Protein AF-0000000084497159 (afdb_homodimer)

Solvent-accessible surface area (backbone atoms only — not comparable to full-atom values): 20565 Å² total; per-residue (Å²): 79,82,41,52,52,90,76,47,57,34,70,50,33,36,38,44,47,39,41,60,57,28,35,18,14,48,38,31,35,21,20,32,42,97,86,66,48,44,39,39,38,65,37,52,28,23,35,52,36,28,28,33,66,39,30,35,35,37,24,60,45,24,33,73,88,78,13,46,76,43,67,58,59,54,16,30,73,70,64,36,31,34,20,37,29,36,55,25,66,91,51,44,68,40,50,45,53,21,62,36,90,65,59,83,88,49,41,31,40,70,75,41,69,51,48,78,33,84,44,91,89,45,81,27,44,39,52,60,88,35,55,36,35,38,33,24,39,59,70,49,76,48,76,56,58,76,39,52,25,5,16,26,41,41,32,29,35,44,61,34,36,41,36,41,61,91,30,59,55,96,69,31,52,37,55,84,74,53,35,43,35,19,41,42,46,88,54,33,32,18,39,38,82,60,29,62,50,77,58,83,72,66,76,74,84,121,78,84,41,53,52,90,78,46,57,34,71,51,33,37,38,45,49,40,40,59,58,29,33,18,15,49,38,31,34,22,20,32,41,97,86,65,47,41,39,40,39,65,37,52,26,24,35,53,35,28,28,33,66,40,30,34,37,38,24,60,44,23,32,72,89,78,13,46,76,43,67,60,58,52,18,30,74,70,64,36,30,34,21,36,30,37,55,26,66,91,51,45,67,42,49,46,54,21,60,38,90,66,60,85,87,50,40,32,41,69,75,40,70,52,48,78,32,84,45,90,88,45,80,26,44,39,51,59,88,36,54,35,37,40,34,24,38,60,71,47,76,48,78,58,57,75,38,53,24,5,16,29,43,41,30,29,35,44,60,34,36,40,37,40,61,92,28,59,52,97,68,31,51,38,56,83,75,53,35,42,34,19,40,41,44,86,52,33,31,19,38,38,80,59,29,61,50,76,59,83,72,66,76,73,84,122

Secondary structure (DSSP, 8-state):
-EE-GGGS-HHHHHHHHHHHS-SB--EEEEEE-TT--EEEEEESSEEEEETTTTEEEE-PBPPTTT-PPPHHHHHHHHH-EEEEEE-BGGGHHHHHHTTS---TTS-HHHHHTPPEE--SSSSSPEETT-SEEEEEEEEEEEE--SSTT-BEEEEEEEEEEEE-GGGEETTEE-HHHH-B-EE-STTEEE-GGGSEEE--------/-EE-GGGS-HHHHHHHHHHHS-SB--EEEEEE-TT--EEEEEESSEEEEETTTTEEEE-PBPPTTT-PPPHHHHHHHHH-EEEEEE-BGGGHHHHHHTTS---TTS-HHHHHTPPEE--SSSSSPEETT-SEEEEEEEEEEEE--SSTT-BEEEEEEEEEEEE-GGGEETTEE-HHHH-B-EE-STTEEE-GGGSEEE--------

Radius of gyration: 19.95 Å; Cα contacts (8 Å, |Δi|>4): 1154; chains: 2; bounding box: 48×60×44 Å

InterPro domains:
  IPR002563 Flavin reductase like domain [PF01613] (22-169)
  IPR002563 Flavin reductase like domain [SM00903] (19-175)
  IPR012349 FMN-binding split barrel [G3DSA:2.30.110.10] (1-205)

pLDDT: mean 96.73, std 7.23, range [37.09, 99.0]

Foldseek 3Di:
DDDDLVPDDLVVSVLVVQQVDDFFFKFFKWFAAPVRAIATAIFRQWDWDDVVQGKIKTKFFADQPWLHGALRVVRCVHFQKMKTFFDADVQVVLNVQSNDRDPSNDHSCVVSVWDWDADDPGGTTYTPVGQKMFIWGWPDKAWDDRHRSTIMMTMTGGPDMGGHPVQDDPNHGNCVVNQGKTDHRDPDIDRVVVDDDDDDDDPDPD/DDDDLVPDDLVVSVLVVQQVDDFFFKFFKWFAAPVRAIATAIFRQWDWDDVVQGKIKTKFFADQPWLHGALRVVRCVHFQKMKTFFDADVQVVLNVQSNDRDPNNDHSCVVSVWDWDADDPGGTTYTPVGQKMFIWGWPDKAWDDRHRSTIMMTMTGGPDMGGHPVQDDPNHGNCVVNQGKTDHRDPDIDRVVPDDDDDDDDPDPD

Sequence (412 aa):
MEITPGNLEWKDAYKLLVGSILPRPIAFVTTINEMGIVNAAPFSFFTAICADPMLICFSPMRRGTDGKKKDTLANIEETREFVINIVSEDWTEKMNICATEFPAEMDELDISGLWKESSQMVKPPRVKESKIHLECSLYQVLHFGEHPGAGSLVIGKVEHVHVAEELYEKGRINTDKLKPVGRMAGQMYTKPLGDVFELVRKTNLRMEITPGNLEWKDAYKLLVGSILPRPIAFVTTINEMGIVNAAPFSFFTAICADPMLICFSPMRRGTDGKKKDTLANIEETREFVINIVSEDWTEKMNICATEFPAEMDELDISGLWKESSQMVKPPRVKESKIHLECSLYQVLHFGEHPGAGSLVIGKVEHVHVAEELYEKGRINTDKLKPVGRMAGQMYTKPLGDVFELVRKTNLR

Nearest PDB structures (foldseek):
  3bpk-assembly1_B  TM=9.448E-01  e=5.771E-24  Bacillus cereus ATCC 14579
  3bpk-assembly1_A  TM=9.395E-01  e=1.396E-22  Bacillus cereus ATCC 14579
  4z85-assembly1_A-2  TM=9.290E-01  e=5.806E-20  Pseudomonas fluorescens
  1eje-assembly1_A-2  TM=8.948E-01  e=3.387E-19  Methanothermobacter thermautotrophicus
  3fge-assembly1_A-2  TM=8.625E-01  e=4.530E-15  Shewanella frigidimarina NCIMB 400

Organism: NCBI:txid1637975

Structure (mmCIF, N/CA/C/O backbone):
data_AF-0000000084497159-model_v1
#
loop_
_entity.id
_entity.type
_entity.pdbx_description
1 polymer 'Flavin reductase like domain-containing protein'
#
loop_
_atom_site.group_PDB
_atom_site.id
_atom_site.type_symbol
_atom_site.label_atom_id
_atom_site.label_alt_id
_atom_site.label_comp_id
_atom_site.label_asym_id
_atom_site.label_entity_id
_atom_site.label_seq_id
_atom_site.pdbx_PDB_ins_code
_atom_site.Cartn_x
_atom_site.Cartn_y
_atom_site.Cartn_z
_atom_site.occupancy
_atom_site.B_iso_or_equiv
_atom_site.auth_seq_id
_atom_site.auth_comp_id
_atom_site.auth_asym_id
_atom_site.auth_atom_id
_atom_site.pdbx_PDB_model_num
ATOM 1 N N . MET A 1 1 ? -20.875 13.977 1.342 1 94 1 MET A N 1
ATOM 2 C CA . MET A 1 1 ? -21.5 12.758 1.854 1 94 1 MET A CA 1
ATOM 3 C C . MET A 1 1 ? -20.766 12.258 3.098 1 94 1 MET A C 1
ATOM 5 O O . MET A 1 1 ? -19.531 12.234 3.137 1 94 1 MET A O 1
ATOM 9 N N . GLU A 1 2 ? -21.469 12.047 4.117 1 96.5 2 GLU A N 1
ATOM 10 C CA . GLU A 1 2 ? -20.969 11.484 5.367 1 96.5 2 GLU A CA 1
ATOM 11 C C . GLU A 1 2 ? -21.312 10 5.477 1 96.5 2 GLU A C 1
ATOM 13 O O . GLU A 1 2 ? -22.5 9.625 5.473 1 96.5 2 GLU A O 1
ATOM 18 N N . ILE A 1 3 ? -20.312 9.172 5.617 1 97 3 ILE A N 1
ATOM 19 C CA . ILE A 1 3 ? -20.531 7.73 5.578 1 97 3 ILE A CA 1
ATOM 20 C C . ILE A 1 3 ? -19.953 7.086 6.836 1 97 3 ILE A C 1
ATOM 22 O O . ILE A 1 3 ? -18.828 7.371 7.23 1 97 3 ILE A O 1
ATOM 26 N N . THR A 1 4 ? -20.734 6.293 7.469 1 97.25 4 THR A N 1
ATOM 27 C CA . THR A 1 4 ? -20.281 5.43 8.555 1 97.25 4 THR A CA 1
ATOM 28 C C . THR A 1 4 ? -19.984 4.023 8.039 1 97.25 4 THR A C 1
ATOM 30 O O . THR A 1 4 ? -20.906 3.248 7.777 1 97.25 4 THR A O 1
ATOM 33 N N . PRO A 1 5 ? -18.719 3.654 7.953 1 96.94 5 PRO A N 1
ATOM 34 C CA . PRO A 1 5 ? -18.375 2.381 7.316 1 96.94 5 PRO A CA 1
ATOM 35 C C . PRO A 1 5 ? -19.078 1.188 7.961 1 96.94 5 PRO A C 1
ATOM 37 O O . PRO A 1 5 ? -19.469 0.245 7.266 1 96.94 5 PRO A O 1
ATOM 40 N N . GLY A 1 6 ? -19.281 1.227 9.266 1 95.25 6 GLY A N 1
ATOM 41 C CA . GLY A 1 6 ? -19.922 0.133 9.977 1 95.25 6 GLY A CA 1
ATOM 42 C C . GLY A 1 6 ? -21.344 -0.13 9.508 1 95.25 6 GLY A C 1
ATOM 43 O O . GLY A 1 6 ? -21.906 -1.196 9.773 1 95.25 6 GLY A O 1
ATOM 44 N N . ASN A 1 7 ? -21.938 0.778 8.781 1 95.81 7 ASN A N 1
ATOM 45 C CA . ASN A 1 7 ? -23.297 0.655 8.297 1 95.81 7 ASN A CA 1
ATOM 46 C C . ASN A 1 7 ? -23.344 0.132 6.863 1 95.81 7 ASN A C 1
ATOM 48 O O . ASN A 1 7 ? -24.422 -0.09 6.312 1 95.81 7 ASN A O 1
ATOM 52 N N . LEU A 1 8 ? -22.281 -0.107 6.262 1 96.25 8 LEU A N 1
ATOM 53 C CA . LEU A 1 8 ? -22.219 -0.54 4.871 1 96.25 8 LEU A CA 1
ATOM 54 C C . LEU A 1 8 ? -22.109 -2.059 4.777 1 96.25 8 LEU A C 1
ATOM 56 O O . LEU A 1 8 ? -21.469 -2.695 5.621 1 96.25 8 LEU A O 1
ATOM 60 N N . GLU A 1 9 ? -22.781 -2.602 3.699 1 96.56 9 GLU A N 1
ATOM 61 C CA . GLU A 1 9 ? -22.359 -3.936 3.273 1 96.56 9 GLU A CA 1
ATOM 62 C C . GLU A 1 9 ? -20.906 -3.951 2.842 1 96.56 9 GLU A C 1
ATOM 64 O O . GLU A 1 9 ? -20.406 -2.975 2.271 1 96.56 9 GLU A O 1
ATOM 69 N N . TRP A 1 10 ? -20.281 -5.086 3.102 1 97.44 10 TRP A N 1
ATOM 70 C CA . TRP A 1 10 ? -18.844 -5.117 2.893 1 97.44 10 TRP A CA 1
ATOM 71 C C . TRP A 1 10 ? -18.484 -4.809 1.439 1 97.44 10 TRP A C 1
ATOM 73 O O . TRP A 1 10 ? -17.453 -4.191 1.157 1 97.44 10 TRP A O 1
ATOM 83 N N . LYS A 1 11 ? -19.328 -5.18 0.479 1 97 11 LYS A N 1
ATOM 84 C CA . LYS A 1 11 ? -19.047 -4.91 -0.93 1 97 11 LYS A CA 1
ATOM 85 C C . LYS A 1 11 ? -19.031 -3.412 -1.209 1 97 11 LYS A C 1
ATOM 87 O O . LYS A 1 11 ? -18.219 -2.936 -2.006 1 97 11 LYS A O 1
ATOM 92 N N . ASP A 1 12 ? -19.969 -2.697 -0.577 1 97.19 12 ASP A N 1
ATOM 93 C CA . ASP A 1 12 ? -20 -1.246 -0.732 1 97.19 12 ASP A CA 1
ATOM 94 C C . ASP A 1 12 ? -18.797 -0.591 -0.049 1 97.19 12 ASP A C 1
ATOM 96 O O . ASP A 1 12 ? -18.234 0.365 -0.574 1 97.19 12 ASP A O 1
ATOM 100 N N . ALA A 1 13 ? -18.453 -1.127 1.142 1 97.94 13 ALA A N 1
ATOM 101 C CA . ALA A 1 13 ? -17.266 -0.644 1.839 1 97.94 13 ALA A CA 1
ATOM 102 C C . ALA A 1 13 ? -16 -0.866 1.002 1 97.94 13 ALA A C 1
ATOM 104 O O . ALA A 1 13 ? -15.133 0.004 0.936 1 97.94 13 ALA A O 1
ATOM 105 N N . TYR A 1 14 ? -16 -2.008 0.369 1 98.19 14 TYR A N 1
ATOM 106 C CA . TYR A 1 14 ? -14.875 -2.346 -0.495 1 98.19 14 TYR A CA 1
ATOM 107 C C . TYR A 1 14 ? -14.758 -1.356 -1.648 1 98.19 14 TYR A C 1
ATOM 109 O O . TYR A 1 14 ? -13.656 -0.906 -1.976 1 98.19 14 TYR A O 1
ATOM 117 N N . LYS A 1 15 ? -15.844 -1.017 -2.256 1 97.62 15 LYS A N 1
ATOM 118 C CA . LYS A 1 15 ? -15.836 -0.07 -3.367 1 97.62 15 LYS A CA 1
ATOM 119 C C . LYS A 1 15 ? -15.305 1.291 -2.928 1 97.62 15 LYS A C 1
ATOM 121 O O . LYS A 1 15 ? -14.586 1.954 -3.68 1 97.62 15 LYS A O 1
ATOM 126 N N . LEU A 1 16 ? -15.68 1.723 -1.73 1 97.75 16 LEU A N 1
ATOM 127 C CA . LEU A 1 16 ? -15.195 2.988 -1.192 1 97.75 16 LEU A CA 1
ATOM 128 C C . LEU A 1 16 ? -13.688 2.945 -0.979 1 97.75 16 LEU A C 1
ATOM 130 O O . LEU A 1 16 ? -12.984 3.902 -1.308 1 97.75 16 LEU A O 1
ATOM 134 N N . LEU A 1 17 ? -13.156 1.808 -0.498 1 98.38 17 LEU A N 1
ATOM 135 C CA . LEU A 1 17 ? -11.734 1.65 -0.245 1 98.38 17 LEU A CA 1
ATOM 136 C C . LEU A 1 17 ? -10.938 1.724 -1.546 1 98.38 17 LEU A C 1
ATOM 138 O O . LEU A 1 17 ? -10.023 2.541 -1.676 1 98.38 17 LEU A O 1
ATOM 142 N N . VAL A 1 18 ? -11.367 0.941 -2.52 1 98.5 18 VAL A N 1
ATOM 143 C CA . VAL A 1 18 ? -10.555 0.831 -3.729 1 98.5 18 VAL A CA 1
ATOM 144 C C . VAL A 1 18 ? -10.734 2.082 -4.586 1 98.5 18 VAL A C 1
ATOM 146 O O . VAL A 1 18 ? -9.867 2.416 -5.398 1 98.5 18 VAL A O 1
ATOM 149 N N . GLY A 1 19 ? -11.828 2.785 -4.398 1 98.56 19 GLY A N 1
ATOM 150 C CA . GLY A 1 19 ? -12.031 4.043 -5.102 1 98.56 19 GLY A CA 1
ATOM 151 C C . GLY A 1 19 ? -11.266 5.199 -4.484 1 98.56 19 GLY A C 1
ATOM 152 O O . GLY A 1 19 ? -11.023 6.211 -5.145 1 98.56 19 GLY A O 1
ATOM 153 N N . SER A 1 20 ? -10.875 5.098 -3.232 1 98.69 20 SER A N 1
ATOM 154 C CA . SER A 1 20 ? -10.227 6.18 -2.5 1 98.69 20 SER A CA 1
ATOM 155 C C . SER A 1 20 ? -8.711 6.008 -2.496 1 98.69 20 SER A C 1
ATOM 157 O O . SER A 1 20 ? -7.973 6.988 -2.623 1 98.69 20 SER A O 1
ATOM 159 N N . ILE A 1 21 ? -8.266 4.789 -2.359 1 98.88 21 ILE A N 1
ATOM 160 C CA . ILE A 1 21 ? -6.844 4.5 -2.234 1 98.88 21 ILE A CA 1
ATOM 161 C C . ILE A 1 21 ? -6.293 4.02 -3.576 1 98.88 21 ILE A C 1
ATOM 163 O O . ILE A 1 21 ? -6.379 2.834 -3.9 1 98.88 21 ILE A O 1
ATOM 167 N N . LEU A 1 22 ? -5.781 4.984 -4.355 1 98.56 22 LEU A N 1
ATOM 168 C CA . LEU A 1 22 ? -5.281 4.676 -5.691 1 98.56 22 LEU A CA 1
ATOM 169 C C . LEU A 1 22 ? -4.273 5.73 -6.148 1 98.56 22 LEU A C 1
ATOM 171 O O . LEU A 1 22 ? -4.273 6.855 -5.645 1 98.56 22 LEU A O 1
ATOM 175 N N . PRO A 1 23 ? -3.387 5.352 -7.043 1 98.94 23 PRO A N 1
ATOM 176 C CA . PRO A 1 23 ? -3.191 4.012 -7.594 1 98.94 23 PRO A CA 1
ATOM 177 C C . PRO A 1 23 ? -2.51 3.062 -6.609 1 98.94 23 PRO A C 1
ATOM 179 O O . PRO A 1 23 ? -1.869 3.512 -5.656 1 98.94 23 PRO A O 1
ATOM 182 N N . ARG A 1 24 ? -2.734 1.795 -6.809 1 98.94 24 ARG A N 1
ATOM 183 C CA . ARG A 1 24 ? -2.156 0.814 -5.898 1 98.94 24 ARG A CA 1
ATOM 184 C C . ARG A 1 24 ? -1.154 -0.082 -6.617 1 98.94 24 ARG A C 1
ATOM 186 O O . ARG A 1 24 ? -1.395 -0.502 -7.754 1 98.94 24 ARG A O 1
ATOM 193 N N . PRO A 1 25 ? -0.007 -0.399 -5.961 1 98.94 25 PRO A N 1
ATOM 194 C CA . PRO A 1 25 ? 0.864 -1.44 -6.512 1 98.94 25 PRO A CA 1
ATOM 195 C C . PRO A 1 25 ? 0.247 -2.834 -6.422 1 98.94 25 PRO A C 1
ATOM 197 O O . PRO A 1 25 ? -0.781 -3.018 -5.766 1 98.94 25 PRO A O 1
ATOM 200 N N . ILE A 1 26 ? 0.867 -3.746 -7.133 1 98.94 26 ILE A N 1
ATOM 201 C CA . ILE A 1 26 ? 0.325 -5.098 -7.184 1 98.94 26 ILE A CA 1
ATOM 202 C C . ILE A 1 26 ? 1.378 -6.094 -6.703 1 98.94 26 ILE A C 1
ATOM 204 O O . ILE A 1 26 ? 2.473 -6.168 -7.262 1 98.94 26 ILE A O 1
ATOM 208 N N . ALA A 1 27 ? 1.105 -6.801 -5.66 1 98.94 27 ALA A N 1
ATOM 209 C CA . ALA A 1 27 ? 1.863 -7.992 -5.285 1 98.94 27 ALA A CA 1
ATOM 210 C C . ALA A 1 27 ? 1.345 -9.227 -6.016 1 98.94 27 ALA A C 1
ATOM 212 O O . ALA A 1 27 ? 0.266 -9.734 -5.699 1 98.94 27 ALA A O 1
ATOM 213 N N . PHE A 1 28 ? 2.078 -9.648 -6.996 1 98.94 28 PHE A N 1
ATOM 214 C CA . PHE A 1 28 ? 1.791 -10.969 -7.551 1 98.94 28 PHE A CA 1
ATOM 215 C C . PHE A 1 28 ? 2.521 -12.055 -6.773 1 98.94 28 PHE A C 1
ATOM 217 O O . PHE A 1 28 ? 3.738 -12.203 -6.895 1 98.94 28 PHE A O 1
ATOM 224 N N . VAL A 1 29 ? 1.755 -12.828 -6.02 1 99 29 VAL A N 1
ATOM 225 C CA . VAL A 1 29 ? 2.338 -13.672 -4.988 1 99 29 VAL A CA 1
ATOM 226 C C . VAL A 1 29 ? 2.322 -15.133 -5.445 1 99 29 VAL A C 1
ATOM 228 O O . VAL A 1 29 ? 1.283 -15.648 -5.867 1 99 29 VAL A O 1
ATOM 231 N N . THR A 1 30 ? 3.453 -15.773 -5.387 1 99 30 THR A N 1
ATOM 232 C CA . THR A 1 30 ? 3.516 -17.219 -5.57 1 99 30 THR A CA 1
ATOM 233 C C . THR A 1 30 ? 3.783 -17.922 -4.242 1 99 30 THR A C 1
ATOM 235 O O . THR A 1 30 ? 4.594 -17.453 -3.439 1 99 30 THR A O 1
ATOM 238 N N . THR A 1 31 ? 3.086 -18.953 -3.977 1 98.94 31 THR A N 1
ATOM 239 C CA . THR A 1 31 ? 3.215 -19.812 -2.807 1 98.94 31 THR A CA 1
ATOM 240 C C . THR A 1 31 ? 3.139 -21.281 -3.209 1 98.94 31 THR A C 1
ATOM 242 O O . THR A 1 31 ? 2.879 -21.609 -4.371 1 98.94 31 THR A O 1
ATOM 245 N N . ILE A 1 32 ? 3.453 -22.188 -2.305 1 98.81 32 ILE A N 1
ATOM 246 C CA . ILE A 1 32 ? 3.26 -23.625 -2.475 1 98.81 32 ILE A CA 1
ATOM 247 C C . ILE A 1 32 ? 2.549 -24.188 -1.251 1 98.81 32 ILE A C 1
ATOM 249 O O . ILE A 1 32 ? 2.725 -23.703 -0.135 1 98.81 32 ILE A O 1
ATOM 253 N N . ASN A 1 33 ? 1.726 -25.188 -1.461 1 98.19 33 ASN A N 1
ATOM 254 C CA . ASN A 1 33 ? 1.184 -25.906 -0.317 1 98.19 33 ASN A CA 1
ATOM 255 C C . ASN A 1 33 ? 2.08 -27.078 0.084 1 98.19 33 ASN A C 1
ATOM 257 O O . ASN A 1 33 ? 3.154 -27.266 -0.49 1 98.19 33 ASN A O 1
ATOM 261 N N . GLU A 1 34 ? 1.709 -27.812 1.07 1 96.69 34 GLU A N 1
ATOM 262 C CA . GLU A 1 34 ? 2.527 -28.906 1.609 1 96.69 34 GLU A CA 1
ATOM 263 C C . GLU A 1 34 ? 2.74 -30 0.573 1 96.69 34 GLU A C 1
ATOM 265 O O . GLU A 1 34 ? 3.717 -30.75 0.646 1 96.69 34 GLU A O 1
ATOM 270 N N . MET A 1 35 ? 1.85 -30.109 -0.391 1 96.81 35 MET A N 1
ATOM 271 C CA . MET A 1 35 ? 1.949 -31.125 -1.429 1 96.81 35 MET A CA 1
ATOM 272 C C . MET A 1 35 ? 2.814 -30.641 -2.588 1 96.81 35 MET A C 1
ATOM 274 O O . MET A 1 35 ? 3.008 -31.359 -3.566 1 96.81 35 MET A O 1
ATOM 278 N N . GLY A 1 36 ? 3.27 -29.422 -2.523 1 97.38 36 GLY A N 1
ATOM 279 C CA . GLY A 1 36 ? 4.152 -28.891 -3.543 1 97.38 36 GLY A CA 1
ATOM 280 C C . GLY A 1 36 ? 3.402 -28.234 -4.691 1 97.38 36 GLY A C 1
ATOM 281 O O . GLY A 1 36 ? 4 -27.891 -5.715 1 97.38 36 GLY A O 1
ATOM 282 N N . ILE A 1 37 ? 2.086 -28.094 -4.559 1 98.12 37 ILE A N 1
ATOM 283 C CA . ILE A 1 37 ? 1.287 -27.453 -5.598 1 98.12 37 ILE A CA 1
ATOM 284 C C . ILE A 1 37 ? 1.414 -25.938 -5.484 1 98.12 37 ILE A C 1
ATOM 286 O O . ILE A 1 37 ? 1.233 -25.375 -4.402 1 98.12 37 ILE A O 1
ATOM 290 N N . VAL A 1 38 ? 1.703 -25.297 -6.641 1 98.75 38 VAL A N 1
ATOM 291 C CA . VAL A 1 38 ? 1.938 -23.859 -6.684 1 98.75 38 VAL A CA 1
ATOM 292 C C . VAL A 1 38 ? 0.604 -23.109 -6.746 1 98.75 38 VAL A C 1
ATOM 294 O O . VAL A 1 38 ? -0.321 -23.547 -7.438 1 98.75 38 VAL A O 1
ATOM 297 N N . ASN A 1 39 ? 0.46 -22.109 -5.977 1 98.81 39 ASN A N 1
ATOM 298 C CA . ASN A 1 39 ? -0.574 -21.094 -6.117 1 98.81 39 ASN A CA 1
ATOM 299 C C . ASN A 1 39 ? 0.018 -19.75 -6.52 1 98.81 39 ASN A C 1
ATOM 301 O O . ASN A 1 39 ? 1.099 -19.375 -6.059 1 98.81 39 ASN A O 1
ATOM 305 N N . ALA A 1 40 ? -0.635 -19.016 -7.469 1 98.88 40 ALA A N 1
ATOM 306 C CA . ALA A 1 40 ? -0.253 -17.672 -7.867 1 98.88 40 ALA A CA 1
ATOM 307 C C . ALA A 1 40 ? -1.472 -16.75 -7.941 1 98.88 40 ALA A C 1
ATOM 309 O O . ALA A 1 40 ? -2.482 -17.094 -8.555 1 98.88 40 ALA A O 1
ATOM 310 N N . ALA A 1 41 ? -1.384 -15.562 -7.289 1 98.81 41 ALA A N 1
ATOM 311 C CA . ALA A 1 41 ? -2.516 -14.641 -7.273 1 98.81 41 ALA A CA 1
ATOM 312 C C . ALA A 1 41 ? -2.053 -13.211 -7.043 1 98.81 41 ALA A C 1
ATOM 314 O O . ALA A 1 41 ? -1.062 -12.977 -6.348 1 98.81 41 ALA A O 1
ATOM 315 N N . PRO A 1 42 ? -2.768 -12.273 -7.629 1 98.81 42 PRO A N 1
ATOM 316 C CA . PRO A 1 42 ? -2.445 -10.859 -7.414 1 98.81 42 PRO A CA 1
ATOM 317 C C . PRO A 1 42 ? -3.186 -10.258 -6.223 1 98.81 42 PRO A C 1
ATOM 319 O O . PRO A 1 42 ? -4.344 -10.602 -5.973 1 98.81 42 PRO A O 1
ATOM 322 N N . PHE A 1 43 ? -2.545 -9.375 -5.492 1 98.88 43 PHE A N 1
ATOM 323 C CA . PHE A 1 43 ? -3.109 -8.594 -4.398 1 98.88 43 PHE A CA 1
ATOM 324 C C . PHE A 1 43 ? -2.721 -7.125 -4.523 1 98.88 43 PHE A C 1
ATOM 326 O O . PHE A 1 43 ? -1.534 -6.793 -4.578 1 98.88 43 PHE A O 1
ATOM 333 N N . SER A 1 44 ? -3.725 -6.215 -4.496 1 98.81 44 SER A N 1
ATOM 334 C CA . SER A 1 44 ? -3.408 -4.801 -4.668 1 98.81 44 SER A CA 1
ATOM 335 C C . SER A 1 44 ? -3.395 -4.07 -3.326 1 98.81 44 SER A C 1
ATOM 337 O O . SER A 1 44 ? -3.012 -2.902 -3.254 1 98.81 44 SER A O 1
ATOM 339 N N . PHE A 1 45 ? -3.945 -4.699 -2.227 1 98.94 45 PHE A N 1
ATOM 340 C CA . PHE A 1 45 ? -3.68 -4.176 -0.892 1 98.94 45 PHE A CA 1
ATOM 341 C C . PHE A 1 45 ? -2.268 -4.535 -0.442 1 98.94 45 PHE A C 1
ATOM 343 O O . PHE A 1 45 ? -2.076 -5.48 0.324 1 98.94 45 PHE A O 1
ATOM 350 N N . PHE A 1 46 ? -1.286 -3.809 -0.954 1 98.94 46 PHE A N 1
ATOM 351 C CA . PHE A 1 46 ? 0.135 -4.137 -0.913 1 98.94 46 PHE A CA 1
ATOM 352 C C . PHE A 1 46 ? 0.972 -2.887 -0.67 1 98.94 46 PHE A C 1
ATOM 354 O O . PHE A 1 46 ? 0.69 -1.825 -1.231 1 98.94 46 PHE A O 1
ATOM 361 N N . THR A 1 47 ? 1.979 -2.943 0.214 1 98.94 47 THR A N 1
ATOM 362 C CA . THR A 1 47 ? 2.893 -1.819 0.383 1 98.94 47 THR A CA 1
ATOM 363 C C . THR A 1 47 ? 4.176 -2.264 1.079 1 98.94 47 THR A C 1
ATOM 365 O O . THR A 1 47 ? 4.277 -3.406 1.531 1 98.94 47 THR A O 1
ATOM 368 N N . ALA A 1 48 ? 5.211 -1.415 1.05 1 98.94 48 ALA A N 1
ATOM 369 C CA . ALA A 1 48 ? 6.406 -1.596 1.866 1 98.94 48 ALA A CA 1
ATOM 370 C C . ALA A 1 48 ? 6.16 -1.153 3.307 1 98.94 48 ALA A C 1
ATOM 372 O O . ALA A 1 48 ? 5.207 -0.419 3.582 1 98.94 48 ALA A O 1
ATOM 373 N N . ILE A 1 49 ? 7.035 -1.654 4.238 1 98.94 49 ILE A N 1
ATOM 374 C CA . ILE A 1 49 ? 6.938 -1.226 5.629 1 98.94 49 ILE A CA 1
ATOM 375 C C . ILE A 1 49 ? 8.18 -0.421 6.008 1 98.94 49 ILE A C 1
ATOM 377 O O . ILE A 1 49 ? 8.07 0.708 6.492 1 98.94 49 ILE A O 1
ATOM 381 N N . CYS A 1 50 ? 9.344 -1.021 5.852 1 98.88 50 CYS A N 1
ATOM 382 C CA . CYS A 1 50 ? 10.586 -0.33 6.191 1 98.88 50 CYS A CA 1
ATOM 383 C C . CYS A 1 50 ? 11.773 -0.962 5.48 1 98.88 50 CYS A C 1
ATOM 385 O O . CYS A 1 50 ? 11.664 -2.059 4.93 1 98.88 50 CYS A O 1
ATOM 387 N N . ALA A 1 51 ? 12.906 -0.28 5.523 1 98.62 51 ALA A N 1
ATOM 388 C CA . ALA A 1 51 ? 14.086 -0.667 4.758 1 98.62 51 ALA A CA 1
ATOM 389 C C . ALA A 1 51 ? 14.984 -1.605 5.562 1 98.62 51 ALA A C 1
ATOM 391 O O . ALA A 1 51 ? 15.688 -2.443 4.996 1 98.62 51 ALA A O 1
ATOM 392 N N . ASP A 1 52 ? 14.898 -1.423 6.887 1 98.12 52 ASP A N 1
ATOM 393 C CA . ASP A 1 52 ? 15.781 -2.227 7.73 1 98.12 52 ASP A CA 1
ATOM 394 C C . ASP A 1 52 ? 15.086 -2.617 9.031 1 98.12 52 ASP A C 1
ATOM 396 O O . ASP A 1 52 ? 14.984 -1.807 9.961 1 98.12 52 ASP A O 1
ATOM 400 N N . PRO A 1 53 ? 14.867 -3.953 9.188 1 98.5 53 PRO A N 1
ATOM 401 C CA . PRO A 1 53 ? 14.922 -4.957 8.125 1 98.5 53 PRO A CA 1
ATOM 402 C C . PRO A 1 53 ? 13.984 -4.633 6.957 1 98.5 53 PRO A C 1
ATOM 404 O O . PRO A 1 53 ? 13.062 -3.826 7.109 1 98.5 53 PRO A O 1
ATOM 407 N N . MET A 1 54 ? 14.32 -5.215 5.777 1 98.81 54 MET A N 1
ATOM 408 C CA . MET A 1 54 ? 13.445 -5.016 4.625 1 98.81 54 MET A CA 1
ATOM 409 C C . MET A 1 54 ? 12.141 -5.789 4.789 1 98.81 54 MET A C 1
ATOM 411 O O . MET A 1 54 ? 12.125 -7.016 4.676 1 98.81 54 MET A O 1
ATOM 415 N N . LEU A 1 55 ? 11.055 -5.031 5.094 1 98.94 55 LEU A N 1
ATOM 416 C CA . LEU A 1 55 ? 9.742 -5.625 5.352 1 98.94 55 LEU A CA 1
ATOM 417 C C . LEU A 1 55 ? 8.703 -5.082 4.379 1 98.94 55 LEU A C 1
ATOM 419 O O . LEU A 1 55 ? 8.719 -3.895 4.043 1 98.94 55 LEU A O 1
ATOM 423 N N . ILE A 1 56 ? 7.832 -5.957 3.934 1 98.94 56 ILE A N 1
ATOM 424 C CA . ILE A 1 56 ? 6.66 -5.609 3.135 1 98.94 56 ILE A CA 1
ATOM 425 C C . ILE A 1 56 ? 5.41 -6.23 3.752 1 98.94 56 ILE A C 1
ATOM 427 O O . ILE A 1 56 ? 5.508 -7.07 4.652 1 98.94 56 ILE A O 1
ATOM 431 N N . CYS A 1 57 ? 4.23 -5.746 3.301 1 98.94 57 CYS A N 1
ATOM 432 C CA . CYS A 1 57 ? 3.002 -6.426 3.693 1 98.94 57 CYS A CA 1
ATOM 433 C C . CYS A 1 57 ? 1.965 -6.363 2.58 1 98.94 57 CYS A C 1
ATOM 435 O O . CYS A 1 57 ? 2.031 -5.492 1.711 1 98.94 57 CYS A O 1
ATOM 437 N N . PHE A 1 58 ? 1.1 -7.281 2.533 1 99 58 PHE A N 1
ATOM 438 C CA . PHE A 1 58 ? -0.1 -7.273 1.704 1 99 58 PHE A CA 1
ATOM 439 C C . PHE A 1 58 ? -1.266 -7.93 2.434 1 99 58 PHE A C 1
ATOM 441 O O . PHE A 1 58 ? -1.068 -8.617 3.436 1 99 58 PHE A O 1
ATOM 448 N N . SER A 1 59 ? -2.496 -7.664 1.896 1 98.94 59 SER A N 1
ATOM 449 C CA . SER A 1 59 ? -3.68 -8.047 2.662 1 98.94 59 SER A CA 1
ATOM 450 C C . SER A 1 59 ? -4.637 -8.883 1.823 1 98.94 59 SER A C 1
ATOM 452 O O . SER A 1 59 ? -5.402 -8.344 1.021 1 98.94 59 SER A O 1
ATOM 454 N N . PRO A 1 60 ? -4.609 -10.211 2 1 98.81 60 PRO A N 1
ATOM 455 C CA . PRO A 1 60 ? -5.668 -11.031 1.413 1 98.81 60 PRO A CA 1
ATOM 456 C C . PRO A 1 60 ? -6.992 -10.914 2.164 1 98.81 60 PRO A C 1
ATOM 458 O O . PRO A 1 60 ? -7.066 -11.234 3.352 1 98.81 60 PRO A O 1
ATOM 461 N N . MET A 1 61 ? -7.953 -10.461 1.511 1 98.38 61 MET A N 1
ATOM 462 C CA . MET A 1 61 ? -9.289 -10.5 2.09 1 98.38 61 MET A CA 1
ATOM 463 C C . MET A 1 61 ? -9.859 -11.914 2.045 1 98.38 61 MET A C 1
ATOM 465 O O . MET A 1 61 ? -9.422 -12.742 1.244 1 98.38 61 MET A O 1
ATOM 469 N N . ARG A 1 62 ? -10.836 -12.156 2.941 1 98 62 ARG A N 1
ATOM 470 C CA . ARG A 1 62 ? -11.57 -13.414 2.873 1 98 62 ARG A CA 1
ATOM 471 C C . ARG A 1 62 ? -12.359 -13.516 1.571 1 98 62 ARG A C 1
ATOM 473 O O . ARG A 1 62 ? -12.781 -12.5 1.015 1 98 62 ARG A O 1
ATOM 480 N N . ARG A 1 63 ? -12.492 -14.75 1.131 1 94.75 63 ARG A N 1
ATOM 481 C CA . ARG A 1 63 ? -13.281 -14.969 -0.076 1 94.75 63 ARG A CA 1
ATOM 482 C C . ARG A 1 63 ? -14.695 -14.414 0.081 1 94.75 63 ARG A C 1
ATOM 484 O O . ARG A 1 63 ? -15.367 -14.703 1.072 1 94.75 63 ARG A O 1
ATOM 491 N N . GLY A 1 64 ? -15.094 -13.703 -0.898 1 93.38 64 GLY A N 1
ATOM 492 C CA . GLY A 1 64 ? -16.391 -13.055 -0.838 1 93.38 64 GLY A CA 1
ATOM 493 C C . GLY A 1 64 ? -17.562 -14.031 -0.812 1 93.38 64 GLY A C 1
ATOM 494 O O . GLY A 1 64 ? -18.609 -13.734 -0.25 1 93.38 64 GLY A O 1
ATOM 495 N N . THR A 1 65 ? -17.359 -15.234 -1.346 1 91.12 65 THR A N 1
ATOM 496 C CA . THR A 1 65 ? -18.453 -16.172 -1.541 1 91.12 65 THR A CA 1
ATOM 497 C C . THR A 1 65 ? -18.766 -16.922 -0.245 1 91.12 65 THR A C 1
ATOM 499 O O . THR A 1 65 ? -19.938 -17.188 0.059 1 91.12 65 THR A O 1
ATOM 502 N N . ASP A 1 66 ? -17.703 -17.219 0.566 1 94.06 66 ASP A N 1
ATOM 503 C CA . ASP A 1 66 ? -17.984 -18.094 1.695 1 94.06 66 ASP A CA 1
ATOM 504 C C . ASP A 1 66 ? -17.141 -17.719 2.914 1 94.06 66 ASP A C 1
ATOM 506 O O . ASP A 1 66 ? -17.234 -18.359 3.963 1 94.06 66 ASP A O 1
ATOM 510 N N . GLY A 1 67 ? -16.312 -16.734 2.777 1 96.19 67 GLY A N 1
ATOM 511 C CA . GLY A 1 67 ? -15.555 -16.25 3.916 1 96.19 67 GLY A CA 1
ATOM 512 C C . GLY A 1 67 ? -14.305 -17.062 4.199 1 96.19 67 GLY A C 1
ATOM 513 O O . GLY A 1 67 ? -13.57 -16.766 5.145 1 96.19 67 GLY A O 1
ATOM 514 N N . LYS A 1 68 ? -13.977 -18.062 3.41 1 96.88 68 LYS A N 1
ATOM 515 C CA . LYS A 1 68 ? -12.789 -18.891 3.617 1 96.88 68 LYS A CA 1
ATOM 516 C C . LYS A 1 68 ? -11.523 -18.141 3.215 1 96.88 68 LYS A C 1
ATOM 518 O O . LYS A 1 68 ? -11.586 -17.141 2.488 1 96.88 68 LYS A O 1
ATOM 523 N N . LYS A 1 69 ? -10.398 -18.609 3.721 1 98.12 69 LYS A N 1
ATOM 524 C CA . LYS A 1 69 ? -9.102 -18.078 3.33 1 98.12 69 LYS A CA 1
ATOM 525 C C . LYS A 1 69 ? -8.797 -18.391 1.867 1 98.12 69 LYS A C 1
ATOM 527 O O . LYS A 1 69 ? -9.102 -19.469 1.378 1 98.12 69 LYS A O 1
ATOM 532 N N . LYS A 1 70 ? -8.219 -17.422 1.168 1 98 70 LYS A N 1
ATOM 533 C CA . LYS A 1 70 ? -7.656 -17.703 -0.152 1 98 70 LYS A CA 1
ATOM 534 C C . LYS A 1 70 ? -6.461 -18.641 -0.057 1 98 70 LYS A C 1
ATOM 536 O O . LYS A 1 70 ? -5.785 -18.703 0.974 1 98 70 LYS A O 1
ATOM 541 N N . ASP A 1 71 ? -6.168 -19.375 -1.146 1 98.31 71 ASP A N 1
ATOM 542 C CA . ASP A 1 71 ? -5.105 -20.375 -1.187 1 98.31 71 ASP A CA 1
ATOM 543 C C . ASP A 1 71 ? -3.762 -19.766 -0.801 1 98.31 71 ASP A C 1
ATOM 545 O O . ASP A 1 71 ? -2.969 -20.391 -0.097 1 98.31 71 ASP A O 1
ATOM 549 N N . THR A 1 72 ? -3.484 -18.578 -1.256 1 98.88 72 THR A N 1
ATOM 550 C CA . THR A 1 72 ? -2.229 -17.906 -0.953 1 98.88 72 THR A CA 1
ATOM 551 C C . THR A 1 72 ? -2.012 -17.812 0.556 1 98.88 72 THR A C 1
ATOM 553 O O . THR A 1 72 ? -0.944 -18.172 1.058 1 98.88 72 THR A O 1
ATOM 556 N N . LEU A 1 73 ? -3.037 -17.297 1.233 1 98.88 73 LEU A N 1
ATOM 557 C CA . LEU A 1 73 ? -2.947 -17.125 2.678 1 98.88 73 LEU A CA 1
ATOM 558 C C . LEU A 1 73 ? -2.783 -18.469 3.381 1 98.88 73 LEU A C 1
ATOM 560 O O . LEU A 1 73 ? -1.941 -18.609 4.273 1 98.88 73 LEU A O 1
ATOM 564 N N . ALA A 1 74 ? -3.588 -19.438 3.018 1 98.56 74 ALA A N 1
ATOM 565 C CA . ALA A 1 74 ? -3.49 -20.766 3.609 1 98.56 74 ALA A CA 1
ATOM 566 C C . ALA A 1 74 ? -2.086 -21.344 3.439 1 98.56 74 ALA A C 1
ATOM 568 O O . ALA A 1 74 ? -1.507 -21.875 4.391 1 98.56 74 ALA A O 1
ATOM 569 N N . ASN A 1 75 ? -1.541 -21.234 2.238 1 98.88 75 ASN A N 1
ATOM 570 C CA . ASN A 1 75 ? -0.197 -21.719 1.954 1 98.88 75 ASN A CA 1
ATOM 571 C C . ASN A 1 75 ? 0.851 -21.016 2.812 1 98.88 75 ASN A C 1
ATOM 573 O O . ASN A 1 75 ? 1.759 -21.656 3.342 1 98.88 75 ASN A O 1
ATOM 577 N N . ILE A 1 76 ? 0.735 -19.703 2.918 1 98.94 76 ILE A N 1
ATOM 578 C CA . ILE A 1 76 ? 1.716 -18.922 3.662 1 98.94 76 ILE A CA 1
ATOM 579 C C . ILE A 1 76 ? 1.685 -19.312 5.137 1 98.94 76 ILE A C 1
ATOM 581 O O . ILE A 1 76 ? 2.732 -19.438 5.777 1 98.94 76 ILE A O 1
ATOM 585 N N . GLU A 1 77 ? 0.496 -19.453 5.645 1 98.81 77 GLU A N 1
ATOM 586 C CA . GLU A 1 77 ? 0.389 -19.875 7.039 1 98.81 77 GLU A CA 1
ATOM 587 C C . GLU A 1 77 ? 1.021 -21.234 7.262 1 98.81 77 GLU A C 1
ATOM 589 O O . GLU A 1 77 ? 1.604 -21.5 8.312 1 98.81 77 GLU A O 1
ATOM 594 N N . GLU A 1 78 ? 0.927 -22.062 6.273 1 98.31 78 GLU A N 1
ATOM 595 C CA . GLU A 1 78 ? 1.414 -23.438 6.375 1 98.31 78 GLU A CA 1
ATOM 596 C C . GLU A 1 78 ? 2.922 -23.516 6.152 1 98.31 78 GLU A C 1
ATOM 598 O O . GLU A 1 78 ? 3.631 -24.203 6.879 1 98.31 78 GLU A O 1
ATOM 603 N N . THR A 1 79 ? 3.439 -22.828 5.172 1 98.69 79 THR A N 1
ATOM 604 C CA . THR A 1 79 ? 4.812 -23.047 4.727 1 98.69 79 THR A CA 1
ATOM 605 C C . THR A 1 79 ? 5.703 -21.875 5.164 1 98.69 79 THR A C 1
ATOM 607 O O . THR A 1 79 ? 6.93 -21.984 5.152 1 98.69 79 THR A O 1
ATOM 610 N N . ARG A 1 80 ? 5.129 -20.734 5.406 1 98.88 80 ARG A N 1
ATOM 611 C CA . ARG A 1 80 ? 5.766 -19.547 5.945 1 98.88 80 ARG A CA 1
ATOM 612 C C . ARG A 1 80 ? 6.672 -18.891 4.906 1 98.88 80 ARG A C 1
ATOM 614 O O . ARG A 1 80 ? 7.555 -18.094 5.254 1 98.88 80 ARG A O 1
ATOM 621 N N . GLU A 1 81 ? 6.551 -19.266 3.6 1 98.94 81 GLU A N 1
ATOM 622 C CA . GLU A 1 81 ? 7.359 -18.734 2.508 1 98.94 81 GLU A CA 1
ATOM 623 C C . GLU A 1 81 ? 6.48 -18.25 1.353 1 98.94 81 GLU A C 1
ATOM 625 O O . GLU A 1 81 ? 5.438 -18.844 1.071 1 98.94 81 GLU A O 1
ATOM 630 N N . PHE A 1 82 ? 6.906 -17.203 0.688 1 99 82 PHE A N 1
ATOM 631 C CA . PHE A 1 82 ? 6.25 -16.75 -0.529 1 99 82 PHE A CA 1
ATOM 632 C C . PHE A 1 82 ? 7.176 -15.844 -1.339 1 99 82 PHE A C 1
ATOM 634 O O . PHE A 1 82 ? 8.227 -15.43 -0.852 1 99 82 PHE A O 1
ATOM 641 N N . VAL A 1 83 ? 6.863 -15.617 -2.584 1 99 83 VAL A N 1
ATOM 642 C CA . VAL A 1 83 ? 7.598 -14.703 -3.453 1 99 83 VAL A CA 1
ATOM 643 C C . VAL A 1 83 ? 6.648 -13.641 -3.998 1 99 83 VAL A C 1
ATOM 645 O O . VAL A 1 83 ? 5.527 -13.945 -4.41 1 99 83 VAL A O 1
ATOM 648 N N . ILE A 1 84 ? 7.043 -12.406 -3.928 1 99 84 ILE A N 1
ATOM 649 C CA . ILE A 1 84 ? 6.371 -11.352 -4.684 1 99 84 ILE A CA 1
ATOM 650 C C . ILE A 1 84 ? 7.074 -11.148 -6.023 1 99 84 ILE A C 1
ATOM 652 O O . ILE A 1 84 ? 8.273 -10.859 -6.062 1 99 84 ILE A O 1
ATOM 656 N N . ASN A 1 85 ? 6.336 -11.312 -7.074 1 98.94 85 ASN A N 1
ATOM 657 C CA . ASN A 1 85 ? 6.785 -11.07 -8.438 1 98.94 85 ASN A CA 1
ATOM 658 C C . ASN A 1 85 ? 6.227 -9.758 -8.984 1 98.94 85 ASN A C 1
ATOM 660 O O . ASN A 1 85 ? 5.027 -9.656 -9.258 1 98.94 85 ASN A O 1
ATOM 664 N N . ILE A 1 86 ? 7.059 -8.758 -9.164 1 98.94 86 ILE A N 1
ATOM 665 C CA . ILE A 1 86 ? 6.602 -7.426 -9.562 1 98.94 86 ILE A CA 1
ATOM 666 C C . ILE A 1 86 ? 6.078 -7.465 -10.992 1 98.94 86 ILE A C 1
ATOM 668 O O . ILE A 1 86 ? 6.758 -7.965 -11.891 1 98.94 86 ILE A O 1
ATOM 672 N N . VAL A 1 87 ? 4.891 -6.914 -11.188 1 98.69 87 VAL A N 1
ATOM 673 C CA . VAL A 1 87 ? 4.168 -7.008 -12.453 1 98.69 87 VAL A CA 1
ATOM 674 C C . VAL A 1 87 ? 4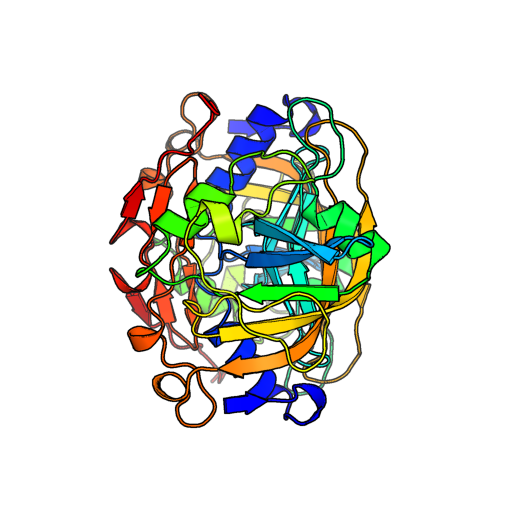.559 -5.844 -13.359 1 98.69 87 VAL A C 1
ATOM 676 O O . VAL A 1 87 ? 4.691 -4.707 -12.891 1 98.69 87 VAL A O 1
ATOM 679 N N . SER A 1 88 ? 4.742 -6.133 -14.602 1 98.44 88 SER A N 1
ATOM 680 C CA . SER A 1 88 ? 5 -5.121 -15.617 1 98.44 88 SER A CA 1
ATOM 681 C C . SER A 1 88 ? 3.984 -5.211 -16.75 1 98.44 88 SER A C 1
ATOM 683 O O . SER A 1 88 ? 3.18 -6.141 -16.797 1 98.44 88 SER A O 1
ATOM 685 N N . GLU A 1 89 ? 4.02 -4.301 -17.625 1 98.38 89 GLU A N 1
ATOM 686 C CA . GLU A 1 89 ? 3.039 -4.125 -18.688 1 98.38 89 GLU A CA 1
ATOM 687 C C . GLU A 1 89 ? 2.955 -5.367 -19.578 1 98.38 89 GLU A C 1
ATOM 689 O O . GLU A 1 89 ? 1.867 -5.762 -20 1 98.38 89 GLU A O 1
ATOM 694 N N . ASP A 1 90 ? 4.043 -6.008 -19.797 1 96.81 90 ASP A N 1
ATOM 695 C CA . ASP A 1 90 ? 4.188 -6.988 -20.859 1 96.81 90 ASP A CA 1
ATOM 696 C C . ASP A 1 90 ? 3.418 -8.266 -20.547 1 96.81 90 ASP A C 1
ATOM 698 O O . ASP A 1 90 ? 3.119 -9.055 -21.453 1 96.81 90 ASP A O 1
ATOM 702 N N . TRP A 1 91 ? 3.086 -8.453 -19.266 1 98 91 TRP A N 1
ATOM 703 C CA . TRP A 1 91 ? 2.463 -9.742 -18.969 1 98 91 TRP A CA 1
ATOM 704 C C . TRP A 1 91 ? 1.323 -9.57 -17.969 1 98 91 TRP A C 1
ATOM 706 O O . TRP A 1 91 ? 0.92 -10.523 -17.297 1 98 91 TRP A O 1
ATOM 716 N N . THR A 1 92 ? 0.757 -8.367 -17.875 1 98.5 92 THR A N 1
ATOM 717 C CA . THR A 1 92 ? -0.316 -8.055 -16.938 1 98.5 92 THR A CA 1
ATOM 718 C C . THR A 1 92 ? -1.553 -8.898 -17.219 1 98.5 92 THR A C 1
ATOM 720 O O . THR A 1 92 ? -2.273 -9.289 -16.297 1 98.5 92 THR A O 1
ATOM 723 N N . GLU A 1 93 ? -1.829 -9.188 -18.453 1 98 93 GLU A N 1
ATOM 724 C CA . GLU A 1 93 ? -2.982 -10 -18.828 1 98 93 GLU A CA 1
ATOM 725 C C . GLU A 1 93 ? -2.873 -11.406 -18.234 1 98 93 GLU A C 1
ATOM 727 O O . GLU A 1 93 ? -3.869 -11.977 -17.781 1 98 93 GLU A O 1
ATOM 732 N N . LYS A 1 94 ? -1.693 -11.969 -18.359 1 98.25 94 LYS A N 1
ATOM 733 C CA . LYS A 1 94 ? -1.48 -13.289 -17.781 1 98.25 94 LYS A CA 1
ATOM 734 C C . LYS A 1 94 ? -1.665 -13.273 -16.266 1 98.25 94 LYS A C 1
ATOM 736 O O . LYS A 1 94 ? -2.23 -14.203 -15.695 1 98.25 94 LYS A O 1
ATOM 741 N N . MET A 1 95 ? -1.182 -12.188 -15.648 1 98.44 95 MET A N 1
ATOM 742 C CA . MET A 1 95 ? -1.437 -12.016 -14.219 1 98.44 95 MET A CA 1
ATOM 743 C C . MET A 1 95 ? -2.934 -12.016 -13.93 1 98.44 95 MET A C 1
ATOM 745 O O . MET A 1 95 ? -3.383 -12.633 -12.961 1 98.44 95 MET A O 1
ATOM 749 N N . ASN A 1 96 ? -3.682 -11.344 -14.758 1 98.06 96 ASN A N 1
ATOM 750 C CA . ASN A 1 96 ? -5.121 -11.211 -14.555 1 98.06 96 ASN A CA 1
ATOM 751 C C . ASN A 1 96 ? -5.82 -12.562 -14.609 1 98.06 96 ASN A C 1
ATOM 753 O O . ASN A 1 96 ? -6.812 -12.781 -13.906 1 98.06 96 ASN A O 1
ATOM 757 N N . ILE A 1 97 ? -5.344 -13.5 -15.391 1 97.5 97 ILE A N 1
ATOM 758 C CA . ILE A 1 97 ? -5.883 -14.852 -15.453 1 97.5 97 ILE A CA 1
ATOM 759 C C . ILE A 1 97 ? -5.773 -15.516 -14.078 1 97.5 97 ILE A C 1
ATOM 761 O O . ILE A 1 97 ? -6.691 -16.219 -13.648 1 97.5 97 ILE A O 1
ATOM 765 N N . CYS A 1 98 ? -4.727 -15.188 -13.383 1 97.69 98 CYS A N 1
ATOM 766 C CA . CYS A 1 98 ? -4.441 -15.828 -12.102 1 97.69 98 CYS A CA 1
ATOM 767 C C . CYS A 1 98 ? -5.355 -15.289 -11.008 1 97.69 98 CYS A C 1
ATOM 769 O O . CYS A 1 98 ? -5.398 -15.836 -9.906 1 97.69 98 CYS A O 1
ATOM 771 N N . ALA A 1 99 ? -6.09 -14.234 -11.258 1 96.56 99 ALA A N 1
ATOM 772 C CA . ALA A 1 99 ? -7.035 -13.68 -10.289 1 96.56 99 ALA A CA 1
ATOM 773 C C . ALA A 1 99 ? -8.305 -14.516 -10.227 1 96.56 99 ALA A C 1
ATOM 775 O O . ALA A 1 99 ? -9.125 -14.344 -9.32 1 96.56 99 ALA A O 1
ATOM 776 N N . THR A 1 100 ? -8.445 -15.453 -11.102 1 94.44 100 THR A N 1
ATOM 777 C CA . THR A 1 100 ? -9.586 -16.359 -11.125 1 94.44 100 THR A CA 1
ATOM 778 C C . THR A 1 100 ? -9.523 -17.328 -9.945 1 94.44 100 THR A C 1
ATOM 780 O O . THR A 1 100 ? -8.445 -17.781 -9.562 1 94.44 100 THR A O 1
ATOM 783 N N . GLU A 1 101 ? -10.656 -17.625 -9.359 1 92.38 101 GLU A N 1
ATOM 784 C CA . GLU A 1 101 ? -10.727 -18.562 -8.242 1 92.38 101 GLU A CA 1
ATOM 785 C C . GLU A 1 101 ? -10.664 -20 -8.734 1 92.38 101 GLU A C 1
ATOM 787 O O . GLU A 1 101 ? -11.68 -20.703 -8.758 1 92.38 101 GLU A O 1
ATOM 792 N N . PHE A 1 102 ? -9.547 -20.516 -8.984 1 93.69 102 PHE A N 1
ATOM 793 C CA . PHE A 1 102 ? -9.352 -21.922 -9.367 1 93.69 102 PHE A CA 1
ATOM 794 C C . PHE A 1 102 ? -9.305 -22.812 -8.133 1 93.69 102 PHE A C 1
ATOM 796 O O . PHE A 1 102 ? -8.953 -22.359 -7.043 1 93.69 102 PHE A O 1
ATOM 803 N N . PRO A 1 103 ? -9.656 -24.109 -8.328 1 94.44 103 PRO A N 1
ATOM 804 C CA . PRO A 1 103 ? -9.461 -25.047 -7.227 1 94.44 103 PRO A CA 1
ATOM 805 C C . PRO A 1 103 ? -8.016 -25.109 -6.75 1 94.44 103 PRO A C 1
ATOM 807 O O . PRO A 1 103 ? -7.09 -24.891 -7.535 1 94.44 103 PRO A O 1
ATOM 810 N N . ALA A 1 104 ? -7.848 -25.453 -5.453 1 95.19 104 ALA A N 1
ATOM 811 C CA . ALA A 1 104 ? -6.543 -25.422 -4.801 1 95.19 104 ALA A CA 1
ATOM 812 C C . ALA A 1 104 ? -5.574 -26.391 -5.48 1 95.19 104 ALA A C 1
ATOM 814 O O . ALA A 1 104 ? -4.359 -26.281 -5.324 1 95.19 104 ALA A O 1
ATOM 815 N N . GLU A 1 105 ? -6.078 -27.359 -6.199 1 95.88 105 GLU A N 1
ATOM 816 C CA . GLU A 1 105 ? -5.25 -28.375 -6.832 1 95.88 105 GLU A CA 1
ATOM 817 C C . GLU A 1 105 ? -4.703 -27.891 -8.172 1 95.88 105 GLU A C 1
ATOM 819 O O . GLU A 1 105 ? -3.814 -28.516 -8.75 1 95.88 105 GLU A O 1
ATOM 824 N N . MET A 1 106 ? -5.238 -26.719 -8.617 1 96.25 106 MET A N 1
ATOM 825 C CA . MET A 1 106 ? -4.805 -26.203 -9.906 1 96.25 106 MET A CA 1
ATOM 826 C C . MET A 1 106 ? -3.719 -25.141 -9.727 1 96.25 106 MET A C 1
ATOM 828 O O . MET A 1 106 ? -3.797 -24.312 -8.812 1 96.25 106 MET A O 1
ATOM 832 N N . ASP A 1 107 ? -2.721 -25.234 -10.594 1 97.81 107 ASP A N 1
ATOM 833 C CA . ASP A 1 107 ? -1.596 -24.312 -10.625 1 97.81 107 ASP A CA 1
ATOM 834 C C . ASP A 1 107 ? -1.861 -23.156 -11.594 1 97.81 107 ASP A C 1
ATOM 836 O O . ASP A 1 107 ? -1.831 -23.344 -12.812 1 97.81 107 ASP A O 1
ATOM 840 N N . GLU A 1 108 ? -2.07 -21.922 -11.055 1 98.06 108 GLU A N 1
ATOM 841 C CA . GLU A 1 108 ? -2.43 -20.766 -11.859 1 98.06 108 GLU A CA 1
ATOM 842 C C . GLU A 1 108 ? -1.325 -20.422 -12.859 1 98.06 108 GLU A C 1
ATOM 844 O O . GLU A 1 108 ? -1.597 -19.875 -13.93 1 98.06 108 GLU A O 1
ATOM 849 N N . LEU A 1 109 ? -0 -20.672 -12.516 1 98.56 109 LEU A N 1
ATOM 850 C CA . LEU A 1 109 ? 1.08 -20.375 -13.445 1 98.56 109 LEU A CA 1
ATOM 851 C C . LEU A 1 109 ? 0.978 -21.219 -14.703 1 98.56 109 LEU A C 1
ATOM 853 O O . LEU A 1 109 ? 1.144 -20.719 -15.82 1 98.56 109 LEU A O 1
ATOM 857 N N . ASP A 1 110 ? 0.631 -22.484 -14.516 1 97.81 110 ASP A N 1
ATOM 858 C CA . ASP A 1 110 ? 0.441 -23.359 -15.656 1 97.81 110 ASP A CA 1
ATOM 859 C C . ASP A 1 110 ? -0.737 -22.906 -16.516 1 97.81 110 ASP A C 1
ATOM 861 O O . ASP A 1 110 ? -0.641 -22.875 -17.75 1 97.81 110 ASP A O 1
ATOM 865 N N . ILE A 1 111 ? -1.814 -22.516 -15.906 1 96.56 111 ILE A N 1
ATOM 866 C CA . ILE A 1 111 ? -3.045 -22.125 -16.594 1 96.56 111 ILE A CA 1
ATOM 867 C C . ILE A 1 111 ? -2.824 -20.828 -17.359 1 96.56 111 ILE A C 1
ATOM 869 O O . ILE A 1 111 ? -3.33 -20.672 -18.484 1 96.56 111 ILE A O 1
ATOM 873 N N . SER A 1 112 ? -2.084 -19.891 -16.797 1 97.62 112 SER A N 1
ATOM 874 C CA . SER A 1 112 ? -1.914 -18.562 -17.359 1 97.62 112 SER A CA 1
ATOM 875 C C . SER A 1 112 ? -0.792 -18.531 -18.391 1 97.62 112 SER A C 1
ATOM 877 O O . SER A 1 112 ? -0.642 -17.562 -19.141 1 97.62 112 SER A O 1
ATOM 879 N N . GLY A 1 113 ? 0.032 -19.562 -18.438 1 98.31 113 GLY A N 1
ATOM 880 C CA . GLY A 1 113 ? 1.149 -19.609 -19.359 1 98.31 113 GLY A CA 1
ATOM 881 C C . GLY A 1 113 ? 2.379 -18.875 -18.859 1 98.31 113 GLY A C 1
ATOM 882 O O . GLY A 1 113 ? 3.238 -18.484 -19.656 1 98.31 113 GLY A O 1
ATOM 883 N N . LEU A 1 114 ? 2.445 -18.625 -17.578 1 98.75 114 LEU A N 1
ATOM 884 C CA . LEU A 1 114 ? 3.633 -18.047 -16.969 1 98.75 114 LEU A CA 1
ATOM 885 C C . LEU A 1 114 ? 4.656 -19.125 -16.625 1 98.75 114 LEU A C 1
ATOM 887 O O . LEU A 1 114 ? 4.289 -20.219 -16.203 1 98.75 114 LEU A O 1
ATOM 891 N N . TRP A 1 115 ? 5.918 -18.781 -16.781 1 98.69 115 TRP A N 1
ATOM 892 C CA . TRP A 1 115 ? 6.973 -19.766 -16.562 1 98.69 115 TRP A CA 1
ATOM 893 C C . TRP A 1 115 ? 7.516 -19.672 -15.141 1 98.69 115 TRP A C 1
ATOM 895 O O . TRP A 1 115 ? 7.73 -18.578 -14.617 1 98.69 115 TRP A O 1
ATOM 905 N N . LYS A 1 116 ? 7.781 -20.891 -14.586 1 98.75 116 LYS A N 1
ATOM 906 C CA . LYS A 1 116 ? 8.359 -20.969 -13.242 1 98.75 116 LYS A CA 1
ATOM 907 C C . LYS A 1 116 ? 9.883 -20.969 -13.297 1 98.75 116 LYS A C 1
ATOM 909 O O . LYS A 1 116 ? 10.477 -21.547 -14.203 1 98.75 116 LYS A O 1
ATOM 914 N N . GLU A 1 117 ? 10.461 -20.25 -12.406 1 98.5 117 GLU A N 1
ATOM 915 C CA . GLU A 1 117 ? 11.891 -20.312 -12.125 1 98.5 117 GLU A CA 1
ATOM 916 C C . GLU A 1 117 ? 12.148 -20.578 -10.648 1 98.5 117 GLU A C 1
ATOM 918 O O . GLU A 1 117 ? 11.398 -20.109 -9.781 1 98.5 117 GLU A O 1
ATOM 923 N N . SER A 1 118 ? 13.211 -21.328 -10.359 1 98.56 118 SER A N 1
ATOM 924 C CA . SER A 1 118 ? 13.531 -21.641 -8.969 1 98.56 118 SER A CA 1
ATOM 925 C C . SER A 1 118 ? 13.93 -20.375 -8.203 1 98.56 118 SER A C 1
ATOM 927 O O . SER A 1 118 ? 14.633 -19.516 -8.734 1 98.56 118 SER A O 1
ATOM 929 N N . SER A 1 119 ? 13.492 -20.266 -6.953 1 98.75 119 SER A N 1
ATOM 930 C CA . SER A 1 119 ? 13.953 -19.234 -6.031 1 98.75 119 SER A CA 1
ATOM 931 C C . SER A 1 119 ? 15.273 -19.625 -5.379 1 98.75 119 SER A C 1
ATOM 933 O O . SER A 1 119 ? 15.711 -20.766 -5.484 1 98.75 119 SER A O 1
ATOM 935 N N . GLN A 1 120 ? 15.883 -18.656 -4.762 1 98.62 120 GLN A N 1
ATOM 936 C CA . GLN A 1 120 ? 17.188 -18.891 -4.152 1 98.62 120 GLN A CA 1
ATOM 937 C C . GLN A 1 120 ? 17.047 -19.25 -2.678 1 98.62 120 GLN A C 1
ATOM 939 O O . GLN A 1 120 ? 17.75 -20.141 -2.184 1 98.62 120 GLN A O 1
ATOM 944 N N . MET A 1 121 ? 16.141 -18.594 -1.979 1 98.56 121 MET A N 1
ATOM 945 C CA . MET A 1 121 ? 16.141 -18.688 -0.521 1 98.56 121 MET A CA 1
ATOM 946 C C . MET A 1 121 ? 14.867 -19.359 -0.016 1 98.56 121 MET A C 1
ATOM 948 O O . MET A 1 121 ? 14.789 -19.734 1.151 1 98.56 121 MET A O 1
ATOM 952 N N . VAL A 1 122 ? 13.836 -19.484 -0.871 1 98.88 122 VAL A N 1
ATOM 953 C CA . VAL A 1 122 ? 12.555 -20.047 -0.459 1 98.88 122 VAL A CA 1
ATOM 954 C C . VAL A 1 122 ? 12.109 -21.109 -1.468 1 98.88 122 VAL A C 1
ATOM 956 O O . VAL A 1 122 ? 12.68 -21.219 -2.557 1 98.88 122 VAL A O 1
ATOM 959 N N . LYS A 1 123 ? 11.055 -21.859 -1.137 1 98.81 123 LYS A N 1
ATOM 960 C CA . LYS A 1 123 ? 10.602 -22.984 -1.952 1 98.81 123 LYS A CA 1
ATOM 961 C C . LYS A 1 123 ? 9.688 -22.516 -3.076 1 98.81 123 LYS A C 1
ATOM 963 O O . LYS A 1 123 ? 9.758 -23.031 -4.195 1 98.81 123 LYS A O 1
ATOM 968 N N . PRO A 1 124 ? 8.742 -21.578 -2.809 1 98.94 124 PRO A N 1
ATOM 969 C CA . PRO A 1 124 ? 7.879 -21.156 -3.916 1 98.94 124 PRO A CA 1
ATOM 970 C C . PRO A 1 124 ? 8.672 -20.625 -5.109 1 98.94 124 PRO A C 1
ATOM 972 O O . PRO A 1 124 ? 9.688 -19.938 -4.926 1 98.94 124 PRO A O 1
ATOM 975 N N . PRO A 1 125 ? 8.227 -20.906 -6.289 1 98.94 125 PRO A N 1
ATOM 976 C CA . PRO A 1 125 ? 8.961 -20.453 -7.477 1 98.94 125 PRO A CA 1
ATOM 977 C C . PRO A 1 125 ? 8.766 -18.969 -7.762 1 98.94 125 PRO A C 1
ATOM 979 O O . PRO A 1 125 ? 7.766 -18.375 -7.352 1 98.94 125 PRO A O 1
ATOM 982 N N . ARG A 1 126 ? 9.719 -18.406 -8.469 1 98.88 126 ARG A N 1
ATOM 983 C CA . ARG A 1 126 ? 9.594 -17.094 -9.109 1 98.88 126 ARG A CA 1
ATOM 984 C C . ARG A 1 126 ? 8.922 -17.219 -10.469 1 98.88 126 ARG A C 1
ATOM 986 O O . ARG A 1 126 ? 8.859 -18.312 -11.039 1 98.88 126 ARG A O 1
ATOM 993 N N . VAL A 1 127 ? 8.398 -16.109 -10.922 1 98.94 127 VAL A N 1
ATOM 994 C CA . VAL A 1 127 ? 7.824 -16.031 -12.258 1 98.94 127 VAL A CA 1
ATOM 995 C C . VAL A 1 127 ? 8.852 -15.438 -13.227 1 98.94 127 VAL A C 1
ATOM 997 O O . VAL A 1 127 ? 9.289 -14.297 -13.062 1 98.94 127 VAL A O 1
ATOM 1000 N N . LYS A 1 128 ? 9.141 -16.094 -14.273 1 98.69 128 LYS A N 1
ATOM 1001 C CA . LYS A 1 128 ? 10.219 -15.75 -15.195 1 98.69 128 LYS A CA 1
ATOM 1002 C C . LYS A 1 128 ? 9.953 -14.398 -15.859 1 98.69 128 LYS A C 1
ATOM 1004 O O . LYS A 1 128 ? 10.883 -13.633 -16.109 1 98.69 128 LYS A O 1
ATOM 1009 N N . GLU A 1 129 ? 8.719 -14.148 -16.203 1 98.62 129 GLU A N 1
ATOM 1010 C CA . GLU A 1 129 ? 8.336 -12.93 -16.922 1 98.62 129 GLU A CA 1
ATOM 1011 C C . GLU A 1 129 ? 8.578 -11.695 -16.062 1 98.62 129 GLU A C 1
ATOM 1013 O O . GLU A 1 129 ? 8.656 -10.578 -16.578 1 98.62 129 GLU A O 1
ATOM 1018 N N . SER A 1 130 ? 8.617 -11.836 -14.734 1 98.81 130 SER A N 1
ATOM 1019 C CA . SER A 1 130 ? 8.883 -10.711 -13.836 1 98.81 130 SER A CA 1
ATOM 1020 C C . SER A 1 130 ? 10.352 -10.312 -13.867 1 98.81 130 SER A C 1
ATOM 1022 O O . SER A 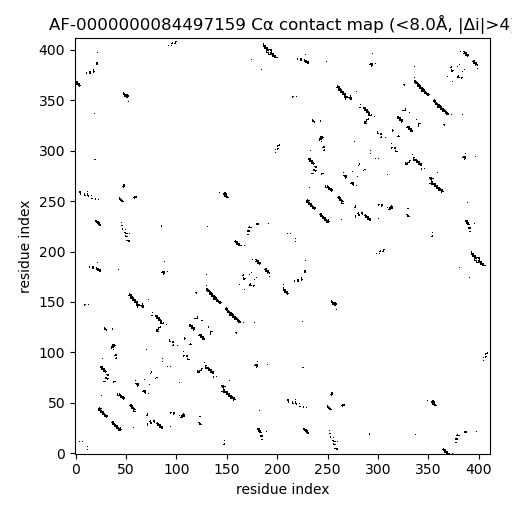1 130 ? 11.234 -11.172 -13.977 1 98.81 130 SER A O 1
ATOM 1024 N N . LYS A 1 131 ? 10.586 -9.039 -13.672 1 98.62 131 LYS A N 1
ATOM 1025 C CA . LYS A 1 131 ? 11.953 -8.531 -13.703 1 98.62 131 LYS A CA 1
ATOM 1026 C C . LYS A 1 131 ? 12.484 -8.273 -12.297 1 98.62 131 LYS A C 1
ATOM 1028 O O . LYS A 1 131 ? 13.672 -8.008 -12.109 1 98.62 131 LYS A O 1
ATOM 1033 N N . ILE A 1 132 ? 11.672 -8.289 -11.336 1 98.88 132 ILE A N 1
ATOM 1034 C CA . ILE A 1 132 ? 12.055 -8.141 -9.938 1 98.88 132 ILE A CA 1
ATOM 1035 C C . ILE A 1 132 ? 11.305 -9.164 -9.086 1 98.88 132 ILE A C 1
ATOM 1037 O O . ILE A 1 132 ? 10.086 -9.32 -9.219 1 98.88 132 ILE A O 1
ATOM 1041 N N . HIS A 1 133 ? 11.984 -9.906 -8.242 1 98.94 133 HIS A N 1
ATOM 1042 C CA . HIS A 1 133 ? 11.43 -10.883 -7.312 1 98.94 133 HIS A CA 1
ATOM 1043 C C . HIS A 1 133 ? 11.844 -10.578 -5.879 1 98.94 133 HIS A C 1
ATOM 1045 O O . HIS A 1 133 ? 13.023 -10.344 -5.605 1 98.94 133 HIS A O 1
ATOM 1051 N N . LEU A 1 134 ? 10.914 -10.523 -4.969 1 98.94 134 LEU A N 1
ATOM 1052 C CA . LEU A 1 134 ? 11.164 -10.469 -3.531 1 98.94 134 LEU A CA 1
ATOM 1053 C C . LEU A 1 134 ? 10.859 -11.812 -2.875 1 98.94 134 LEU A C 1
ATOM 1055 O O . LEU A 1 134 ? 9.688 -12.18 -2.717 1 98.94 134 LEU A O 1
ATOM 1059 N N . GLU A 1 135 ? 11.859 -12.578 -2.539 1 99 135 GLU A N 1
ATOM 1060 C CA . GLU A 1 135 ? 11.68 -13.82 -1.793 1 99 135 GLU A CA 1
ATOM 1061 C C . GLU A 1 135 ? 11.508 -13.547 -0.302 1 99 135 GLU A C 1
ATOM 1063 O O . GLU A 1 135 ? 12.359 -12.914 0.325 1 99 135 GLU A O 1
ATOM 1068 N N . CYS A 1 136 ? 10.445 -14.125 0.243 1 98.94 136 CYS A N 1
ATOM 1069 C CA . CYS A 1 136 ? 10.07 -13.664 1.576 1 98.94 136 CYS A CA 1
ATOM 1070 C C . CYS A 1 136 ? 9.844 -14.844 2.516 1 98.94 136 CYS A C 1
ATOM 1072 O O . CYS A 1 136 ? 9.32 -15.883 2.104 1 98.94 136 CYS A O 1
ATOM 1074 N N . SER A 1 137 ? 10.234 -14.633 3.748 1 98.94 137 SER A N 1
ATOM 1075 C CA . SER A 1 137 ? 9.75 -15.43 4.867 1 98.94 137 SER A CA 1
ATOM 1076 C C . SER A 1 137 ? 8.641 -14.711 5.629 1 98.94 137 SER A C 1
ATOM 1078 O O . SER A 1 137 ? 8.625 -13.477 5.691 1 98.94 137 SER A O 1
ATOM 1080 N N . LEU A 1 138 ? 7.715 -15.484 6.137 1 98.94 138 LEU A N 1
ATOM 1081 C CA . LEU A 1 138 ? 6.633 -14.898 6.926 1 98.94 138 LEU A CA 1
ATOM 1082 C C . LEU A 1 138 ? 7.164 -14.336 8.242 1 98.94 138 LEU A C 1
ATOM 1084 O O . LEU A 1 138 ? 7.758 -15.07 9.039 1 98.94 138 LEU A O 1
ATOM 1088 N N . TYR A 1 139 ? 6.988 -13.086 8.422 1 98.88 139 TYR A N 1
ATOM 1089 C CA . TYR A 1 139 ? 7.312 -12.453 9.688 1 98.88 139 TYR A CA 1
ATOM 1090 C C . TYR A 1 139 ? 6.152 -12.562 10.672 1 98.88 139 TYR A C 1
ATOM 1092 O O . TYR A 1 139 ? 6.332 -13 11.812 1 98.88 139 TYR A O 1
ATOM 1100 N N . GLN A 1 140 ? 4.902 -12.133 10.227 1 98.69 140 GLN A N 1
ATOM 1101 C CA . GLN A 1 140 ? 3.699 -12.156 11.055 1 98.69 140 GLN A CA 1
ATOM 1102 C C . GLN A 1 140 ? 2.439 -12.125 10.188 1 98.69 140 GLN A C 1
ATOM 1104 O O . GLN A 1 140 ? 2.449 -11.586 9.078 1 98.69 140 GLN A O 1
ATOM 1109 N N . VAL A 1 141 ? 1.41 -12.797 10.68 1 98.81 141 VAL A N 1
ATOM 1110 C CA . VAL A 1 141 ? 0.084 -12.625 10.094 1 98.81 141 VAL A CA 1
ATOM 1111 C C . VAL A 1 141 ? -0.89 -12.125 11.164 1 98.81 141 VAL A C 1
ATOM 1113 O O . VAL A 1 141 ? -0.899 -12.625 12.289 1 98.81 141 VAL A O 1
ATOM 1116 N N . LEU A 1 142 ? -1.646 -11.117 10.852 1 98.88 142 LEU A N 1
ATOM 1117 C CA . LEU A 1 142 ? -2.758 -10.641 11.664 1 98.88 142 LEU A CA 1
ATOM 1118 C C . LEU A 1 142 ? -4.094 -10.938 10.992 1 98.88 142 LEU A C 1
ATOM 1120 O O . LEU A 1 142 ? -4.242 -10.734 9.789 1 98.88 142 LEU A O 1
ATOM 1124 N N . HIS A 1 143 ? -5.059 -11.492 11.734 1 98.81 143 HIS A N 1
ATOM 1125 C CA . HIS A 1 143 ? -6.406 -11.742 11.227 1 98.81 143 HIS A CA 1
ATOM 1126 C C . HIS A 1 143 ? -7.406 -10.758 11.812 1 98.81 143 HIS A C 1
ATOM 1128 O O . HIS A 1 143 ? -7.348 -10.438 13.008 1 98.81 143 HIS A O 1
ATOM 1134 N N . PHE A 1 144 ? -8.352 -10.312 10.977 1 98.75 144 PHE A N 1
ATOM 1135 C CA . PHE A 1 144 ? -9.297 -9.297 11.422 1 98.75 144 PHE A CA 1
ATOM 1136 C C . PHE A 1 144 ? -10.734 -9.773 11.227 1 98.75 144 PHE A C 1
ATOM 1138 O O . PHE A 1 144 ? -11.648 -8.961 11.086 1 98.75 144 PHE A O 1
ATOM 1145 N N . GLY A 1 145 ? -10.945 -11.07 11.133 1 97.94 145 GLY A N 1
ATOM 1146 C CA . GLY A 1 145 ? -12.258 -11.664 10.977 1 97.94 145 GLY A CA 1
ATOM 1147 C C . GLY A 1 145 ? -12.258 -12.891 10.078 1 97.94 145 GLY A C 1
ATOM 1148 O O . GLY A 1 145 ? -11.258 -13.172 9.406 1 97.94 145 GLY A O 1
ATOM 1149 N N . GLU A 1 146 ? -13.406 -13.617 10.086 1 97.19 146 GLU A N 1
ATOM 1150 C CA . GLU A 1 146 ? -13.539 -14.859 9.32 1 97.19 146 GLU A CA 1
ATOM 1151 C C . GLU A 1 146 ? -14.82 -14.867 8.5 1 97.19 146 GLU A C 1
ATOM 1153 O O . GLU A 1 146 ? -15.461 -15.906 8.336 1 97.19 146 GLU A O 1
ATOM 1158 N N . HIS A 1 147 ? -15.242 -13.711 8.102 1 97.69 147 HIS A N 1
ATOM 1159 C CA . HIS A 1 147 ? -16.453 -13.531 7.293 1 97.69 147 HIS A CA 1
ATOM 1160 C C . HIS A 1 147 ? -16.141 -12.766 6.012 1 97.69 147 HIS A C 1
ATOM 1162 O O . HIS A 1 147 ? -15.102 -12.109 5.906 1 97.69 147 HIS A O 1
ATOM 1168 N N . PRO A 1 148 ? -17.062 -12.891 5.023 1 97.25 148 PRO A N 1
ATOM 1169 C CA . PRO A 1 148 ? -16.844 -12.102 3.809 1 97.25 148 PRO A CA 1
ATOM 1170 C C . PRO A 1 148 ? -16.609 -10.625 4.102 1 97.25 148 PRO A C 1
ATOM 1172 O O . PRO A 1 148 ? -17.312 -10.039 4.93 1 97.25 148 PR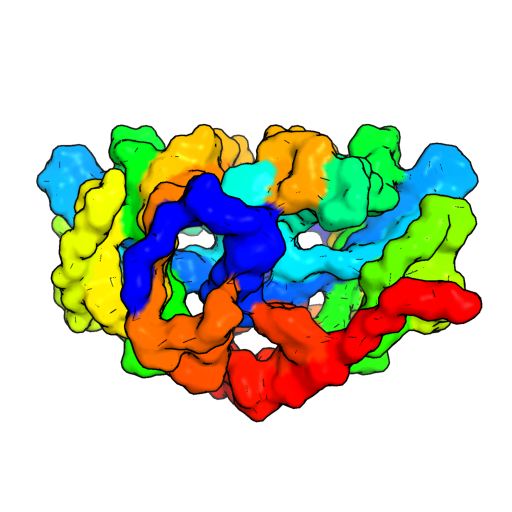O A O 1
ATOM 1175 N N . GLY A 1 149 ? -15.633 -10.055 3.496 1 97.5 149 GLY A N 1
ATOM 1176 C CA . GLY A 1 149 ? -15.305 -8.656 3.719 1 97.5 149 GLY A CA 1
ATOM 1177 C C . GLY A 1 149 ? -14.195 -8.453 4.734 1 97.5 149 GLY A C 1
ATOM 1178 O O . GLY A 1 149 ? -13.57 -7.395 4.781 1 97.5 149 GLY A O 1
ATOM 1179 N N . ALA A 1 150 ? -13.961 -9.453 5.602 1 98.5 150 ALA A N 1
ATOM 1180 C CA . ALA A 1 150 ? -12.836 -9.414 6.523 1 98.5 150 ALA A CA 1
ATOM 1181 C C . ALA A 1 150 ? -11.523 -9.734 5.809 1 98.5 150 ALA A C 1
ATOM 1183 O O . ALA A 1 150 ? -11.516 -9.945 4.594 1 98.5 150 ALA A O 1
ATOM 1184 N N . GLY A 1 151 ? -10.438 -9.633 6.496 1 98.31 151 GLY A N 1
ATOM 1185 C CA . GLY A 1 151 ? -9.164 -9.914 5.855 1 98.31 151 GLY A CA 1
ATOM 1186 C C . GLY A 1 151 ? -8.047 -10.203 6.848 1 98.31 151 GLY A C 1
ATOM 1187 O O . GLY A 1 151 ? -8.305 -10.375 8.039 1 98.31 151 GLY A O 1
ATOM 1188 N N . SER A 1 152 ? -6.898 -10.453 6.301 1 98.88 152 SER A N 1
ATOM 1189 C CA . SER A 1 152 ? -5.664 -10.633 7.055 1 98.88 152 SER A CA 1
ATOM 1190 C C . SER A 1 152 ? -4.562 -9.711 6.539 1 98.88 152 SER A C 1
ATOM 1192 O O . SER A 1 152 ? -4.68 -9.148 5.449 1 98.88 152 SER A O 1
ATOM 1194 N N . LEU A 1 153 ? -3.643 -9.469 7.352 1 98.94 153 LEU A N 1
ATOM 1195 C CA . LEU A 1 153 ? -2.43 -8.75 6.98 1 98.94 153 LEU A CA 1
ATOM 1196 C C . LEU A 1 153 ? -1.206 -9.648 7.098 1 98.94 153 LEU A C 1
ATOM 1198 O O . LEU A 1 153 ? -0.866 -10.109 8.188 1 98.94 153 LEU A O 1
ATOM 1202 N N . VAL A 1 154 ? -0.61 -9.938 5.957 1 99 154 VAL A N 1
ATOM 1203 C CA . VAL A 1 154 ? 0.615 -10.727 5.898 1 99 154 VAL A CA 1
ATOM 1204 C C . VAL A 1 154 ? 1.828 -9.797 5.895 1 99 154 VAL A C 1
ATOM 1206 O O . VAL A 1 154 ? 1.966 -8.953 5.012 1 99 154 VAL A O 1
ATOM 1209 N N . ILE A 1 155 ? 2.658 -9.914 6.887 1 99 155 ILE A N 1
ATOM 1210 C CA . ILE A 1 155 ? 3.934 -9.203 6.934 1 99 155 ILE A CA 1
ATOM 1211 C C . ILE A 1 155 ? 5.07 -10.164 6.59 1 99 155 ILE A C 1
ATOM 1213 O O . ILE A 1 155 ? 5.223 -11.211 7.23 1 99 155 ILE A O 1
ATOM 1217 N N . GLY A 1 156 ? 5.809 -9.812 5.574 1 98.94 156 GLY A N 1
ATOM 1218 C CA . GLY A 1 156 ? 6.922 -10.633 5.141 1 98.94 156 GLY A CA 1
ATOM 1219 C C . GLY A 1 156 ? 8.266 -9.938 5.258 1 98.94 156 GLY A C 1
ATOM 1220 O O . GLY A 1 156 ? 8.367 -8.734 5.027 1 98.94 156 GLY A O 1
ATOM 1221 N N . LYS A 1 157 ? 9.266 -10.68 5.605 1 98.94 157 LYS A N 1
ATOM 1222 C CA . LYS A 1 157 ? 10.648 -10.234 5.531 1 98.94 157 LYS A CA 1
ATOM 1223 C C . LYS A 1 157 ? 11.289 -10.648 4.207 1 98.94 157 LYS A C 1
ATOM 1225 O O . LYS A 1 157 ? 11.289 -11.828 3.852 1 98.94 157 LYS A O 1
ATOM 1230 N N . VAL A 1 158 ? 11.789 -9.664 3.496 1 98.94 158 VAL A N 1
ATOM 1231 C CA . VAL A 1 158 ? 12.461 -9.961 2.236 1 98.94 158 VAL A CA 1
ATOM 1232 C C . VAL A 1 158 ? 13.852 -10.523 2.518 1 98.94 158 VAL A C 1
ATOM 1234 O O . VAL A 1 158 ? 14.719 -9.82 3.055 1 98.94 158 VAL A O 1
ATOM 1237 N N . GLU A 1 159 ? 14.031 -11.734 2.082 1 98.81 159 GLU A N 1
ATOM 1238 C CA . GLU A 1 159 ? 15.289 -12.43 2.34 1 98.81 159 GLU A CA 1
ATOM 1239 C C . GLU A 1 159 ? 16.25 -12.297 1.157 1 98.81 159 GLU A C 1
ATOM 1241 O O . GLU A 1 159 ? 17.469 -12.359 1.327 1 98.81 159 GLU A O 1
ATOM 1246 N N . HIS A 1 160 ? 15.695 -12.172 0.053 1 98.88 160 HIS A N 1
ATOM 1247 C CA . HIS A 1 160 ? 16.453 -12.125 -1.191 1 98.88 160 HIS A CA 1
ATOM 1248 C C . HIS A 1 160 ? 15.711 -11.336 -2.262 1 98.88 160 HIS A C 1
ATOM 1250 O O . HIS A 1 160 ? 14.484 -11.445 -2.383 1 98.88 160 HIS A O 1
ATOM 1256 N N . VAL A 1 161 ? 16.469 -10.523 -2.977 1 98.75 161 VAL A N 1
ATOM 1257 C CA . VAL A 1 161 ? 15.906 -9.781 -4.105 1 98.75 161 VAL A CA 1
ATOM 1258 C C . VAL A 1 161 ? 16.656 -10.156 -5.387 1 98.75 161 VAL A C 1
ATOM 1260 O O . VAL A 1 161 ? 17.891 -10.125 -5.43 1 98.75 161 VAL A O 1
ATOM 1263 N N . HIS A 1 162 ? 15.883 -10.578 -6.367 1 98.56 162 HIS A N 1
ATOM 1264 C CA . HIS A 1 162 ? 16.406 -10.719 -7.719 1 98.56 162 HIS A CA 1
ATOM 1265 C C . HIS A 1 162 ? 15.969 -9.555 -8.602 1 98.56 162 HIS A C 1
ATOM 1267 O O . HIS A 1 162 ? 14.789 -9.211 -8.641 1 98.56 162 HIS A O 1
ATOM 1273 N N . VAL A 1 163 ? 16.906 -8.922 -9.258 1 98.5 163 VAL A N 1
ATOM 1274 C CA . VAL A 1 163 ? 16.625 -7.852 -10.211 1 98.5 163 VAL A CA 1
ATOM 1275 C C . VAL A 1 163 ? 17.281 -8.172 -11.555 1 98.5 163 VAL A C 1
ATOM 1277 O O . VAL A 1 163 ? 18.469 -8.461 -11.617 1 98.5 163 VAL A O 1
ATOM 1280 N N . ALA A 1 164 ? 16.406 -8.156 -12.633 1 98.31 164 ALA A N 1
ATOM 1281 C CA . ALA A 1 164 ? 16.984 -8.297 -13.961 1 98.31 164 ALA A CA 1
ATOM 1282 C C . ALA A 1 164 ? 18.125 -7.305 -14.172 1 98.31 164 ALA A C 1
ATOM 1284 O O . ALA A 1 164 ? 18.016 -6.137 -13.797 1 98.31 164 ALA A O 1
ATOM 1285 N N . GLU A 1 165 ? 19.125 -7.734 -14.797 1 96.81 165 GLU A N 1
ATOM 1286 C CA . GLU A 1 165 ? 20.328 -6.93 -14.945 1 96.81 165 GLU A CA 1
ATOM 1287 C C . GLU A 1 165 ? 20.031 -5.613 -15.656 1 96.81 165 GLU A C 1
ATOM 1289 O O . GLU A 1 165 ? 20.594 -4.57 -15.297 1 96.81 165 GLU A O 1
ATOM 1294 N N . GLU A 1 166 ? 19.219 -5.625 -16.609 1 96.94 166 GLU A N 1
ATOM 1295 C CA . GLU A 1 166 ? 18.953 -4.445 -17.422 1 96.94 166 GLU A CA 1
ATOM 1296 C C . GLU A 1 166 ? 18.25 -3.363 -16.609 1 96.94 166 GLU A C 1
ATOM 1298 O O . GLU A 1 166 ? 18.172 -2.207 -17.031 1 96.94 166 GLU A O 1
ATOM 1303 N N . LEU A 1 167 ? 17.672 -3.764 -15.453 1 97.44 167 LEU A N 1
ATOM 1304 C CA . LEU A 1 167 ? 16.891 -2.842 -14.633 1 97.44 167 LEU A CA 1
ATOM 1305 C C . LEU A 1 167 ? 17.781 -2.139 -13.609 1 97.44 167 LEU A C 1
ATOM 1307 O O . LEU A 1 167 ? 17.391 -1.107 -13.055 1 97.44 167 LEU A O 1
ATOM 1311 N N . TYR A 1 168 ? 18.828 -2.787 -13.281 1 94.62 168 TYR A N 1
ATOM 1312 C CA . TYR A 1 168 ? 19.594 -2.314 -12.141 1 94.62 168 TYR A CA 1
ATOM 1313 C C . TYR A 1 168 ? 20.672 -1.32 -12.586 1 94.62 168 TYR A C 1
ATOM 1315 O O . TYR A 1 168 ? 21.547 -1.663 -13.375 1 94.62 168 TYR A O 1
ATOM 1323 N N . GLU A 1 169 ? 20.531 -0.044 -12.125 1 91.06 169 GLU A N 1
ATOM 1324 C CA . GLU A 1 169 ? 21.469 1.013 -12.492 1 91.06 169 GLU A CA 1
ATOM 1325 C C . GLU A 1 169 ? 21.922 1.804 -11.266 1 91.06 169 GLU A C 1
ATOM 1327 O O . GLU A 1 169 ? 21.141 2.59 -10.711 1 91.06 169 GLU A O 1
ATOM 1332 N N . LYS A 1 170 ? 23.203 1.731 -10.805 1 87.31 170 LYS A N 1
ATOM 1333 C CA . LYS A 1 170 ? 23.797 2.482 -9.703 1 87.31 170 LYS A CA 1
ATOM 1334 C C . LYS A 1 170 ? 22.953 2.371 -8.438 1 87.31 170 LYS A C 1
ATOM 1336 O O . LYS A 1 170 ? 22.625 3.383 -7.812 1 87.31 170 LYS A O 1
ATOM 1341 N N . GLY A 1 171 ? 22.516 1.238 -8.195 1 88.25 171 GLY A N 1
ATOM 1342 C CA . GLY A 1 171 ? 21.812 0.98 -6.945 1 88.25 171 GLY A CA 1
ATOM 1343 C C . GLY A 1 171 ? 20.328 1.286 -7.016 1 88.25 171 GLY A C 1
ATOM 1344 O O . GLY A 1 171 ? 19.625 1.196 -6.012 1 88.25 171 GLY A O 1
ATOM 1345 N N . ARG A 1 172 ? 19.875 1.6 -8.18 1 94.94 172 ARG A N 1
ATOM 1346 C CA . ARG A 1 172 ? 18.484 1.97 -8.352 1 94.94 172 ARG A CA 1
ATOM 1347 C C . ARG A 1 172 ? 17.812 1.126 -9.438 1 94.94 172 ARG A C 1
ATOM 1349 O O . ARG A 1 172 ? 18.5 0.539 -10.273 1 94.94 172 ARG A O 1
ATOM 1356 N N . ILE A 1 173 ? 16.5 0.979 -9.359 1 98.19 173 ILE A N 1
ATOM 1357 C CA . ILE A 1 173 ? 15.711 0.314 -10.391 1 98.19 173 ILE A CA 1
ATOM 1358 C C . ILE A 1 173 ? 15.391 1.299 -11.508 1 98.19 173 ILE A C 1
ATOM 1360 O O . ILE A 1 173 ? 14.969 2.43 -11.25 1 98.19 173 ILE A O 1
ATOM 1364 N N . ASN A 1 174 ? 15.641 0.926 -12.719 1 98.06 174 ASN A N 1
ATOM 1365 C CA . ASN A 1 174 ? 15.227 1.704 -13.883 1 98.06 174 ASN A CA 1
ATOM 1366 C C . ASN A 1 174 ? 13.734 1.548 -14.156 1 98.06 174 ASN A C 1
ATOM 1368 O O . ASN A 1 174 ? 13.305 0.559 -14.758 1 98.06 174 ASN A O 1
ATOM 1372 N N . THR A 1 175 ? 12.977 2.566 -13.789 1 98.38 175 THR A N 1
ATOM 1373 C CA . THR A 1 175 ? 11.523 2.48 -13.852 1 98.38 175 THR A CA 1
ATOM 1374 C C . THR A 1 175 ? 11.047 2.418 -15.297 1 98.38 175 THR A C 1
ATOM 1376 O O . THR A 1 175 ? 10.055 1.747 -15.602 1 98.38 175 THR A O 1
ATOM 1379 N N . ASP A 1 176 ? 11.75 3.102 -16.188 1 97.69 176 ASP A N 1
ATOM 1380 C CA . ASP A 1 176 ? 11.383 3.107 -17.594 1 97.69 176 ASP A CA 1
ATOM 1381 C C . ASP A 1 176 ? 11.469 1.703 -18.203 1 97.69 176 ASP A C 1
ATOM 1383 O O . ASP A 1 176 ? 10.648 1.331 -19.047 1 97.69 176 ASP A O 1
ATOM 1387 N N . LYS A 1 177 ? 12.445 0.975 -17.766 1 98 177 LYS A N 1
ATOM 1388 C CA . LYS A 1 177 ? 12.617 -0.389 -18.25 1 98 177 LYS A CA 1
ATOM 1389 C C . LYS A 1 177 ? 11.695 -1.358 -17.531 1 98 177 LYS A C 1
ATOM 1391 O O . LYS A 1 177 ? 11.25 -2.355 -18.094 1 98 177 LYS A O 1
ATOM 1396 N N . LEU A 1 178 ? 11.383 -1.084 -16.297 1 98.5 178 LEU A N 1
ATOM 1397 C CA . LEU A 1 178 ? 10.5 -1.953 -15.516 1 98.5 178 LEU A CA 1
ATOM 1398 C C . LEU A 1 178 ? 9.086 -1.94 -16.078 1 98.5 178 LEU A C 1
ATOM 1400 O O . LEU A 1 178 ? 8.438 -2.984 -16.156 1 98.5 178 LEU A O 1
ATOM 1404 N N . LYS A 1 179 ? 8.586 -0.687 -16.453 1 98.62 179 LYS A N 1
ATOM 1405 C CA . LYS A 1 179 ? 7.23 -0.479 -16.953 1 98.62 179 LYS A CA 1
ATOM 1406 C C . LYS A 1 179 ? 6.191 -1.04 -15.992 1 98.62 179 LYS A C 1
ATOM 1408 O O . LYS A 1 179 ? 5.371 -1.882 -16.375 1 98.62 179 LYS A O 1
ATOM 1413 N N . PRO A 1 180 ? 6.188 -0.45 -14.781 1 98.69 180 PRO A N 1
ATOM 1414 C CA . PRO A 1 180 ? 5.258 -0.974 -13.781 1 98.69 180 PRO A CA 1
ATOM 1415 C C . PRO A 1 180 ? 3.797 -0.739 -14.148 1 98.69 180 PRO A C 1
ATOM 1417 O O . PRO A 1 180 ? 3.502 0.085 -15.023 1 98.69 180 PRO A O 1
ATOM 1420 N N . VAL A 1 181 ? 2.891 -1.443 -13.586 1 98.88 181 VAL A N 1
ATOM 1421 C CA . VAL A 1 181 ? 1.445 -1.322 -13.734 1 98.88 181 VAL A CA 1
ATOM 1422 C C . VAL A 1 181 ? 0.796 -1.142 -12.367 1 98.88 181 VAL A C 1
ATOM 1424 O O . VAL A 1 181 ? 1.242 -1.729 -11.383 1 98.88 181 VAL A O 1
ATOM 1427 N N . GLY A 1 182 ? -0.178 -0.258 -12.312 1 98.88 182 GLY A N 1
ATOM 1428 C CA . GLY A 1 182 ? -0.898 -0.038 -11.062 1 98.88 182 GLY A CA 1
ATOM 1429 C C . GLY A 1 182 ? -2.363 -0.426 -11.148 1 98.88 182 GLY A C 1
ATOM 1430 O O . GLY A 1 182 ? -2.973 -0.347 -12.219 1 98.88 182 GLY A O 1
ATOM 1431 N N . ARG A 1 183 ? -2.918 -0.816 -10.031 1 98.88 183 ARG A N 1
ATOM 1432 C CA . ARG A 1 183 ? -4.34 -1.124 -9.922 1 98.88 183 ARG A CA 1
ATOM 1433 C C . ARG A 1 183 ? -5.145 0.124 -9.578 1 98.88 183 ARG A C 1
ATOM 1435 O O . ARG A 1 183 ? -4.738 0.916 -8.727 1 98.88 183 ARG A O 1
ATOM 1442 N N . MET A 1 184 ? -6.23 0.31 -10.312 1 98.62 184 MET A N 1
ATOM 1443 C CA . MET A 1 184 ? -7.184 1.383 -10.047 1 98.62 184 MET A CA 1
ATOM 1444 C C . MET A 1 184 ? -8.492 0.824 -9.5 1 98.62 184 MET A C 1
ATOM 1446 O O . MET A 1 184 ? -8.5 -0.219 -8.844 1 98.62 184 MET A O 1
ATOM 1450 N N . ALA A 1 185 ? -9.555 1.592 -9.508 1 97.81 185 ALA A N 1
ATOM 1451 C CA . ALA A 1 185 ? -10.859 1.104 -9.055 1 97.81 185 ALA A CA 1
ATOM 1452 C C . ALA A 1 185 ? -11.469 0.158 -10.086 1 97.81 185 ALA A C 1
ATOM 1454 O O . ALA A 1 185 ? -11.242 0.305 -11.289 1 97.81 185 ALA A O 1
ATOM 1455 N N . GLY A 1 186 ? -12.203 -0.828 -9.555 1 95.25 186 GLY A N 1
ATOM 1456 C CA . GLY A 1 186 ? -12.875 -1.748 -10.461 1 95.25 186 GLY A CA 1
ATOM 1457 C C . GLY A 1 186 ? -11.922 -2.617 -11.25 1 95.25 186 GLY A C 1
ATOM 1458 O O . GLY A 1 186 ? -11.031 -3.248 -10.672 1 95.25 186 GLY A O 1
ATOM 1459 N N . GLN A 1 187 ? -12.109 -2.668 -12.57 1 96.88 187 GLN A N 1
ATOM 1460 C CA . GLN A 1 187 ? -11.305 -3.52 -13.445 1 96.88 187 GLN A CA 1
ATOM 1461 C C . GLN A 1 187 ? -10.258 -2.703 -14.195 1 96.88 187 GLN A C 1
ATOM 1463 O O . GLN A 1 187 ? -9.773 -3.127 -15.242 1 96.88 187 GLN A O 1
ATOM 1468 N N . MET A 1 188 ? -10 -1.498 -13.625 1 98.25 188 MET A N 1
ATOM 1469 C CA . MET A 1 188 ? -9.125 -0.566 -14.328 1 98.25 188 MET A CA 1
ATOM 1470 C C . MET A 1 188 ? -7.695 -0.655 -13.797 1 98.25 188 MET A C 1
ATOM 1472 O O . MET A 1 188 ? -7.484 -0.881 -12.602 1 98.25 188 MET A O 1
ATOM 1476 N N . TYR A 1 189 ? -6.785 -0.483 -14.703 1 98.81 189 TYR A N 1
ATOM 1477 C CA . TYR A 1 189 ? -5.352 -0.425 -14.43 1 98.81 189 TYR A CA 1
ATOM 1478 C C . TYR A 1 189 ? -4.742 0.85 -15 1 98.81 189 TYR A C 1
ATOM 1480 O O . TYR A 1 189 ? -5.352 1.521 -15.836 1 98.81 189 TYR A O 1
ATOM 1488 N N . THR A 1 190 ? -3.551 1.2 -14.492 1 98.94 190 THR A N 1
ATOM 1489 C CA . THR A 1 190 ? -2.828 2.346 -15.039 1 98.94 190 THR A CA 1
ATOM 1490 C C . THR A 1 190 ? -1.409 1.95 -15.438 1 98.94 190 THR A C 1
ATOM 1492 O O . THR A 1 190 ? -0.784 1.113 -14.781 1 98.94 190 THR A O 1
ATOM 1495 N N . LYS A 1 191 ? -0.973 2.441 -16.547 1 98.88 191 LYS A N 1
ATOM 1496 C CA . LYS A 1 191 ? 0.451 2.568 -16.844 1 98.88 191 LYS A CA 1
ATOM 1497 C C . LYS A 1 191 ? 1.008 3.885 -16.312 1 98.88 191 LYS A C 1
ATOM 1499 O O . LYS A 1 191 ? 0.899 4.922 -16.969 1 98.88 191 LYS A O 1
ATOM 1504 N N . PRO A 1 192 ? 1.661 3.838 -15.141 1 98.81 192 PRO A N 1
ATOM 1505 C CA . PRO A 1 192 ? 1.925 5.074 -14.398 1 98.81 192 PRO A CA 1
ATOM 1506 C C . PRO A 1 192 ? 2.943 5.973 -15.094 1 98.81 192 PRO A C 1
ATOM 1508 O O . PRO A 1 192 ? 3.016 7.172 -14.805 1 98.81 192 PRO A O 1
ATOM 1511 N N . LEU A 1 193 ? 3.721 5.484 -16.016 1 98.69 193 LEU A N 1
ATOM 1512 C CA . LEU A 1 193 ? 4.719 6.281 -16.719 1 98.69 193 LEU A CA 1
ATOM 1513 C C . LEU A 1 193 ? 4.066 7.141 -17.797 1 98.69 193 LEU A C 1
ATOM 1515 O O . LEU A 1 193 ? 4.711 8.016 -18.375 1 98.69 193 LEU A O 1
ATOM 1519 N N . GLY A 1 194 ? 2.779 6.895 -18.047 1 98.56 194 GLY A N 1
ATOM 1520 C CA . GLY A 1 194 ? 2.086 7.605 -19.109 1 98.56 194 GLY A CA 1
ATOM 1521 C C . GLY A 1 194 ? 1.968 9.094 -18.844 1 98.56 194 GLY A C 1
ATOM 1522 O O . GLY A 1 194 ? 1.799 9.883 -19.781 1 98.56 194 GLY A O 1
ATOM 1523 N N . ASP A 1 195 ? 1.964 9.555 -17.609 1 98.69 195 ASP A N 1
ATOM 1524 C CA . ASP A 1 195 ? 1.915 10.945 -17.172 1 98.69 195 ASP A CA 1
ATOM 1525 C C . ASP A 1 195 ? 2.594 11.125 -15.82 1 98.69 195 ASP A C 1
ATOM 1527 O O . ASP A 1 195 ? 1.998 10.836 -14.781 1 98.69 195 ASP A O 1
ATOM 1531 N N . VAL A 1 196 ? 3.826 11.594 -15.867 1 98.69 196 VAL A N 1
ATOM 1532 C CA . VAL A 1 196 ? 4.633 11.711 -14.656 1 98.69 196 VAL A CA 1
ATOM 1533 C C . VAL A 1 196 ? 5.074 13.156 -14.469 1 98.69 196 VAL A C 1
ATOM 1535 O O . VAL A 1 196 ? 5.09 13.938 -15.422 1 98.69 196 VAL A O 1
ATOM 1538 N N . PHE A 1 197 ? 5.387 13.523 -13.211 1 98.5 197 PHE A N 1
ATOM 1539 C CA . PHE A 1 197 ? 5.961 14.828 -12.891 1 98.5 197 PHE A CA 1
ATOM 1540 C C . PHE A 1 197 ? 6.859 14.742 -11.664 1 98.5 197 PHE A C 1
ATOM 1542 O O . PHE A 1 197 ? 6.777 13.781 -10.898 1 98.5 197 PHE A O 1
ATOM 1549 N N . GLU A 1 198 ? 7.711 15.703 -11.547 1 97.88 198 GLU A N 1
ATOM 1550 C CA . GLU A 1 198 ? 8.68 15.742 -10.461 1 97.88 198 GLU A CA 1
ATOM 1551 C C . GLU A 1 198 ? 8.336 16.844 -9.453 1 97.88 198 GLU A C 1
ATOM 1553 O O . GLU A 1 198 ? 7.938 17.938 -9.844 1 97.88 198 GLU A O 1
ATOM 1558 N N . LEU A 1 199 ? 8.383 16.547 -8.148 1 96.75 199 LEU A N 1
ATOM 1559 C CA . LEU A 1 199 ? 8.328 17.547 -7.086 1 96.75 199 LEU A CA 1
ATOM 1560 C C . LEU A 1 199 ? 9.562 17.453 -6.191 1 96.75 199 LEU A C 1
ATOM 1562 O O . LEU A 1 199 ? 9.766 16.453 -5.5 1 96.75 199 LEU A O 1
ATOM 1566 N N . VAL A 1 200 ? 10.344 18.5 -6.125 1 90.88 200 VAL A N 1
ATOM 1567 C CA . VAL A 1 200 ? 11.547 18.547 -5.305 1 90.88 200 VAL A CA 1
ATOM 1568 C C . VAL A 1 200 ? 11.188 18.938 -3.875 1 90.88 200 VAL A C 1
ATOM 1570 O O . VAL A 1 200 ? 10.484 19.922 -3.656 1 90.88 200 VAL A O 1
ATOM 1573 N N . ARG A 1 201 ? 11.602 18.062 -2.943 1 82.62 201 ARG A N 1
ATOM 1574 C CA . ARG A 1 201 ? 11.359 18.359 -1.536 1 82.62 201 ARG A CA 1
ATOM 1575 C C . ARG A 1 201 ? 12.188 19.562 -1.083 1 82.62 201 ARG A C 1
ATOM 1577 O O . ARG A 1 201 ? 13.367 19.672 -1.44 1 82.62 201 ARG A O 1
ATOM 1584 N N . LYS A 1 202 ? 11.523 20.547 -0.377 1 70.75 202 LYS A N 1
ATOM 1585 C CA . LYS A 1 202 ? 12.234 21.688 0.165 1 70.75 202 LYS A CA 1
ATOM 1586 C C . LYS A 1 202 ? 13.031 21.312 1.41 1 70.75 202 LYS A C 1
ATOM 1588 O O . LYS A 1 202 ? 12.484 20.719 2.346 1 70.75 202 LYS A O 1
ATOM 1593 N N . THR A 1 203 ? 14.273 20.875 1.417 1 63.34 203 THR A N 1
ATOM 1594 C CA . THR A 1 203 ? 15.086 20.5 2.566 1 63.34 203 THR A CA 1
ATOM 1595 C C . THR A 1 203 ? 15.312 21.688 3.488 1 63.34 203 THR A C 1
ATOM 1597 O O . THR A 1 203 ? 15.352 21.531 4.711 1 63.34 203 THR A O 1
ATOM 1600 N N . ASN A 1 204 ? 16.062 22.719 3.119 1 51.62 204 ASN A N 1
ATOM 1601 C CA . ASN A 1 204 ? 16.719 23.703 3.986 1 51.62 204 ASN A CA 1
ATOM 1602 C C . ASN A 1 204 ? 15.75 24.797 4.406 1 51.62 204 ASN A C 1
ATOM 1604 O O . ASN A 1 204 ? 15.094 25.406 3.559 1 51.62 204 ASN A O 1
ATOM 1608 N N . LEU A 1 205 ? 15.062 24.562 5.594 1 48.09 205 LEU A N 1
ATOM 1609 C CA . LEU A 1 205 ? 14.547 25.828 6.129 1 48.09 205 LEU A CA 1
ATOM 1610 C C . LEU A 1 205 ? 15.609 26.906 6.066 1 48.09 205 LEU A C 1
ATOM 1612 O O . LEU A 1 205 ? 16.703 26.75 6.602 1 48.09 205 LEU A O 1
ATOM 1616 N N . ARG A 1 206 ? 15.656 27.594 4.961 1 37.09 206 ARG A N 1
ATOM 1617 C CA . ARG A 1 206 ? 16.5 28.797 5.035 1 37.09 206 ARG A CA 1
ATOM 1618 C C . ARG A 1 206 ? 16.125 29.641 6.242 1 37.09 206 ARG A C 1
ATOM 1620 O O . ARG A 1 206 ? 14.961 29.688 6.641 1 37.09 206 ARG A O 1
ATOM 1627 N N . MET B 1 1 ? 20.797 -9.656 -11.109 1 94.12 1 MET B N 1
ATOM 1628 C CA . MET B 1 1 ? 21.469 -9.273 -9.867 1 94.12 1 MET B CA 1
ATOM 1629 C C . MET B 1 1 ? 20.828 -9.945 -8.664 1 94.12 1 MET B C 1
ATOM 1631 O O . MET B 1 1 ? 19.594 -9.992 -8.57 1 94.12 1 MET B O 1
ATOM 1635 N N . GLU B 1 2 ? 21.562 -10.609 -7.906 1 96.5 2 GLU B N 1
ATOM 1636 C CA . GLU B 1 2 ? 21.156 -11.234 -6.656 1 96.5 2 GLU B CA 1
ATOM 1637 C C . GLU B 1 2 ? 21.531 -10.383 -5.453 1 96.5 2 GLU B C 1
ATOM 1639 O O . GLU B 1 2 ? 22.719 -10.125 -5.215 1 96.5 2 GLU B O 1
ATOM 1644 N N . ILE B 1 3 ? 20.547 -9.984 -4.684 1 97 3 ILE B N 1
ATOM 1645 C CA . ILE B 1 3 ? 20.797 -9.039 -3.602 1 97 3 ILE B CA 1
ATOM 1646 C C . ILE B 1 3 ? 20.297 -9.617 -2.281 1 97 3 ILE B C 1
ATOM 1648 O O . ILE B 1 3 ? 19.172 -10.125 -2.203 1 97 3 ILE B O 1
ATOM 1652 N N . THR B 1 4 ? 21.125 -9.594 -1.302 1 97.31 4 THR B N 1
ATOM 1653 C CA . THR B 1 4 ? 20.734 -9.898 0.071 1 97.31 4 THR B CA 1
ATOM 1654 C C . THR B 1 4 ? 20.453 -8.617 0.851 1 97.31 4 THR B C 1
ATOM 1656 O O . THR B 1 4 ? 21.391 -7.906 1.243 1 97.31 4 THR B O 1
ATOM 1659 N N . PRO B 1 5 ? 19.203 -8.344 1.153 1 97 5 PRO B N 1
ATOM 1660 C CA . PRO B 1 5 ? 18.859 -7.055 1.755 1 97 5 PRO B CA 1
ATOM 1661 C C . PRO B 1 5 ? 19.609 -6.789 3.051 1 97 5 PRO B C 1
ATOM 1663 O O . PRO B 1 5 ? 19.984 -5.645 3.328 1 97 5 PRO B O 1
ATOM 1666 N N . GLY B 1 6 ? 19.875 -7.809 3.83 1 95.31 6 GLY B N 1
ATOM 1667 C CA . GLY B 1 6 ? 20.578 -7.656 5.094 1 95.31 6 GLY B CA 1
ATOM 1668 C C . GLY B 1 6 ? 21.984 -7.094 4.934 1 95.31 6 GLY B C 1
ATOM 1669 O O . GLY B 1 6 ? 22.578 -6.617 5.902 1 95.31 6 GLY B O 1
ATOM 1670 N N . ASN B 1 7 ? 22.516 -7.094 3.744 1 95.88 7 ASN B N 1
ATOM 1671 C CA . ASN B 1 7 ? 23.875 -6.613 3.469 1 95.88 7 ASN B CA 1
ATOM 1672 C C . ASN B 1 7 ? 23.859 -5.168 2.971 1 95.88 7 ASN B C 1
ATOM 1674 O O . ASN B 1 7 ? 24.922 -4.578 2.744 1 95.88 7 ASN B O 1
ATOM 1678 N N . LEU B 1 8 ? 22.766 -4.574 2.828 1 96.31 8 LEU B N 1
ATOM 1679 C CA . LEU B 1 8 ? 22.641 -3.223 2.291 1 96.31 8 LEU B CA 1
ATOM 1680 C C . LEU B 1 8 ? 22.578 -2.193 3.414 1 96.31 8 LEU B C 1
ATOM 1682 O O . LEU B 1 8 ? 22 -2.459 4.473 1 96.31 8 LEU B O 1
ATOM 1686 N N . GLU B 1 9 ? 23.203 -0.995 3.123 1 96.56 9 GLU B N 1
ATOM 1687 C CA . GLU B 1 9 ? 22.797 0.168 3.908 1 96.56 9 GLU B CA 1
ATOM 1688 C C . GLU B 1 9 ? 21.312 0.478 3.717 1 96.56 9 GLU B C 1
ATOM 1690 O O . GLU B 1 9 ? 20.766 0.296 2.625 1 96.56 9 GLU B O 1
ATOM 1695 N N . TRP B 1 10 ? 20.719 0.976 4.793 1 97.44 10 TRP B N 1
ATOM 1696 C CA . TRP B 1 10 ? 19.266 1.126 4.75 1 97.44 10 TRP B CA 1
ATOM 1697 C C . TRP B 1 10 ? 18.859 2.051 3.611 1 97.44 10 TRP B C 1
ATOM 1699 O O . TRP B 1 10 ? 17.797 1.857 3.006 1 97.44 10 TRP B O 1
ATOM 1709 N N . LYS B 1 11 ? 19.656 3.043 3.256 1 97 11 LYS B N 1
ATOM 1710 C CA . LYS B 1 11 ? 19.312 3.961 2.174 1 97 11 LYS B CA 1
ATOM 1711 C C . LYS B 1 11 ? 19.25 3.23 0.836 1 97 11 LYS B C 1
ATOM 1713 O O . LYS B 1 11 ? 18.391 3.529 0.004 1 97 11 LYS B O 1
ATOM 1718 N N . ASP B 1 12 ? 20.188 2.309 0.633 1 97.19 12 ASP B N 1
ATOM 1719 C CA . ASP B 1 12 ? 20.172 1.514 -0.591 1 97.19 12 ASP B CA 1
ATOM 1720 C C . ASP B 1 12 ? 19 0.545 -0.612 1 97.19 12 ASP B C 1
ATOM 1722 O O . ASP B 1 12 ? 18.375 0.337 -1.656 1 97.19 12 ASP B O 1
ATOM 1726 N N . ALA B 1 13 ? 18.703 -0.047 0.566 1 97.94 13 ALA B N 1
ATOM 1727 C CA . ALA B 1 13 ? 17.547 -0.918 0.688 1 97.94 13 ALA B CA 1
ATOM 1728 C C . ALA B 1 13 ? 16.25 -0.155 0.394 1 97.94 13 ALA B C 1
ATOM 1730 O O . ALA B 1 13 ? 15.359 -0.671 -0.28 1 97.94 13 ALA B O 1
ATOM 1731 N N . TYR B 1 14 ? 16.25 1.054 0.889 1 98.19 14 TYR B N 1
ATOM 1732 C CA . TYR B 1 14 ? 15.094 1.914 0.659 1 98.19 14 TYR B CA 1
ATOM 1733 C C . TYR B 1 14 ? 14.898 2.178 -0.829 1 98.19 14 TYR B C 1
ATOM 1735 O O . TYR B 1 14 ? 13.773 2.121 -1.333 1 98.19 14 TYR B O 1
ATOM 1743 N N . LYS B 1 15 ? 15.938 2.459 -1.532 1 97.69 15 LYS B N 1
ATOM 1744 C CA . LYS B 1 15 ? 15.859 2.723 -2.967 1 97.69 15 LYS B CA 1
ATOM 1745 C C . LYS B 1 15 ? 15.32 1.509 -3.719 1 97.69 15 LYS B C 1
ATOM 1747 O O . LYS B 1 15 ? 14.555 1.652 -4.672 1 97.69 15 LYS B O 1
ATOM 1752 N N . LEU B 1 16 ? 15.758 0.32 -3.314 1 97.75 16 LEU B N 1
ATOM 1753 C CA . LEU B 1 16 ? 15.266 -0.909 -3.932 1 97.75 16 LEU B CA 1
ATOM 1754 C C . LEU B 1 16 ? 13.773 -1.083 -3.691 1 97.75 16 LEU B C 1
ATOM 1756 O O . LEU B 1 16 ? 13.031 -1.45 -4.605 1 97.75 16 LEU B O 1
ATOM 1760 N N . LEU B 1 17 ? 13.289 -0.751 -2.484 1 98.38 17 LEU B N 1
ATOM 1761 C CA . LEU B 1 17 ? 11.883 -0.881 -2.137 1 98.38 17 LEU B CA 1
ATOM 1762 C C . LEU B 1 17 ? 11.023 0.062 -2.975 1 98.38 17 LEU B C 1
ATOM 1764 O O . LEU B 1 17 ? 10.086 -0.375 -3.646 1 98.38 17 LEU B O 1
ATOM 1768 N N . VAL B 1 18 ? 11.422 1.315 -3 1 98.5 18 VAL B N 1
ATOM 1769 C CA . VAL B 1 18 ? 10.555 2.303 -3.641 1 98.5 18 VAL B CA 1
ATOM 1770 C C . VAL B 1 18 ? 10.672 2.178 -5.156 1 98.5 18 VAL B C 1
ATOM 1772 O O . VAL B 1 18 ? 9.758 2.574 -5.887 1 98.5 18 VAL B O 1
ATOM 1775 N N . GLY B 1 19 ? 11.75 1.623 -5.637 1 98.56 19 GLY B N 1
ATOM 1776 C CA . GLY B 1 19 ? 11.883 1.373 -7.062 1 98.56 19 GLY B CA 1
ATOM 1777 C C . GLY B 1 19 ? 11.125 0.149 -7.531 1 98.56 19 GLY B C 1
ATOM 1778 O O . GLY B 1 19 ? 10.828 0.013 -8.719 1 98.56 19 GLY B O 1
ATOM 1779 N N . SER B 1 20 ? 10.812 -0.771 -6.645 1 98.69 20 SER B N 1
ATOM 1780 C CA . SER B 1 20 ? 10.18 -2.037 -6.988 1 98.69 20 SER B CA 1
ATOM 1781 C C . SER B 1 20 ? 8.664 -1.967 -6.781 1 98.69 20 SER B C 1
ATOM 1783 O O . SER B 1 20 ? 7.902 -2.512 -7.582 1 98.69 20 SER B O 1
ATOM 1785 N N . ILE B 1 21 ? 8.25 -1.312 -5.727 1 98.88 21 ILE B N 1
ATOM 1786 C CA . ILE B 1 21 ? 6.84 -1.259 -5.355 1 98.88 21 ILE B CA 1
ATOM 1787 C C . ILE B 1 21 ? 6.238 0.068 -5.809 1 98.88 21 ILE B C 1
ATOM 1789 O O . ILE B 1 21 ? 6.332 1.074 -5.102 1 98.88 21 ILE B O 1
ATOM 1793 N N . LEU B 1 22 ? 5.66 0.058 -7.02 1 98.56 22 LEU B N 1
ATOM 1794 C CA . LEU B 1 22 ? 5.102 1.273 -7.602 1 98.56 22 LEU B CA 1
ATOM 1795 C C . LEU B 1 22 ? 4.051 0.939 -8.656 1 98.56 22 LEU B C 1
ATOM 1797 O O . LEU B 1 22 ? 4.047 -0.165 -9.203 1 98.56 22 LEU B O 1
ATOM 1801 N N . PRO B 1 23 ? 3.133 1.854 -8.891 1 98.94 23 PRO B N 1
ATOM 1802 C CA . PRO B 1 23 ? 2.945 3.127 -8.188 1 98.94 23 PRO B CA 1
ATOM 1803 C C . PRO B 1 23 ? 2.326 2.953 -6.805 1 98.94 23 PRO B C 1
ATOM 1805 O O . PRO B 1 23 ? 1.699 1.927 -6.527 1 98.94 23 PRO B O 1
ATOM 1808 N N . ARG B 1 24 ? 2.58 3.9 -5.957 1 98.94 24 ARG B N 1
ATOM 1809 C CA . ARG B 1 24 ? 2.064 3.801 -4.594 1 98.94 24 ARG B CA 1
ATOM 1810 C C . ARG B 1 24 ? 1.052 4.906 -4.312 1 98.94 24 ARG B C 1
ATOM 1812 O O . ARG B 1 24 ? 1.249 6.055 -4.711 1 98.94 24 ARG B O 1
ATOM 1819 N N . PRO B 1 25 ? -0.05 4.578 -3.594 1 98.94 25 PRO B N 1
ATOM 1820 C CA . PRO B 1 25 ? -0.921 5.645 -3.094 1 98.94 25 PRO B CA 1
ATOM 1821 C C . PRO B 1 25 ? -0.269 6.469 -1.985 1 98.94 25 PRO B C 1
ATOM 1823 O O . PRO B 1 25 ? 0.796 6.098 -1.482 1 98.94 25 PRO B O 1
ATOM 1826 N N . ILE B 1 26 ? -0.904 7.582 -1.695 1 98.94 26 ILE B N 1
ATOM 1827 C CA . ILE B 1 26 ? -0.334 8.484 -0.701 1 98.94 26 ILE B CA 1
ATOM 1828 C C . ILE B 1 26 ? -1.339 8.711 0.426 1 98.94 26 ILE B C 1
ATOM 1830 O O . ILE B 1 26 ? -2.459 9.164 0.185 1 98.94 26 ILE B O 1
ATOM 1834 N N . ALA B 1 27 ? -0.999 8.352 1.617 1 98.94 27 ALA B N 1
ATOM 1835 C CA . ALA B 1 27 ? -1.709 8.797 2.814 1 98.94 27 ALA B CA 1
ATOM 1836 C C . ALA B 1 27 ? -1.198 10.156 3.283 1 98.94 27 ALA B C 1
ATOM 1838 O O . ALA B 1 27 ? -0.097 10.258 3.826 1 98.94 27 ALA B O 1
ATOM 1839 N N . PHE B 1 28 ? -1.974 11.164 3.029 1 98.94 28 PHE B N 1
ATOM 1840 C CA . PHE B 1 28 ? -1.684 12.438 3.684 1 98.94 28 PHE B CA 1
ATOM 1841 C C . PHE B 1 28 ? -2.352 12.508 5.051 1 98.94 28 PHE B C 1
ATOM 1843 O O . PHE B 1 28 ? -3.57 12.664 5.145 1 98.94 28 PHE B O 1
ATOM 1850 N N . VAL B 1 29 ? -1.533 12.43 6.082 1 99 29 VAL B N 1
ATOM 1851 C CA . VAL B 1 29 ? -2.049 12.148 7.418 1 99 29 VAL B CA 1
ATOM 1852 C C . VAL B 1 29 ? -2.021 13.422 8.258 1 99 29 VAL B C 1
ATOM 1854 O O . VAL B 1 29 ? -0.992 14.094 8.344 1 99 29 VAL B O 1
ATOM 1857 N N . THR B 1 30 ? -3.137 13.766 8.852 1 99 30 THR B N 1
ATOM 1858 C CA . THR B 1 30 ? -3.174 14.812 9.859 1 99 30 THR B CA 1
ATOM 1859 C C . THR B 1 30 ? -3.365 14.219 11.25 1 99 30 THR B C 1
ATOM 1861 O O . THR B 1 30 ? -4.145 13.281 11.43 1 99 30 THR B O 1
ATOM 1864 N N . THR B 1 31 ? -2.633 14.68 12.18 1 98.94 31 THR B N 1
ATOM 1865 C CA . THR B 1 31 ? -2.688 14.312 13.594 1 98.94 31 THR B CA 1
ATOM 1866 C C . THR B 1 31 ? -2.598 15.555 14.477 1 98.94 31 THR B C 1
ATOM 1868 O O . THR B 1 31 ? -2.393 16.672 13.977 1 98.94 31 THR B O 1
ATOM 1871 N N . ILE B 1 32 ? -2.84 15.414 15.766 1 98.81 32 ILE B N 1
ATOM 1872 C CA . ILE B 1 32 ? -2.625 16.453 16.766 1 98.81 32 ILE B CA 1
ATOM 1873 C C . ILE B 1 32 ? -1.842 15.891 17.953 1 98.81 32 ILE B C 1
ATOM 1875 O O . ILE B 1 32 ? -1.977 14.711 18.281 1 98.81 32 ILE B O 1
ATOM 1879 N N . ASN B 1 33 ? -1.008 16.688 18.531 1 98.25 33 ASN B N 1
ATOM 1880 C CA . ASN B 1 33 ? -0.393 16.281 19.797 1 98.25 33 ASN B CA 1
ATOM 1881 C C . ASN B 1 33 ? -1.243 16.672 20.984 1 98.25 33 ASN B C 1
ATOM 1883 O O . ASN B 1 33 ? -2.34 17.219 20.828 1 98.25 33 ASN B O 1
ATOM 1887 N N . GLU B 1 34 ? -0.8 16.391 22.172 1 96.69 34 GLU B N 1
ATOM 1888 C CA . GLU B 1 34 ? -1.565 16.641 23.391 1 96.69 34 GLU B CA 1
ATOM 1889 C C . GLU B 1 34 ? -1.804 18.125 23.594 1 96.69 34 GLU B C 1
ATOM 1891 O O . GLU B 1 34 ? -2.76 18.516 24.281 1 96.69 34 GLU B O 1
ATOM 1896 N N . MET B 1 35 ? -0.966 18.969 23.031 1 96.88 35 MET B N 1
ATOM 1897 C CA . MET B 1 35 ? -1.095 20.406 23.172 1 96.88 35 MET B CA 1
ATOM 1898 C C . MET B 1 35 ? -2.027 20.984 22.109 1 96.88 35 MET B C 1
ATOM 1900 O O . MET B 1 35 ? -2.254 22.188 22.078 1 96.88 35 MET B O 1
ATOM 1904 N N . GLY B 1 36 ? -2.5 20.172 21.234 1 97.38 36 GLY B N 1
ATOM 1905 C CA . GLY B 1 36 ? -3.441 20.594 20.219 1 97.38 36 GLY B CA 1
ATOM 1906 C C . GLY B 1 36 ? -2.766 21.078 18.953 1 97.38 36 GLY B C 1
ATOM 1907 O O . GLY B 1 36 ? -3.42 21.641 18.062 1 97.38 36 GLY B O 1
ATOM 1908 N N . ILE B 1 37 ? -1.448 20.922 18.859 1 98.12 37 ILE B N 1
ATOM 1909 C CA . ILE B 1 37 ? -0.715 21.344 17.672 1 98.12 37 ILE B CA 1
ATOM 1910 C C . ILE B 1 37 ? -0.872 20.297 16.578 1 98.12 37 ILE B C 1
ATOM 1912 O O . ILE B 1 37 ? -0.653 19.109 16.812 1 98.12 37 ILE B O 1
ATOM 1916 N N . VAL B 1 38 ? -1.234 20.781 15.367 1 98.75 38 VAL B N 1
ATOM 1917 C CA . VAL B 1 38 ? -1.504 19.906 14.234 1 98.75 38 VAL B CA 1
ATOM 1918 C C . VAL B 1 38 ? -0.191 19.516 13.555 1 98.75 38 VAL B C 1
ATOM 1920 O O . VAL B 1 38 ? 0.709 20.344 13.406 1 98.75 38 VAL B O 1
ATOM 1923 N N . ASN B 1 39 ? -0.032 18.297 13.242 1 98.81 39 ASN B N 1
ATOM 1924 C CA . ASN B 1 39 ? 0.97 17.781 12.32 1 98.81 39 ASN B CA 1
ATOM 1925 C C . ASN B 1 39 ? 0.329 17.234 11.047 1 98.81 39 ASN B C 1
ATOM 1927 O O . ASN B 1 39 ? -0.739 16.609 11.102 1 98.81 39 ASN B O 1
ATOM 1931 N N . ALA B 1 40 ? 0.918 17.516 9.852 1 98.88 40 ALA B N 1
ATOM 1932 C CA . ALA B 1 40 ? 0.486 16.969 8.57 1 98.88 40 ALA B CA 1
ATOM 1933 C C . ALA B 1 40 ? 1.679 16.469 7.758 1 98.88 40 ALA B C 1
ATOM 1935 O O . ALA B 1 40 ? 2.664 17.188 7.586 1 98.88 40 ALA B O 1
ATOM 1936 N N . ALA B 1 41 ? 1.597 15.219 7.266 1 98.75 41 ALA B N 1
ATOM 1937 C CA . ALA B 1 41 ? 2.709 14.648 6.508 1 98.75 41 ALA B CA 1
ATOM 1938 C C . ALA B 1 41 ? 2.227 13.547 5.566 1 98.75 41 ALA B C 1
ATOM 1940 O O . ALA B 1 41 ? 1.267 12.844 5.871 1 98.75 41 ALA B O 1
ATOM 1941 N N . PRO B 1 42 ? 2.893 13.43 4.434 1 98.81 42 PRO B N 1
ATOM 1942 C CA . PRO B 1 42 ? 2.551 12.359 3.492 1 98.81 42 PRO B CA 1
ATOM 1943 C C . PRO B 1 42 ? 3.334 11.078 3.746 1 98.81 42 PRO B C 1
ATOM 1945 O O . PRO B 1 42 ? 4.512 11.125 4.117 1 98.81 42 PRO B O 1
ATOM 1948 N N . PHE B 1 43 ? 2.709 9.938 3.553 1 98.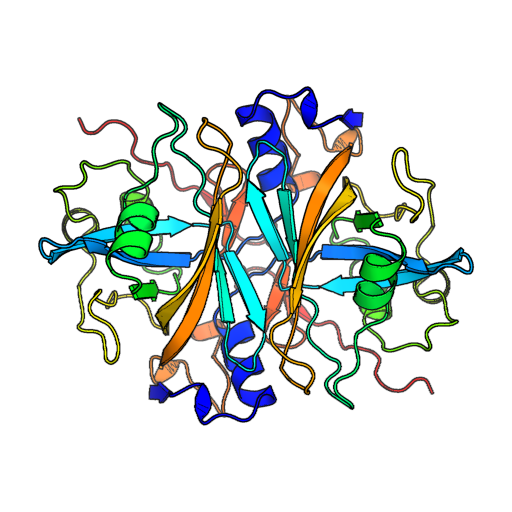88 43 PHE B N 1
ATOM 1949 C CA . PHE B 1 43 ? 3.307 8.609 3.611 1 98.88 43 PHE B CA 1
ATOM 1950 C C . PHE B 1 43 ? 2.875 7.77 2.414 1 98.88 43 PHE B C 1
ATOM 1952 O O . PHE B 1 43 ? 1.68 7.582 2.18 1 98.88 43 PHE B O 1
ATOM 1959 N N . SER B 1 44 ? 3.861 7.191 1.674 1 98.81 44 SER B N 1
ATOM 1960 C CA . SER B 1 44 ? 3.5 6.426 0.487 1 98.81 44 SER B CA 1
ATOM 1961 C C . SER B 1 44 ? 3.535 4.926 0.766 1 98.81 44 SER B C 1
ATOM 1963 O O . SER B 1 44 ? 3.121 4.121 -0.072 1 98.81 44 SER B O 1
ATOM 1965 N N . PHE B 1 45 ? 4.156 4.484 1.909 1 98.94 45 PHE B N 1
ATOM 1966 C CA . PHE B 1 45 ? 3.941 3.113 2.355 1 98.94 45 PHE B CA 1
ATOM 1967 C C . PHE B 1 45 ? 2.562 2.957 2.982 1 98.94 45 PHE B C 1
ATOM 1969 O O . PHE B 1 45 ? 2.428 2.957 4.207 1 98.94 45 PHE B O 1
ATOM 1976 N N . PHE B 1 46 ? 1.549 2.875 2.145 1 98.94 46 PHE B N 1
ATOM 1977 C CA . PHE B 1 46 ? 0.14 3.02 2.49 1 98.94 46 PHE B CA 1
ATOM 1978 C C . PHE B 1 46 ? -0.713 2.023 1.715 1 98.94 46 PHE B C 1
ATOM 1980 O O . PHE B 1 46 ? -0.486 1.798 0.524 1 98.94 46 PHE B O 1
ATOM 1987 N N . THR B 1 47 ? -1.679 1.352 2.365 1 98.94 47 THR B N 1
ATOM 1988 C CA . THR B 1 47 ? -2.607 0.488 1.645 1 98.94 47 THR B CA 1
ATOM 1989 C C . THR B 1 47 ? -3.846 0.201 2.49 1 98.94 47 THR B C 1
ATOM 1991 O O . THR B 1 47 ? -3.9 0.572 3.664 1 98.94 47 THR B O 1
ATOM 1994 N N . ALA B 1 48 ? -4.902 -0.336 1.857 1 98.94 48 ALA B N 1
ATOM 1995 C CA . ALA B 1 48 ? -6.059 -0.876 2.57 1 98.94 48 ALA B CA 1
ATOM 1996 C C . ALA B 1 48 ? -5.762 -2.27 3.117 1 98.94 48 ALA B C 1
ATOM 1998 O O . ALA B 1 48 ? -4.816 -2.93 2.676 1 98.94 48 ALA B O 1
ATOM 1999 N N . ILE B 1 49 ? -6.574 -2.689 4.141 1 98.94 49 ILE B N 1
ATOM 2000 C CA . ILE B 1 49 ? -6.422 -4.035 4.68 1 98.94 49 ILE B CA 1
ATOM 2001 C C . ILE B 1 49 ? -7.664 -4.863 4.355 1 98.94 49 ILE B C 1
ATOM 2003 O O . ILE B 1 49 ? -7.562 -5.949 3.777 1 98.94 49 ILE B O 1
ATOM 2007 N N . CYS B 1 50 ? -8.828 -4.383 4.773 1 98.88 50 CYS B N 1
ATOM 2008 C CA . CYS B 1 50 ? -10.062 -5.113 4.512 1 98.88 50 CYS B CA 1
ATOM 2009 C C . CYS B 1 50 ? -11.273 -4.188 4.602 1 98.88 50 CYS B C 1
ATOM 2011 O O . CYS B 1 50 ? -11.164 -3.064 5.094 1 98.88 50 CYS B O 1
ATOM 2013 N N . ALA B 1 51 ? -12.414 -4.684 4.156 1 98.62 51 ALA B N 1
ATOM 2014 C CA . ALA B 1 51 ? -13.625 -3.875 4.027 1 98.62 51 ALA B CA 1
ATOM 2015 C C . ALA B 1 51 ? -14.453 -3.924 5.305 1 98.62 51 ALA B C 1
ATOM 2017 O O . ALA B 1 51 ? -15.172 -2.969 5.625 1 98.62 51 ALA B O 1
ATOM 2018 N N . ASP B 1 52 ? -14.312 -5.059 6 1 98.19 52 ASP B N 1
ATOM 2019 C CA . ASP B 1 52 ? -15.133 -5.219 7.195 1 98.19 52 ASP B CA 1
ATOM 2020 C C . ASP B 1 52 ? -14.375 -5.969 8.289 1 98.19 52 ASP B C 1
ATOM 2022 O O . ASP B 1 52 ? -14.25 -7.195 8.234 1 98.19 52 ASP B O 1
ATOM 2026 N N . PRO B 1 53 ? -14.117 -5.246 9.414 1 98.5 53 PRO B N 1
ATOM 2027 C CA . PRO B 1 53 ? -14.195 -3.787 9.523 1 98.5 53 PRO B CA 1
ATOM 2028 C C . PRO B 1 53 ? -13.328 -3.072 8.492 1 98.5 53 PRO B C 1
ATOM 2030 O O . PRO B 1 53 ? -12.414 -3.678 7.918 1 98.5 53 PRO B O 1
ATOM 2033 N N . MET B 1 54 ? -13.688 -1.795 8.203 1 98.88 54 MET B N 1
ATOM 2034 C CA . MET B 1 54 ? -12.875 -1.01 7.285 1 98.88 54 MET B CA 1
ATOM 2035 C C . MET B 1 54 ? -11.547 -0.623 7.926 1 98.88 54 MET B C 1
ATOM 2037 O O . MET B 1 54 ? -11.508 0.24 8.805 1 98.88 54 MET B O 1
ATOM 2041 N N . LEU B 1 55 ? -10.469 -1.31 7.484 1 98.94 55 LEU B N 1
ATOM 2042 C CA . LEU B 1 55 ? -9.133 -1.106 8.047 1 98.94 55 LEU B CA 1
ATOM 2043 C C . LEU B 1 55 ? -8.148 -0.675 6.965 1 98.94 55 LEU B C 1
ATOM 2045 O O . LEU B 1 55 ? -8.211 -1.165 5.832 1 98.94 55 LEU B O 1
ATOM 2049 N N . ILE B 1 56 ? -7.285 0.24 7.316 1 98.94 56 ILE B N 1
ATOM 2050 C CA . ILE B 1 56 ? -6.16 0.666 6.492 1 98.94 56 ILE B CA 1
ATOM 2051 C C . ILE B 1 56 ? -4.871 0.609 7.309 1 98.94 56 ILE B C 1
ATOM 2053 O O . ILE B 1 56 ? -4.91 0.444 8.531 1 98.94 56 ILE B O 1
ATOM 2057 N N . CYS B 1 57 ? -3.721 0.682 6.586 1 98.94 57 CYS B N 1
ATOM 2058 C CA . CYS B 1 57 ? -2.461 0.832 7.305 1 98.94 57 CYS B CA 1
ATOM 2059 C C . CYS B 1 57 ? -1.475 1.677 6.504 1 98.94 57 CYS B C 1
ATOM 2061 O O . CYS B 1 57 ? -1.598 1.794 5.285 1 98.94 57 CYS B O 1
ATOM 2063 N N . PHE B 1 58 ? -0.595 2.311 7.145 1 99 58 PHE B N 1
ATOM 2064 C CA . PHE B 1 58 ? 0.562 2.979 6.562 1 99 58 PHE B CA 1
ATOM 2065 C C . PHE B 1 58 ? 1.776 2.857 7.477 1 99 58 PHE B C 1
ATOM 2067 O O . PHE B 1 58 ? 1.642 2.52 8.656 1 99 58 PHE B O 1
ATOM 2074 N N . SER B 1 59 ? 2.975 3.143 6.875 1 98.94 59 SER B N 1
ATOM 2075 C CA . SER B 1 59 ? 4.199 2.816 7.598 1 98.94 59 SER B CA 1
ATOM 2076 C C . SER B 1 59 ? 5.133 4.02 7.672 1 98.94 59 SER B C 1
ATOM 2078 O O . SER B 1 59 ? 5.844 4.32 6.711 1 98.94 59 SER B O 1
ATOM 2080 N N . PRO B 1 60 ? 5.145 4.715 8.812 1 98.81 60 PRO B N 1
ATOM 2081 C CA . PRO B 1 60 ? 6.195 5.711 9.031 1 98.81 60 PRO B CA 1
ATOM 2082 C C . PRO B 1 60 ? 7.547 5.082 9.344 1 98.81 60 PRO B C 1
ATOM 2084 O O . PRO B 1 60 ? 7.684 4.363 10.336 1 98.81 60 PRO B O 1
ATOM 2087 N N . MET B 1 61 ? 8.469 5.32 8.531 1 98.38 61 MET B N 1
ATOM 2088 C CA . MET B 1 61 ? 9.836 4.926 8.867 1 98.38 61 MET B CA 1
ATOM 2089 C C . MET B 1 61 ? 10.43 5.867 9.914 1 98.38 61 MET B C 1
ATOM 2091 O O . MET B 1 61 ? 9.969 6.996 10.07 1 98.38 61 MET B O 1
ATOM 2095 N N . ARG B 1 62 ? 11.453 5.352 10.609 1 98 62 ARG B N 1
ATOM 2096 C CA . ARG B 1 62 ? 12.211 6.215 11.508 1 98 62 ARG B CA 1
ATOM 2097 C C . ARG B 1 62 ? 12.938 7.305 10.727 1 98 62 ARG B C 1
ATOM 2099 O O . ARG B 1 62 ? 13.32 7.105 9.57 1 98 62 ARG B O 1
ATOM 2106 N N . ARG B 1 63 ? 13.07 8.422 11.398 1 94.69 63 ARG B N 1
ATOM 2107 C CA . ARG B 1 63 ? 13.805 9.516 10.773 1 94.69 63 ARG B CA 1
ATOM 2108 C C . ARG B 1 63 ? 15.211 9.078 10.383 1 94.69 63 ARG B C 1
ATOM 2110 O O . ARG B 1 63 ? 15.938 8.508 11.195 1 94.69 63 ARG B O 1
ATOM 2117 N N . GLY B 1 64 ? 15.555 9.406 9.195 1 93.25 64 GLY B N 1
ATOM 2118 C CA . GLY B 1 64 ? 16.844 8.977 8.672 1 93.25 64 GLY B CA 1
ATOM 2119 C C . GLY B 1 64 ? 18.016 9.609 9.391 1 93.25 64 GLY B C 1
ATOM 2120 O O . GLY B 1 64 ? 19.094 9.016 9.469 1 93.25 64 GLY B O 1
ATOM 2121 N N . THR B 1 65 ? 17.828 10.781 10 1 91 65 THR B N 1
ATOM 2122 C CA . THR B 1 65 ? 18.922 11.562 10.562 1 91 65 THR B CA 1
ATOM 2123 C C . THR B 1 65 ? 19.312 11.023 11.93 1 91 65 THR B C 1
ATOM 2125 O O . THR B 1 65 ? 20.5 10.984 12.273 1 91 65 THR B O 1
ATOM 2128 N N . ASP B 1 66 ? 18.297 10.555 12.734 1 93.94 66 ASP B N 1
ATOM 2129 C CA . ASP B 1 66 ? 18.656 10.234 14.109 1 93.94 66 ASP B CA 1
ATOM 2130 C C . ASP B 1 66 ? 17.859 9.023 14.617 1 93.94 66 ASP B C 1
ATOM 2132 O O . ASP B 1 66 ? 18.016 8.617 15.773 1 93.94 66 ASP B O 1
ATOM 2136 N N . GLY B 1 67 ? 17 8.492 13.82 1 96.12 67 GLY B N 1
ATOM 2137 C CA . GLY B 1 67 ? 16.281 7.285 14.188 1 96.12 67 GLY B CA 1
ATOM 2138 C C . GLY B 1 67 ? 15.07 7.551 15.062 1 96.12 67 GLY B C 1
ATOM 2139 O O . GLY B 1 67 ? 14.375 6.617 15.469 1 96.12 67 GLY B O 1
ATOM 2140 N N . LYS B 1 68 ? 14.734 8.789 15.352 1 96.75 68 LYS B N 1
ATOM 2141 C CA . LYS B 1 68 ? 13.578 9.117 16.172 1 96.75 68 LYS B CA 1
ATOM 2142 C C . LYS B 1 68 ? 12.281 8.93 15.398 1 96.75 68 LYS B C 1
ATOM 2144 O O . LYS B 1 68 ? 12.281 8.875 14.172 1 96.75 68 LYS B O 1
ATOM 2149 N N . LYS B 1 69 ? 11.188 8.805 16.141 1 98.12 69 LYS B N 1
ATOM 2150 C CA . LYS B 1 69 ? 9.859 8.742 15.539 1 98.12 69 LYS B CA 1
ATOM 2151 C C . LYS B 1 69 ? 9.492 10.062 14.867 1 98.12 69 LYS B C 1
ATOM 2153 O O . LYS B 1 69 ? 9.805 11.133 15.391 1 98.12 69 LYS B O 1
ATOM 2158 N N . LYS B 1 70 ? 8.859 9.984 13.719 1 98 70 LYS B N 1
ATOM 2159 C CA . LYS B 1 70 ? 8.25 11.172 13.133 1 98 70 LYS B CA 1
ATOM 2160 C C . LYS B 1 70 ? 7.074 11.664 13.977 1 98 70 LYS B C 1
ATOM 2162 O O . LYS B 1 70 ? 6.453 10.883 14.695 1 98 70 LYS B O 1
ATOM 2167 N N . ASP B 1 71 ? 6.75 12.961 13.859 1 98.31 71 ASP B N 1
ATOM 2168 C CA . ASP B 1 71 ? 5.715 13.602 14.656 1 98.31 71 ASP B CA 1
ATOM 2169 C C . ASP B 1 71 ? 4.375 12.891 14.492 1 98.31 71 ASP B C 1
ATOM 2171 O O . ASP B 1 71 ? 3.627 12.719 15.461 1 98.31 71 ASP B O 1
ATOM 2175 N N . THR B 1 72 ? 4.047 12.477 13.289 1 98.88 72 THR B N 1
ATOM 2176 C CA . THR B 1 72 ? 2.791 11.789 13.023 1 98.88 72 THR B CA 1
ATOM 2177 C C . THR B 1 72 ? 2.645 10.555 13.914 1 98.88 72 THR B C 1
ATOM 2179 O O . THR B 1 72 ? 1.609 10.375 14.555 1 98.88 72 THR B O 1
ATOM 2182 N N . LEU B 1 73 ? 3.693 9.734 13.898 1 98.88 73 LEU B N 1
ATOM 2183 C CA . LEU B 1 73 ? 3.668 8.5 14.68 1 98.88 73 LEU B CA 1
ATOM 2184 C C . LEU B 1 73 ? 3.566 8.805 16.172 1 98.88 73 LEU B C 1
ATOM 2186 O O . LEU B 1 73 ? 2.771 8.188 16.891 1 98.88 73 LEU B O 1
ATOM 2190 N N . ALA B 1 74 ? 4.371 9.719 16.656 1 98.56 74 ALA B N 1
ATOM 2191 C CA . ALA B 1 74 ? 4.332 10.102 18.062 1 98.56 74 ALA B CA 1
ATOM 2192 C C . ALA B 1 74 ? 2.934 10.562 18.469 1 98.56 74 ALA B C 1
ATOM 2194 O O . ALA B 1 74 ? 2.412 10.148 19.5 1 98.56 74 ALA B O 1
ATOM 2195 N N . ASN B 1 75 ? 2.336 11.414 17.656 1 98.88 75 ASN B N 1
ATOM 2196 C CA . ASN B 1 75 ? 0.991 11.914 17.922 1 98.88 75 ASN B CA 1
ATOM 2197 C C . ASN B 1 75 ? -0.03 10.781 17.969 1 98.88 75 ASN B C 1
ATOM 2199 O O . ASN B 1 75 ? -0.896 10.75 18.844 1 98.88 75 ASN B O 1
ATOM 2203 N N . ILE B 1 76 ? 0.059 9.867 17 1 98.94 76 ILE B N 1
ATOM 2204 C CA . ILE B 1 76 ? -0.902 8.773 16.906 1 98.94 76 ILE B CA 1
ATOM 2205 C C . ILE B 1 76 ? -0.793 7.883 18.141 1 98.94 76 ILE B C 1
ATOM 2207 O O . ILE B 1 76 ? -1.807 7.434 18.688 1 98.94 76 ILE B O 1
ATOM 2211 N N . GLU B 1 77 ? 0.424 7.602 18.516 1 98.81 77 GLU B N 1
ATOM 2212 C CA . GLU B 1 77 ? 0.607 6.781 19.703 1 98.81 77 GLU B CA 1
ATOM 2213 C C . GLU B 1 77 ? 0.019 7.465 20.938 1 98.81 77 GLU B C 1
ATOM 2215 O O . GLU B 1 77 ? -0.505 6.797 21.828 1 98.81 77 GLU B O 1
ATOM 2220 N N . GLU B 1 78 ? 0.084 8.75 20.953 1 98.31 78 GLU 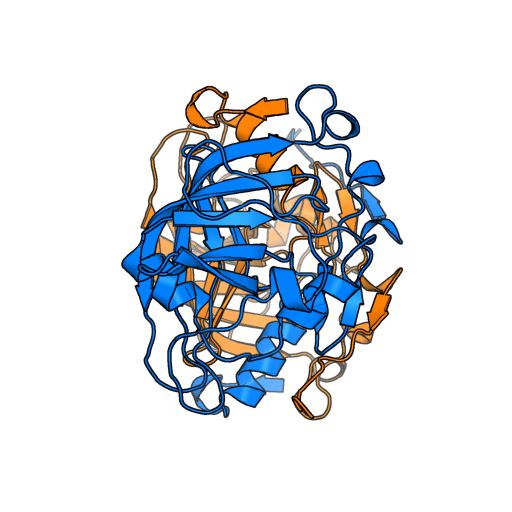B N 1
ATOM 2221 C CA . GLU B 1 78 ? -0.364 9.531 22.109 1 98.31 78 GLU B CA 1
ATOM 2222 C C . GLU B 1 78 ? -1.88 9.719 22.094 1 98.31 78 GLU B C 1
ATOM 2224 O O . GLU B 1 78 ? -2.535 9.578 23.125 1 98.31 78 GLU B O 1
ATOM 2229 N N . THR B 1 79 ? -2.453 10.039 20.984 1 98.69 79 THR B N 1
ATOM 2230 C CA . THR B 1 79 ? -3.84 10.484 20.922 1 98.69 79 THR B CA 1
ATOM 2231 C C . THR B 1 79 ? -4.734 9.398 20.344 1 98.69 79 THR B C 1
ATOM 2233 O O . THR B 1 79 ? -5.957 9.453 20.484 1 98.69 79 THR B O 1
ATOM 2236 N N . ARG B 1 80 ? -4.188 8.5 19.578 1 98.88 80 ARG B N 1
ATOM 2237 C CA . ARG B 1 80 ? -4.828 7.312 19.031 1 98.88 80 ARG B CA 1
ATOM 2238 C C . ARG B 1 80 ? -5.801 7.684 17.906 1 98.88 80 ARG B C 1
ATOM 2240 O O . ARG B 1 80 ? -6.688 6.902 17.562 1 98.88 80 ARG B O 1
ATOM 2247 N N . GLU B 1 81 ? -5.727 8.93 17.359 1 98.94 81 GLU B N 1
ATOM 2248 C CA . GLU B 1 81 ? -6.598 9.422 16.297 1 98.94 81 GLU B CA 1
ATOM 2249 C C . GLU B 1 81 ? -5.785 10.039 15.164 1 98.94 81 GLU B C 1
ATOM 2251 O O . GLU B 1 81 ? -4.746 10.656 15.398 1 98.94 81 GLU B O 1
ATOM 2256 N N . PHE B 1 82 ? -6.266 9.883 13.953 1 99 82 PHE B N 1
ATOM 2257 C CA . PHE B 1 82 ? -5.68 10.555 12.797 1 99 82 PHE B CA 1
ATOM 2258 C C . PHE B 1 82 ? -6.664 10.594 11.641 1 99 82 PHE B C 1
ATOM 2260 O O . PHE B 1 82 ? -7.703 9.93 11.672 1 99 82 PHE B O 1
ATOM 2267 N N . VAL B 1 83 ? -6.414 11.422 10.656 1 99 83 VAL B N 1
ATOM 2268 C CA . VAL B 1 83 ? -7.207 11.5 9.438 1 99 83 VAL B CA 1
ATOM 2269 C C . VAL B 1 83 ? -6.312 11.273 8.219 1 99 83 VAL B C 1
ATOM 2271 O O . VAL B 1 83 ? -5.207 11.805 8.141 1 99 83 VAL B O 1
ATOM 2274 N N . ILE B 1 84 ? -6.73 10.422 7.324 1 99 84 ILE B N 1
ATOM 2275 C CA . ILE B 1 84 ? -6.117 10.359 6.004 1 99 84 ILE B CA 1
ATOM 2276 C C . ILE B 1 84 ? -6.887 11.25 5.031 1 99 84 ILE B C 1
ATOM 2278 O O . ILE B 1 84 ? -8.094 11.07 4.836 1 99 84 ILE B O 1
ATOM 2282 N N . ASN B 1 85 ? -6.188 12.195 4.461 1 98.94 85 ASN B N 1
ATOM 2283 C CA . ASN B 1 85 ? -6.707 13.086 3.43 1 98.94 85 ASN B CA 1
ATOM 2284 C C . ASN B 1 85 ? -6.207 12.688 2.043 1 98.94 85 ASN B C 1
ATOM 2286 O O . ASN B 1 85 ? -5.027 12.859 1.732 1 98.94 85 ASN B O 1
ATOM 2290 N N . ILE B 1 86 ? -7.078 12.18 1.197 1 98.94 86 ILE B N 1
ATOM 2291 C CA . ILE B 1 86 ? -6.676 11.656 -0.104 1 98.94 86 ILE B CA 1
ATOM 2292 C C . ILE B 1 86 ? -6.223 12.797 -1.005 1 98.94 86 ILE B C 1
ATOM 2294 O O . ILE B 1 86 ? -6.934 13.797 -1.156 1 98.94 86 ILE B O 1
ATOM 2298 N N . VAL B 1 87 ? -5.055 12.641 -1.603 1 98.69 87 VAL B N 1
ATOM 2299 C CA . VAL B 1 87 ? -4.395 13.695 -2.363 1 98.69 87 VAL B CA 1
ATOM 2300 C C . VAL B 1 87 ? -4.852 13.648 -3.818 1 98.69 87 VAL B C 1
ATOM 2302 O O . VAL B 1 87 ? -4.992 12.57 -4.398 1 98.69 87 VAL B O 1
ATOM 2305 N N . SER B 1 88 ? -5.09 14.789 -4.363 1 98.5 88 SER B N 1
ATOM 2306 C CA . SER B 1 88 ? -5.418 14.938 -5.777 1 98.5 88 SER B CA 1
ATOM 2307 C C . SER B 1 88 ? -4.453 15.891 -6.473 1 98.5 88 SER B C 1
ATOM 2309 O O . SER B 1 88 ? -3.631 16.547 -5.816 1 98.5 88 SER B O 1
ATOM 2311 N N . GLU B 1 89 ? -4.547 15.992 -7.723 1 98.38 89 GLU B N 1
ATOM 2312 C CA . GLU B 1 89 ? -3.619 16.719 -8.578 1 98.38 89 GLU B CA 1
ATOM 2313 C C . GLU B 1 89 ? -3.551 18.203 -8.188 1 98.38 89 GLU B C 1
ATOM 2315 O O . GLU B 1 89 ? -2.475 18.797 -8.195 1 98.38 89 GLU B O 1
ATOM 2320 N N . ASP B 1 90 ? -4.633 18.75 -7.773 1 96.81 90 ASP B N 1
ATOM 2321 C CA . ASP B 1 90 ? -4.805 20.188 -7.691 1 96.81 90 ASP B CA 1
ATOM 2322 C C . ASP B 1 90 ? -3.996 20.781 -6.535 1 96.81 90 ASP B C 1
ATOM 2324 O O . ASP B 1 90 ? -3.721 21.969 -6.504 1 96.81 90 ASP B O 1
ATOM 2328 N N . TRP B 1 91 ? -3.604 19.906 -5.59 1 98 91 TRP B N 1
ATOM 2329 C CA . TRP B 1 91 ? -2.938 20.5 -4.434 1 98 91 TRP B CA 1
ATOM 2330 C C . TRP B 1 91 ? -1.757 19.641 -3.99 1 98 91 TRP B C 1
ATOM 2332 O O . TRP B 1 91 ? -1.303 19.75 -2.848 1 98 91 TRP B O 1
ATOM 2342 N N . THR B 1 92 ? -1.214 18.828 -4.887 1 98.5 92 THR B N 1
ATOM 2343 C CA . THR B 1 92 ? -0.106 17.922 -4.59 1 98.5 92 THR B CA 1
ATOM 2344 C C . THR B 1 92 ? 1.134 18.703 -4.176 1 98.5 92 THR B C 1
ATOM 2346 O O . THR B 1 92 ? 1.903 18.266 -3.322 1 98.5 92 THR B O 1
ATOM 2349 N N . GLU B 1 93 ? 1.366 19.844 -4.738 1 98 93 GLU B N 1
ATOM 2350 C CA . GLU B 1 93 ? 2.52 20.672 -4.395 1 98 93 GLU B CA 1
ATOM 2351 C C . GLU B 1 93 ? 2.471 21.109 -2.936 1 98 93 GLU B C 1
ATOM 2353 O O . GLU B 1 93 ? 3.5 21.141 -2.256 1 98 93 GLU B O 1
ATOM 2358 N N . LYS B 1 94 ? 1.303 21.516 -2.514 1 98.25 94 LYS B N 1
ATOM 2359 C CA . LYS B 1 94 ? 1.15 21.906 -1.115 1 98.25 94 LYS B CA 1
ATOM 2360 C C . LYS B 1 94 ? 1.403 20.734 -0.183 1 98.25 94 LYS B C 1
ATOM 2362 O O . LYS B 1 94 ? 2.02 20.891 0.873 1 98.25 94 LYS B O 1
ATOM 2367 N N . MET B 1 95 ? 0.917 19.547 -0.616 1 98.38 95 MET B N 1
ATOM 2368 C CA . MET B 1 95 ? 1.231 18.344 0.142 1 98.38 95 MET B CA 1
ATOM 2369 C C . MET B 1 95 ? 2.74 18.141 0.252 1 98.38 95 MET B C 1
ATOM 2371 O O . MET B 1 95 ? 3.248 17.797 1.318 1 98.38 95 MET B O 1
ATOM 2375 N N . ASN B 1 96 ? 3.432 18.375 -0.829 1 98.06 96 ASN B N 1
ATOM 2376 C CA . ASN B 1 96 ? 4.875 18.172 -0.874 1 98.06 96 ASN B CA 1
ATOM 2377 C C . ASN B 1 96 ? 5.605 19.078 0.107 1 98.06 96 ASN B C 1
ATOM 2379 O O . ASN B 1 96 ? 6.629 18.703 0.671 1 98.06 96 ASN B O 1
ATOM 2383 N N . ILE B 1 97 ? 5.117 20.266 0.367 1 97.5 97 ILE B N 1
ATOM 2384 C CA . ILE B 1 97 ? 5.684 21.188 1.351 1 97.5 97 ILE B CA 1
ATOM 2385 C C . ILE B 1 97 ? 5.656 20.547 2.734 1 97.5 97 ILE B C 1
ATOM 2387 O O . ILE B 1 97 ? 6.605 20.688 3.51 1 97.5 97 ILE B O 1
ATOM 2391 N N . CYS B 1 98 ? 4.641 19.766 2.971 1 97.69 98 CYS B N 1
ATOM 2392 C CA . CYS B 1 98 ? 4.434 19.172 4.285 1 97.69 98 CYS B CA 1
ATOM 2393 C C . CYS B 1 98 ? 5.383 18 4.512 1 97.69 98 CYS B C 1
ATOM 2395 O O . CYS B 1 98 ? 5.496 17.484 5.629 1 97.69 98 CYS B O 1
ATOM 2397 N N . ALA B 1 99 ? 6.082 17.547 3.502 1 96.5 99 ALA B N 1
ATOM 2398 C CA . ALA B 1 99 ? 7.059 16.469 3.637 1 96.5 99 ALA B CA 1
ATOM 2399 C C . ALA B 1 99 ? 8.352 16.984 4.27 1 96.5 99 ALA B C 1
ATOM 2401 O O . ALA B 1 99 ? 9.211 16.188 4.66 1 96.5 99 ALA B O 1
ATOM 2402 N N . THR B 1 100 ? 8.469 18.25 4.438 1 94.38 100 THR B N 1
ATOM 2403 C CA . THR B 1 100 ? 9.625 18.875 5.074 1 94.38 100 THR B CA 1
ATOM 2404 C C . THR B 1 100 ? 9.641 18.562 6.57 1 94.38 100 THR B C 1
ATOM 2406 O O . THR B 1 100 ? 8.594 18.531 7.215 1 94.38 100 THR B O 1
ATOM 2409 N N . GLU B 1 101 ? 10.805 18.328 7.113 1 92.31 101 GLU B N 1
ATOM 2410 C CA . GLU B 1 101 ? 10.945 18.047 8.539 1 92.31 101 GLU B CA 1
ATOM 2411 C C . GLU B 1 101 ? 10.898 19.344 9.352 1 92.31 101 GLU B C 1
ATOM 2413 O O . GLU B 1 101 ? 11.93 19.828 9.828 1 92.31 101 GLU B O 1
ATOM 2418 N N . PHE B 1 102 ? 9.789 19.844 9.648 1 93.69 102 PHE B N 1
ATOM 2419 C CA . PHE B 1 102 ? 9.609 21.016 10.492 1 93.69 102 PHE B CA 1
ATOM 2420 C C . PHE B 1 102 ? 9.641 20.625 11.969 1 93.69 102 PHE B C 1
ATOM 2422 O O . PHE B 1 102 ? 9.336 19.484 12.32 1 93.69 102 PHE B O 1
ATOM 2429 N N . PRO B 1 103 ? 10 21.609 12.828 1 94.38 103 PRO B N 1
ATOM 2430 C CA . PRO B 1 103 ? 9.883 21.344 14.266 1 94.38 103 PRO B CA 1
ATOM 2431 C C . PRO B 1 103 ? 8.461 20.984 14.688 1 94.38 103 PRO B C 1
ATOM 2433 O O . PRO B 1 103 ? 7.496 21.422 14.055 1 94.38 103 PRO B O 1
ATOM 2436 N N . ALA B 1 104 ? 8.359 20.188 15.773 1 95.12 104 ALA B N 1
ATOM 2437 C CA . ALA B 1 104 ? 7.082 19.641 16.234 1 95.12 104 ALA B CA 1
ATOM 2438 C C . ALA B 1 104 ? 6.109 20.766 16.594 1 95.12 104 ALA B C 1
ATOM 2440 O O . ALA B 1 104 ? 4.898 20.531 16.656 1 95.12 104 ALA B O 1
ATOM 2441 N N . GLU B 1 105 ? 6.613 21.922 16.859 1 95.81 105 GLU B N 1
ATOM 2442 C CA . GLU B 1 105 ? 5.777 23.047 17.281 1 95.81 105 GLU B CA 1
ATOM 2443 C C . GLU B 1 105 ? 5.156 23.766 16.094 1 95.81 105 GLU B C 1
ATOM 2445 O O . GLU B 1 105 ? 4.258 24.594 16.25 1 95.81 105 GLU B O 1
ATOM 2450 N N . MET B 1 106 ? 5.645 23.375 14.875 1 96.19 106 MET B N 1
ATOM 2451 C CA . MET B 1 106 ? 5.141 24.031 13.672 1 96.19 106 MET B CA 1
ATOM 2452 C C . MET B 1 106 ? 4.039 23.203 13.023 1 96.19 106 MET B C 1
ATOM 2454 O O . MET B 1 106 ? 4.141 21.984 12.953 1 96.19 106 MET B O 1
ATOM 2458 N N . ASP B 1 107 ? 2.996 23.922 12.594 1 97.81 107 ASP B N 1
ATOM 2459 C CA . ASP B 1 107 ? 1.851 23.328 11.906 1 97.81 107 ASP B CA 1
ATOM 2460 C C . ASP B 1 107 ? 2.043 23.344 10.391 1 97.81 107 ASP B C 1
ATOM 2462 O O . ASP B 1 107 ? 1.961 24.406 9.766 1 97.81 107 ASP B O 1
ATOM 2466 N N . GLU B 1 108 ? 2.252 22.156 9.781 1 98.06 108 GLU B N 1
ATOM 2467 C CA . GLU B 1 108 ? 2.549 22.062 8.352 1 98.06 108 GLU B CA 1
ATOM 2468 C C . GLU B 1 108 ? 1.393 22.594 7.512 1 98.06 108 GLU B C 1
ATOM 2470 O O . GLU B 1 108 ? 1.602 23.078 6.398 1 98.06 108 GLU B O 1
ATOM 2475 N N . LEU B 1 109 ? 0.097 22.469 7.988 1 98.56 109 LEU B N 1
ATOM 2476 C CA . LEU B 1 109 ? -1.032 22.969 7.211 1 98.56 109 LEU B CA 1
ATOM 2477 C C . LEU B 1 109 ? -0.971 24.484 7.078 1 98.56 109 LEU B C 1
ATOM 2479 O O . LEU B 1 109 ? -1.2 25.016 5.996 1 98.56 109 LEU B O 1
ATOM 2483 N N . ASP B 1 110 ? -0.59 25.125 8.148 1 97.75 110 ASP B N 1
ATOM 2484 C CA . ASP B 1 110 ? -0.435 26.578 8.102 1 97.75 110 ASP B CA 1
ATOM 2485 C C . ASP B 1 110 ? 0.691 26.984 7.152 1 97.75 110 ASP B C 1
ATOM 2487 O O . ASP B 1 110 ? 0.538 27.906 6.359 1 97.75 110 ASP B O 1
ATOM 2491 N N . ILE B 1 111 ? 1.783 26.281 7.176 1 96.56 111 ILE B N 1
ATOM 2492 C CA . ILE B 1 111 ? 2.973 26.594 6.395 1 96.56 111 ILE B CA 1
ATOM 2493 C C . ILE B 1 111 ? 2.689 26.375 4.91 1 96.56 111 ILE B C 1
ATOM 2495 O O . ILE B 1 111 ? 3.141 27.141 4.062 1 96.56 111 ILE B O 1
ATOM 2499 N N . SER B 1 112 ? 1.947 25.328 4.582 1 97.62 112 SER B N 1
ATOM 2500 C CA . SER B 1 112 ? 1.723 24.922 3.199 1 97.62 112 SER B CA 1
ATOM 2501 C C . SER B 1 112 ? 0.552 25.672 2.584 1 97.62 112 SER B C 1
ATOM 2503 O O . SER B 1 112 ? 0.342 25.625 1.37 1 97.62 112 SER B O 1
ATOM 2505 N N . GLY B 1 113 ? -0.244 26.344 3.389 1 98.31 113 GLY B N 1
ATOM 2506 C CA . GLY B 1 113 ? -1.402 27.078 2.893 1 98.31 113 GLY B CA 1
ATOM 2507 C C . GLY B 1 113 ? -2.623 26.188 2.703 1 98.31 113 GLY B C 1
ATOM 2508 O O . GLY B 1 113 ? -3.523 26.531 1.931 1 98.31 113 GLY B O 1
ATOM 2509 N N . LEU B 1 114 ? -2.639 25.031 3.326 1 98.75 114 LEU B N 1
ATOM 2510 C CA . LEU B 1 114 ? -3.811 24.156 3.318 1 98.75 114 LEU B CA 1
ATOM 2511 C C . LEU B 1 114 ? -4.793 24.562 4.414 1 98.75 114 LEU B C 1
ATOM 2513 O O . LEU B 1 114 ? -4.383 24.953 5.512 1 98.75 114 LEU B O 1
ATOM 2517 N N . TRP B 1 115 ? -6.055 24.438 4.129 1 98.69 115 TRP B N 1
ATOM 2518 C CA . TRP B 1 115 ? -7.078 24.859 5.074 1 98.69 115 TRP B CA 1
ATOM 2519 C C . TRP B 1 115 ? -7.562 23.688 5.926 1 98.69 115 TRP B C 1
ATOM 2521 O O . TRP B 1 115 ? -7.773 22.594 5.41 1 98.69 115 TRP B O 1
ATOM 2531 N N . LYS B 1 116 ? -7.781 24.016 7.215 1 98.75 116 LYS B N 1
ATOM 2532 C CA . LYS B 1 116 ? -8.289 23.031 8.156 1 98.75 116 LYS B CA 1
ATOM 2533 C C . LYS B 1 116 ? -9.812 23.031 8.188 1 98.75 116 LYS B C 1
ATOM 2535 O O . LYS B 1 116 ? -10.438 24.094 8.102 1 98.75 116 LYS B O 1
ATOM 2540 N N . GLU B 1 117 ? -10.359 21.875 8.227 1 98.5 117 GLU B N 1
ATOM 2541 C CA . GLU B 1 117 ? -11.773 21.672 8.531 1 98.5 117 GLU B CA 1
ATOM 2542 C C . GLU B 1 117 ? -11.953 20.688 9.68 1 98.5 117 GLU B C 1
ATOM 2544 O O . GLU B 1 117 ? -11.18 19.734 9.828 1 98.5 117 GLU B O 1
ATOM 2549 N N . SER B 1 118 ? -12.984 20.906 10.492 1 98.56 118 SER B N 1
ATOM 2550 C CA . SER B 1 118 ? -13.234 20.016 11.617 1 98.56 118 SER B CA 1
ATOM 2551 C C . SER B 1 118 ? -13.617 18.625 11.148 1 98.56 118 SER B C 1
ATOM 2553 O O . SER B 1 118 ? -14.367 18.469 10.18 1 98.56 118 SER B O 1
ATOM 2555 N N . SER B 1 119 ? -13.117 17.594 11.82 1 98.75 119 SER B N 1
ATOM 2556 C CA . SER B 1 119 ? -13.562 16.203 11.625 1 98.75 119 SER B CA 1
ATOM 2557 C C . SER B 1 119 ? -14.844 15.922 12.398 1 98.75 119 SER B C 1
ATOM 2559 O O . SER B 1 119 ? -15.258 16.719 13.242 1 98.75 119 SER B O 1
ATOM 2561 N N . GLN B 1 120 ? -15.438 14.828 12.078 1 98.62 120 GLN B N 1
ATOM 2562 C CA . GLN B 1 120 ? -16.703 14.469 12.695 1 98.62 120 GLN B CA 1
ATOM 2563 C C . GLN B 1 120 ? -16.5 13.555 13.898 1 98.62 120 GLN B C 1
ATOM 2565 O O . GLN B 1 120 ? -17.141 13.719 14.938 1 98.62 120 GLN B O 1
ATOM 2570 N N . MET B 1 121 ? -15.578 12.617 13.781 1 98.56 121 MET B N 1
ATOM 2571 C CA . MET B 1 121 ? -15.508 11.539 14.766 1 98.56 121 MET B CA 1
ATOM 2572 C C . MET B 1 121 ? -14.203 11.602 15.547 1 98.56 121 MET B C 1
ATOM 2574 O O . MET B 1 121 ? -14.055 10.938 16.578 1 98.56 121 MET B O 1
ATOM 2578 N N . VAL B 1 122 ? -13.211 12.367 15.055 1 98.88 122 VAL B N 1
ATOM 2579 C CA . VAL B 1 122 ? -11.898 12.438 15.703 1 98.88 122 VAL B CA 1
ATOM 2580 C C . VAL B 1 122 ? -11.484 13.898 15.867 1 98.88 122 VAL B C 1
ATOM 2582 O O . VAL B 1 122 ? -12.109 14.797 15.289 1 98.88 122 VAL B O 1
ATOM 2585 N N . LYS B 1 123 ? -10.383 14.141 16.594 1 98.81 123 LYS B N 1
ATOM 2586 C CA . LYS B 1 123 ? -9.953 15.492 16.938 1 98.81 123 LYS B CA 1
ATOM 2587 C C . LYS B 1 123 ? -9.094 16.094 15.82 1 98.81 123 LYS B C 1
ATOM 2589 O O . LYS B 1 123 ? -9.211 17.281 15.516 1 98.81 123 LYS B O 1
ATOM 2594 N N . PRO B 1 124 ? -8.156 15.305 15.219 1 98.94 124 PRO B N 1
ATOM 2595 C CA . PRO B 1 124 ? -7.359 15.914 14.156 1 98.94 124 PRO B CA 1
ATOM 2596 C C . PRO B 1 124 ? -8.219 16.484 13.031 1 98.94 124 PRO B C 1
ATOM 2598 O O . PRO B 1 124 ? -9.242 15.891 12.664 1 98.94 124 PRO B O 1
ATOM 2601 N N . PRO B 1 125 ? -7.82 17.578 12.484 1 98.94 125 PRO B N 1
ATOM 2602 C CA . PRO B 1 125 ? -8.617 1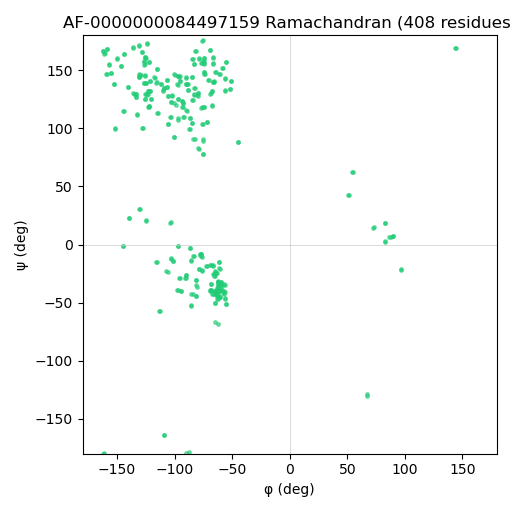8.203 11.43 1 98.94 125 PRO B CA 1
ATOM 2603 C C . PRO B 1 125 ? -8.477 17.5 10.086 1 98.94 125 PRO B C 1
ATOM 2605 O O . PRO B 1 125 ? -7.469 16.828 9.844 1 98.94 125 PRO B O 1
ATOM 2608 N N . ARG B 1 126 ? -9.477 17.656 9.242 1 98.88 126 ARG B N 1
ATOM 2609 C CA . ARG B 1 126 ? -9.406 17.344 7.82 1 98.88 126 ARG B CA 1
ATOM 2610 C C . ARG B 1 126 ? -8.805 18.484 7.027 1 98.88 126 ARG B C 1
ATOM 2612 O O . ARG B 1 126 ? -8.742 19.625 7.512 1 98.88 126 ARG B O 1
ATOM 2619 N N . VAL B 1 127 ? -8.32 18.156 5.855 1 98.94 127 VAL B N 1
ATOM 2620 C CA . VAL B 1 127 ? -7.812 19.156 4.926 1 98.94 127 VAL B CA 1
ATOM 2621 C C . VAL B 1 127 ? -8.891 19.516 3.91 1 98.94 127 VAL B C 1
ATOM 2623 O O . VAL B 1 127 ? -9.352 18.656 3.154 1 98.94 127 VAL B O 1
ATOM 2626 N N . LYS B 1 128 ? -9.219 20.734 3.775 1 98.69 128 LYS B N 1
ATOM 2627 C CA . LYS B 1 128 ? -10.344 21.203 2.973 1 98.69 128 LYS B CA 1
ATOM 2628 C C . LYS B 1 128 ? -10.141 20.859 1.497 1 98.69 128 LYS B C 1
ATOM 2630 O O . LYS B 1 128 ? -11.102 20.562 0.788 1 98.69 128 LYS B O 1
ATOM 2635 N N . GLU B 1 129 ? -8.93 21 1.021 1 98.62 129 GLU B N 1
ATOM 2636 C CA . GLU B 1 129 ? -8.617 20.797 -0.388 1 98.62 129 GLU B CA 1
ATOM 2637 C C . GLU B 1 129 ? -8.844 19.344 -0.798 1 98.62 129 GLU B C 1
ATOM 2639 O O . GLU B 1 129 ? -8.984 19.031 -1.985 1 98.62 129 GLU B O 1
ATOM 2644 N N . SER B 1 130 ? -8.82 18.406 0.147 1 98.81 130 SER B N 1
ATOM 2645 C CA . SER B 1 130 ? -9.07 17 -0.141 1 98.81 130 SER B CA 1
ATOM 2646 C C . SER B 1 130 ? -10.547 16.734 -0.398 1 98.81 130 SER B C 1
ATOM 2648 O O . SER B 1 130 ? -11.414 17.344 0.243 1 98.81 130 SER B O 1
ATOM 2650 N N . LYS B 1 131 ? -10.805 15.773 -1.243 1 98.62 131 LYS B N 1
ATOM 2651 C CA . LYS B 1 131 ? -12.188 15.445 -1.594 1 98.62 131 LYS B CA 1
ATOM 2652 C C . LYS B 1 131 ? -12.648 14.18 -0.877 1 98.62 131 LYS B C 1
ATOM 2654 O O . LYS B 1 131 ? -13.836 13.844 -0.913 1 98.62 131 LYS B O 1
ATOM 2659 N N . ILE B 1 132 ? -11.805 13.469 -0.312 1 98.88 132 ILE B N 1
ATOM 2660 C CA . ILE B 1 132 ? -12.117 12.281 0.474 1 98.88 132 ILE B CA 1
ATOM 2661 C C . ILE B 1 132 ? -11.305 12.281 1.767 1 98.88 132 ILE B C 1
ATOM 2663 O O . ILE B 1 132 ? -10.094 12.508 1.745 1 98.88 132 ILE B O 1
ATOM 2667 N N . HIS B 1 133 ? -11.93 12.086 2.91 1 98.94 133 HIS B N 1
ATOM 2668 C CA . HIS B 1 133 ? -11.312 11.992 4.227 1 98.94 133 HIS B CA 1
ATOM 2669 C C . HIS B 1 133 ? -11.664 10.672 4.91 1 98.94 133 HIS B C 1
ATOM 2671 O O . HIS B 1 133 ? -12.836 10.289 4.961 1 98.94 133 HIS B O 1
ATOM 2677 N N . LEU B 1 134 ? -10.695 9.961 5.398 1 98.94 134 LEU B N 1
ATOM 2678 C CA . LEU B 1 134 ? -10.875 8.805 6.273 1 98.94 134 LEU B CA 1
ATOM 2679 C C . LEU B 1 134 ? -10.508 9.156 7.715 1 98.94 134 LEU B C 1
ATOM 2681 O O . LEU B 1 134 ? -9.328 9.289 8.039 1 98.94 134 LEU B O 1
ATOM 2685 N N . GLU B 1 135 ? -11.469 9.352 8.562 1 99 135 GLU B N 1
ATOM 2686 C CA . GLU B 1 135 ? -11.227 9.562 9.992 1 99 135 GLU B CA 1
ATOM 2687 C C . GLU B 1 135 ? -10.984 8.242 10.711 1 99 135 GLU B C 1
ATOM 2689 O O . GLU B 1 135 ? -11.828 7.34 10.664 1 99 135 GLU B O 1
ATOM 2694 N N . CYS B 1 136 ? -9.883 8.203 11.445 1 98.94 136 CYS B N 1
ATOM 2695 C CA . CYS B 1 136 ? -9.461 6.891 11.914 1 98.94 136 CYS B CA 1
ATOM 2696 C C . CYS B 1 136 ? -9.164 6.914 13.414 1 98.94 136 CYS B C 1
ATOM 2698 O O . CYS B 1 136 ? -8.641 7.898 13.93 1 98.94 136 CYS B O 1
ATOM 2700 N N . SER B 1 137 ? -9.5 5.816 14.039 1 98.94 137 SER B N 1
ATOM 2701 C CA . SER B 1 137 ? -8.945 5.469 15.344 1 98.94 137 SER B CA 1
ATOM 2702 C C . SER B 1 137 ? -7.82 4.445 15.211 1 98.94 137 SER B C 1
ATOM 2704 O O . SER B 1 137 ? -7.828 3.619 14.297 1 98.94 137 SER B O 1
ATOM 2706 N N . LEU B 1 138 ? -6.859 4.559 16.078 1 98.94 138 LEU B N 1
ATOM 2707 C CA . LEU B 1 138 ? -5.754 3.602 16.078 1 98.94 138 LEU B CA 1
ATOM 2708 C C . LEU B 1 138 ? -6.234 2.215 16.5 1 98.94 138 LEU B C 1
ATOM 2710 O O . LEU B 1 138 ? -6.77 2.045 17.594 1 98.94 138 LEU B O 1
ATOM 2714 N N . TYR B 1 139 ? -6.07 1.297 15.633 1 98.88 139 TYR B N 1
ATOM 2715 C CA . TYR B 1 139 ? -6.348 -0.098 15.961 1 98.88 139 TYR B CA 1
ATOM 2716 C C . TYR B 1 139 ? -5.133 -0.757 16.609 1 98.88 139 TYR B C 1
ATOM 2718 O O . TYR B 1 139 ? -5.25 -1.366 17.672 1 98.88 139 TYR B O 1
ATOM 2726 N N . GLN B 1 140 ? -3.922 -0.656 15.93 1 98.69 140 GLN B N 1
ATOM 2727 C CA . GLN B 1 140 ? -2.682 -1.255 16.406 1 98.69 140 GLN B CA 1
ATOM 2728 C C . GLN B 1 140 ? -1.465 -0.578 15.789 1 98.69 140 GLN B C 1
ATOM 2730 O O . GLN B 1 140 ? -1.54 -0.062 14.672 1 98.69 140 GLN B O 1
ATOM 2735 N N . VAL B 1 141 ? -0.404 -0.516 16.562 1 98.81 141 VAL B N 1
ATOM 2736 C CA . VAL B 1 141 ? 0.889 -0.144 16 1 98.81 141 VAL B CA 1
ATOM 2737 C C . VAL B 1 141 ? 1.898 -1.265 16.234 1 98.81 141 VAL B C 1
ATOM 2739 O O . VAL B 1 141 ? 1.974 -1.817 17.344 1 98.81 141 VAL B O 1
ATOM 2742 N N . LEU B 1 142 ? 2.619 -1.645 15.227 1 98.88 142 LEU B N 1
ATOM 2743 C CA . LEU B 1 142 ? 3.756 -2.555 15.32 1 98.88 142 LEU B CA 1
ATOM 2744 C C . LEU B 1 142 ? 5.066 -1.818 15.062 1 98.88 142 LEU B C 1
ATOM 2746 O O . LEU B 1 142 ? 5.16 -1.015 14.133 1 98.88 142 LEU B O 1
ATOM 2750 N N . HIS B 1 143 ? 6.07 -2.029 15.914 1 98.81 143 HIS B N 1
ATOM 2751 C CA . HIS B 1 143 ? 7.398 -1.449 15.734 1 98.81 143 HIS B CA 1
ATOM 2752 C C . HIS B 1 143 ? 8.406 -2.504 15.281 1 98.81 143 HIS B C 1
ATOM 2754 O O . HIS B 1 143 ? 8.391 -3.631 15.789 1 98.81 143 HIS B O 1
ATOM 2760 N N . PHE B 1 144 ? 9.305 -2.105 14.375 1 98.75 144 PHE B N 1
ATOM 2761 C CA . PHE B 1 144 ? 10.25 -3.068 13.82 1 98.75 144 PHE B CA 1
ATOM 2762 C C . PHE B 1 144 ? 11.68 -2.59 14.008 1 98.75 144 PHE B C 1
ATOM 2764 O O . PHE B 1 144 ? 12.578 -2.992 13.266 1 98.75 144 PHE B O 1
ATOM 2771 N N . GLY B 1 145 ? 11.914 -1.688 14.93 1 97.88 145 GLY B N 1
ATOM 2772 C CA . GLY B 1 145 ? 13.234 -1.163 15.242 1 97.88 145 GLY B CA 1
ATOM 2773 C C . GLY B 1 145 ? 13.219 0.307 15.609 1 97.88 145 GLY B C 1
ATOM 2774 O O . GLY B 1 145 ? 12.211 0.988 15.438 1 97.88 145 GLY B O 1
ATOM 2775 N N . GLU B 1 146 ? 14.383 0.791 16.141 1 97.19 146 GLU B N 1
ATOM 2776 C CA . GLU B 1 146 ? 14.508 2.17 16.609 1 97.19 146 GLU B CA 1
ATOM 2777 C C . GLU B 1 146 ? 15.758 2.834 16.031 1 97.19 146 GLU B C 1
ATOM 2779 O O . GLU B 1 146 ? 16.422 3.613 16.719 1 97.19 146 GLU B O 1
ATOM 2784 N N . HIS B 1 147 ? 16.125 2.432 14.867 1 97.62 147 HIS B N 1
ATOM 2785 C CA . HIS B 1 147 ? 17.281 2.967 14.164 1 97.62 147 HIS B CA 1
ATOM 2786 C C . HIS B 1 147 ? 16.906 3.469 12.773 1 97.62 147 HIS B C 1
ATOM 2788 O O . HIS B 1 147 ? 15.852 3.123 12.258 1 97.62 147 HIS B O 1
ATOM 2794 N N . PRO B 1 148 ? 17.766 4.332 12.203 1 97.25 148 PRO B N 1
ATOM 2795 C CA . PRO B 1 148 ? 17.469 4.773 10.836 1 97.25 148 PRO B CA 1
ATOM 2796 C C . PRO B 1 148 ? 17.219 3.607 9.883 1 97.25 148 PRO B C 1
ATOM 2798 O O . PRO B 1 148 ? 17.953 2.611 9.914 1 97.25 148 PRO B O 1
ATOM 2801 N N . GLY B 1 149 ? 16.203 3.691 9.109 1 97.44 149 GLY B N 1
ATOM 2802 C CA . GLY B 1 149 ? 15.852 2.629 8.18 1 97.44 149 GLY B CA 1
ATOM 2803 C C . GLY B 1 149 ? 14.789 1.691 8.719 1 97.44 149 GLY B C 1
ATOM 2804 O O . GLY B 1 149 ? 14.141 0.974 7.949 1 97.44 149 GLY B O 1
ATOM 2805 N N . ALA B 1 150 ? 14.633 1.641 10.047 1 98.5 150 ALA B N 1
ATOM 2806 C CA . ALA B 1 150 ? 13.547 0.875 10.656 1 98.5 150 ALA B CA 1
ATOM 2807 C C . ALA B 1 150 ? 12.211 1.603 10.508 1 98.5 150 ALA B C 1
ATOM 2809 O O . ALA B 1 150 ? 12.148 2.67 9.898 1 98.5 150 ALA B O 1
ATOM 2810 N N . GLY B 1 151 ? 11.156 0.987 10.93 1 98.31 151 GLY B N 1
ATOM 2811 C CA . GLY B 1 151 ? 9.859 1.629 10.805 1 98.31 151 GLY B CA 1
ATOM 2812 C C . GLY B 1 151 ? 8.805 1.019 11.703 1 98.31 151 GLY B C 1
ATOM 2813 O O . GLY B 1 151 ? 9.117 0.204 12.57 1 98.31 151 GLY B O 1
ATOM 2814 N N . SER B 1 152 ? 7.633 1.577 11.609 1 98.88 152 SER B N 1
ATOM 2815 C CA . SER B 1 152 ? 6.438 1.077 12.273 1 98.88 152 SER B CA 1
ATOM 2816 C C . SER B 1 152 ? 5.293 0.874 11.289 1 98.88 152 SER B C 1
ATOM 2818 O O . SER B 1 152 ? 5.34 1.38 10.164 1 98.88 152 SER B O 1
ATOM 2820 N N . LEU B 1 153 ? 4.41 0.057 11.656 1 98.94 153 LEU B N 1
ATOM 2821 C CA . LEU B 1 153 ? 3.162 -0.135 10.922 1 98.94 153 LEU B CA 1
ATOM 2822 C C . LEU B 1 153 ? 1.967 0.319 11.75 1 98.94 153 LEU B C 1
ATOM 2824 O O . LEU B 1 153 ? 1.688 -0.252 12.805 1 98.94 153 LEU B O 1
ATOM 2828 N N . VAL B 1 154 ? 1.332 1.377 11.289 1 99 154 VAL B N 1
ATOM 2829 C CA . VAL B 1 154 ? 0.123 1.892 11.922 1 99 154 VAL B CA 1
ATOM 2830 C C . VAL B 1 154 ? -1.109 1.28 11.258 1 99 154 VAL B C 1
ATOM 2832 O O . VAL B 1 154 ? -1.305 1.423 10.047 1 99 154 VAL B O 1
ATOM 2835 N N . ILE B 1 155 ? -1.887 0.569 12.008 1 99 155 ILE B N 1
ATOM 2836 C CA . ILE B 1 155 ? -3.174 0.06 11.547 1 99 155 ILE B CA 1
ATOM 2837 C C . ILE B 1 155 ? -4.301 0.908 12.133 1 99 155 ILE B C 1
ATOM 2839 O O . ILE B 1 155 ? -4.402 1.068 13.352 1 99 155 ILE B O 1
ATOM 2843 N N . GLY B 1 156 ? -5.09 1.452 11.25 1 98.94 156 GLY B N 1
ATOM 2844 C CA . GLY B 1 156 ? -6.203 2.287 11.672 1 98.94 156 GLY B CA 1
ATOM 2845 C C . GLY B 1 156 ? -7.555 1.724 11.266 1 98.94 156 GLY B C 1
ATOM 2846 O O . GLY B 1 156 ? -7.695 1.143 10.188 1 98.94 156 GLY B O 1
ATOM 2847 N N . LYS B 1 157 ? -8.531 1.902 12.109 1 98.94 157 LYS B N 1
ATOM 2848 C CA . LYS B 1 157 ? -9.93 1.648 11.781 1 98.94 157 LYS B CA 1
ATOM 2849 C C . LYS B 1 157 ? -10.617 2.92 11.297 1 98.94 157 LYS B C 1
ATOM 2851 O O . LYS B 1 157 ? -10.609 3.939 11.984 1 98.94 157 LYS B O 1
ATOM 2856 N N . VAL B 1 158 ? -11.172 2.836 10.109 1 98.94 158 VAL B N 1
ATOM 2857 C CA . VAL B 1 158 ? -11.898 3.984 9.578 1 98.94 158 VAL B CA 1
ATOM 2858 C C . VAL B 1 158 ? -13.266 4.086 10.25 1 98.94 158 VAL B C 1
ATOM 2860 O O . VAL B 1 158 ? -14.117 3.205 10.086 1 98.94 158 VAL B O 1
ATOM 2863 N N . GLU B 1 159 ? -13.43 5.184 10.93 1 98.81 159 GLU B N 1
ATOM 2864 C CA . GLU B 1 159 ? -14.656 5.391 11.695 1 98.81 159 GLU B CA 1
ATOM 2865 C C . GLU B 1 159 ? -15.672 6.199 10.891 1 98.81 159 GLU B C 1
ATOM 2867 O O . GLU B 1 159 ? -16.875 6.082 11.117 1 98.81 159 GLU B O 1
ATOM 2872 N N . HIS B 1 160 ? -15.18 6.992 10.07 1 98.88 160 HIS B N 1
ATOM 2873 C CA . HIS B 1 160 ? -16 7.91 9.289 1 98.88 160 HIS B CA 1
ATOM 2874 C C . HIS B 1 160 ? -15.328 8.258 7.965 1 98.88 160 HIS B C 1
ATOM 2876 O O . HIS B 1 160 ? -14.109 8.445 7.914 1 98.88 160 HIS B O 1
ATOM 2882 N N . VAL B 1 161 ? -16.141 8.289 6.922 1 98.75 161 VAL B N 1
ATOM 2883 C CA . VAL B 1 161 ? -15.656 8.711 5.609 1 98.75 161 VAL B CA 1
ATOM 2884 C C . VAL B 1 161 ? -16.453 9.922 5.129 1 98.75 161 VAL B C 1
ATOM 2886 O O . VAL B 1 161 ? -17.688 9.906 5.133 1 98.75 161 VAL B O 1
ATOM 2889 N N . HIS B 1 162 ? -15.711 10.969 4.805 1 98.56 162 HIS B N 1
ATOM 2890 C CA . HIS B 1 162 ? -16.297 12.094 4.082 1 98.56 162 HIS B CA 1
ATOM 2891 C C . HIS B 1 162 ? -15.93 12.047 2.604 1 98.56 162 HIS B C 1
ATOM 2893 O O . HIS B 1 162 ? -14.758 11.883 2.254 1 98.56 162 HIS B O 1
ATOM 2899 N N . VAL B 1 163 ? -16.906 12.141 1.744 1 98.5 163 VAL B N 1
ATOM 2900 C CA . VAL B 1 163 ? -16.703 12.203 0.302 1 98.5 163 VAL B CA 1
ATOM 2901 C C . VAL B 1 163 ? -17.406 13.438 -0.263 1 98.5 163 VAL B C 1
ATOM 2903 O O . VAL B 1 163 ? -18.609 13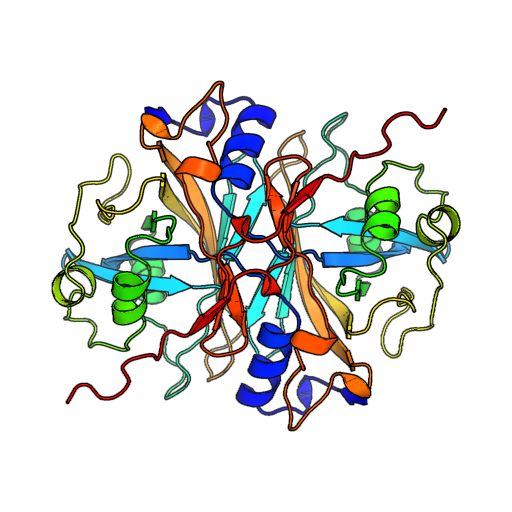.641 -0.025 1 98.5 163 VAL B O 1
ATOM 2906 N N . ALA B 1 164 ? -16.594 14.281 -0.997 1 98.31 164 ALA B N 1
ATOM 2907 C CA . ALA B 1 164 ? -17.234 15.391 -1.698 1 98.31 164 ALA B CA 1
ATOM 2908 C C . ALA B 1 164 ? -18.406 14.898 -2.547 1 98.31 164 ALA B C 1
ATOM 2910 O O . ALA B 1 164 ? -18.297 13.867 -3.223 1 98.31 164 ALA B O 1
ATOM 2911 N N . GLU B 1 165 ? -19.406 15.633 -2.562 1 96.81 165 GLU B N 1
ATOM 2912 C CA . GLU B 1 165 ? -20.641 15.211 -3.225 1 96.81 165 GLU B CA 1
ATOM 2913 C C . GLU B 1 165 ? -20.406 14.945 -4.707 1 96.81 165 GLU B C 1
ATOM 2915 O O . GLU B 1 165 ? -20.953 13.992 -5.266 1 96.81 165 GLU B O 1
ATOM 2920 N N . GLU B 1 166 ? -19.641 15.703 -5.324 1 96.94 166 GLU B N 1
ATOM 2921 C CA . GLU B 1 166 ? -19.422 15.594 -6.766 1 96.94 166 GLU B CA 1
ATOM 2922 C C . GLU B 1 166 ? -18.719 14.297 -7.121 1 96.94 166 GLU B C 1
ATOM 2924 O O . GLU B 1 166 ? -18.688 13.891 -8.289 1 96.94 166 GLU B O 1
ATOM 2929 N N . LEU B 1 167 ? -18.078 13.672 -6.125 1 97.44 167 LEU B N 1
ATOM 2930 C CA . LEU B 1 167 ? -17.281 12.469 -6.359 1 97.44 167 LEU B CA 1
ATOM 2931 C C . LEU B 1 167 ? -18.141 11.211 -6.215 1 97.44 167 LEU B C 1
ATOM 2933 O O . LEU B 1 167 ? -17.75 10.141 -6.684 1 97.44 167 LEU B O 1
ATOM 2937 N N . TYR B 1 168 ? -19.141 11.336 -5.453 1 94.75 168 TYR B N 1
ATOM 2938 C CA . TYR B 1 168 ? -19.875 10.141 -5.062 1 94.75 168 TYR B CA 1
ATOM 2939 C C . TYR B 1 168 ? -21 9.828 -6.055 1 94.75 168 TYR B C 1
ATOM 2941 O O . TYR B 1 168 ? -21.906 10.641 -6.242 1 94.75 168 TYR B O 1
ATOM 2949 N N . GLU B 1 169 ? -20.875 8.672 -6.758 1 91.12 169 GLU B N 1
ATOM 2950 C CA . GLU B 1 169 ? -21.859 8.266 -7.758 1 91.12 169 GLU B CA 1
ATOM 2951 C C . GLU B 1 169 ? -22.25 6.809 -7.57 1 91.12 169 GLU B C 1
ATOM 2953 O O . GLU B 1 169 ? -21.484 5.898 -7.887 1 91.12 169 GLU B O 1
ATOM 2958 N N . LYS B 1 170 ? -23.531 6.461 -7.152 1 87.12 170 LYS B N 1
ATOM 2959 C CA . LYS B 1 170 ? -24.094 5.121 -7.008 1 87.12 170 LYS B CA 1
ATOM 2960 C C . LYS B 1 170 ? -23.172 4.227 -6.18 1 87.12 170 LYS B C 1
ATOM 2962 O O . LYS B 1 170 ? -22.844 3.113 -6.594 1 87.12 170 LYS B O 1
ATOM 2967 N N . GLY B 1 171 ? -22.672 4.766 -5.168 1 88.12 171 GLY B N 1
ATOM 2968 C CA . GLY B 1 171 ? -21.906 3.975 -4.219 1 88.12 171 GLY B CA 1
ATOM 2969 C C . GLY B 1 171 ? -20.438 3.875 -4.582 1 88.12 171 GLY B C 1
ATOM 2970 O O . GLY B 1 171 ? -19.672 3.166 -3.918 1 88.12 171 GLY B O 1
ATOM 2971 N N . ARG B 1 172 ? -20.062 4.586 -5.578 1 94.88 172 ARG B N 1
ATOM 2972 C CA . ARG B 1 172 ? -18.688 4.52 -6.043 1 94.88 172 ARG B CA 1
ATOM 2973 C C . ARG B 1 172 ? -18.047 5.906 -6.102 1 94.88 172 ARG B C 1
ATOM 2975 O O . ARG B 1 172 ? -18.766 6.914 -6.145 1 94.88 172 ARG B O 1
ATOM 2982 N N . ILE B 1 173 ? -16.734 5.984 -6.008 1 98.19 173 ILE B N 1
ATOM 2983 C CA . ILE B 1 173 ? -15.969 7.219 -6.18 1 98.19 173 ILE B CA 1
ATOM 2984 C C . ILE B 1 173 ? -15.727 7.477 -7.668 1 98.19 173 ILE B C 1
ATOM 2986 O O . ILE B 1 173 ? -15.328 6.57 -8.398 1 98.19 173 ILE B O 1
ATOM 2990 N N . ASN B 1 174 ? -16.031 8.633 -8.125 1 98.06 174 ASN B N 1
ATOM 2991 C CA . ASN B 1 174 ? -15.688 9.055 -9.484 1 98.06 174 ASN B CA 1
ATOM 2992 C C . ASN B 1 174 ? -14.203 9.391 -9.609 1 98.06 174 ASN B C 1
ATOM 2994 O O . ASN B 1 174 ? -13.781 10.492 -9.234 1 98.06 174 ASN B O 1
ATOM 2998 N N . THR B 1 175 ? -13.461 8.484 -10.203 1 98.38 175 THR B N 1
ATOM 2999 C CA . THR B 1 175 ? -12.008 8.609 -10.242 1 98.38 175 THR B CA 1
ATOM 3000 C C . THR B 1 175 ? -11.594 9.781 -11.133 1 98.38 175 THR B C 1
ATOM 3002 O O . THR B 1 175 ? -10.609 10.461 -10.859 1 98.38 175 THR B O 1
ATOM 3005 N N . ASP B 1 176 ? -12.359 10.023 -12.195 1 97.75 176 ASP B N 1
ATOM 3006 C CA . ASP B 1 176 ? -12.055 11.117 -13.109 1 97.75 176 ASP B CA 1
ATOM 3007 C C . ASP B 1 176 ? -12.141 12.469 -12.391 1 97.75 176 ASP B C 1
ATOM 3009 O O . ASP B 1 176 ? -11.352 13.375 -12.68 1 97.75 176 ASP B O 1
ATOM 3013 N N . LYS B 1 177 ? -13.078 12.578 -11.508 1 98 177 LYS B N 1
ATOM 3014 C CA . LYS B 1 177 ? -13.242 13.812 -10.758 1 98 177 LYS B CA 1
ATOM 3015 C C . LYS B 1 177 ? -12.258 13.883 -9.586 1 98 177 LYS B C 1
ATOM 3017 O O . LYS B 1 177 ? -11.82 14.969 -9.203 1 98 177 LYS B O 1
ATOM 3022 N N . LEU B 1 178 ? -11.891 12.758 -9.039 1 98.56 178 LEU B N 1
ATOM 3023 C CA . LEU B 1 178 ? -10.969 12.727 -7.914 1 98.56 178 LEU B CA 1
ATOM 3024 C C . LEU B 1 178 ? -9.578 13.188 -8.344 1 98.56 178 LEU B C 1
ATOM 3026 O O . LEU B 1 178 ? -8.906 13.914 -7.609 1 98.56 178 LEU B O 1
ATOM 3030 N N . LYS B 1 179 ? -9.125 12.695 -9.57 1 98.62 179 LYS B N 1
ATOM 3031 C CA . LYS B 1 179 ? -7.805 12.992 -10.109 1 98.62 179 LYS B CA 1
ATOM 3032 C C . LYS B 1 179 ? -6.707 12.617 -9.117 1 98.62 179 LYS B C 1
ATOM 3034 O O . LYS B 1 179 ? -5.895 13.461 -8.742 1 98.62 179 LYS B O 1
ATOM 3039 N N . PRO B 1 180 ? -6.66 11.312 -8.82 1 98.69 180 PRO B N 1
ATOM 3040 C CA . PRO B 1 180 ? -5.676 10.883 -7.824 1 98.69 180 PRO B CA 1
ATOM 3041 C C . PRO B 1 180 ? -4.238 11.062 -8.305 1 98.69 180 PRO B C 1
ATOM 3043 O O . PRO B 1 180 ? -4 11.227 -9.508 1 98.69 180 PRO B O 1
ATOM 3046 N N . VAL B 1 181 ? -3.287 11.086 -7.449 1 98.88 181 VAL B N 1
ATOM 3047 C CA . VAL B 1 181 ? -1.853 11.156 -7.707 1 98.88 181 VAL B CA 1
ATOM 3048 C C . VAL B 1 181 ? -1.146 9.992 -7.012 1 98.88 181 VAL B C 1
ATOM 3050 O O . VAL B 1 181 ? -1.538 9.578 -5.918 1 98.88 181 VAL B O 1
ATOM 3053 N N . GLY B 1 182 ? -0.188 9.414 -7.711 1 98.88 182 GLY B N 1
ATOM 3054 C CA . GLY B 1 182 ? 0.584 8.328 -7.129 1 98.88 182 GLY B CA 1
ATOM 3055 C C . GLY B 1 182 ? 2.051 8.672 -6.945 1 98.88 182 GLY B C 1
ATOM 3056 O O . GLY B 1 182 ? 2.609 9.461 -7.707 1 98.88 182 GLY B O 1
ATOM 3057 N N . ARG B 1 183 ? 2.666 8.062 -5.965 1 98.88 183 ARG B N 1
ATOM 3058 C CA . ARG B 1 183 ? 4.098 8.203 -5.719 1 98.88 183 ARG B CA 1
ATOM 3059 C C . ARG B 1 183 ? 4.891 7.164 -6.508 1 98.88 183 ARG B C 1
ATOM 3061 O O . ARG B 1 183 ? 4.512 5.996 -6.559 1 98.88 183 ARG B O 1
ATOM 3068 N N . MET B 1 184 ? 5.934 7.641 -7.164 1 98.62 184 MET B N 1
ATOM 3069 C CA . MET B 1 184 ? 6.879 6.781 -7.875 1 98.62 184 MET B CA 1
ATOM 3070 C C . MET B 1 184 ? 8.219 6.738 -7.156 1 98.62 184 MET B C 1
ATOM 3072 O O . MET B 1 184 ? 8.281 6.871 -5.934 1 98.62 184 MET B O 1
ATOM 3076 N N . ALA B 1 185 ? 9.266 6.293 -7.812 1 97.88 185 ALA B N 1
ATOM 3077 C CA . ALA B 1 185 ? 10.602 6.281 -7.207 1 97.88 185 ALA B CA 1
ATOM 3078 C C . ALA B 1 185 ? 11.188 7.691 -7.156 1 97.88 185 ALA B C 1
ATOM 3080 O O . ALA B 1 185 ? 10.883 8.523 -8.008 1 97.88 185 ALA B O 1
ATOM 3081 N N . GLY B 1 186 ? 11.961 7.918 -6.094 1 95.31 186 GLY B N 1
ATOM 3082 C CA . GLY B 1 186 ? 12.617 9.211 -5.984 1 95.31 186 GLY B CA 1
ATOM 3083 C C . GLY B 1 186 ? 11.648 10.359 -5.762 1 95.31 186 GLY B C 1
ATOM 3084 O O . GLY B 1 186 ? 10.805 10.297 -4.859 1 95.31 186 GLY B O 1
ATOM 3085 N N . GLN B 1 187 ? 11.766 11.398 -6.574 1 96.88 187 GLN B N 1
ATOM 3086 C CA . GLN B 1 187 ? 10.945 12.594 -6.434 1 96.88 187 GLN B CA 1
ATOM 3087 C C . GLN B 1 187 ? 9.844 12.641 -7.488 1 96.88 187 GLN B C 1
ATOM 3089 O O . GLN B 1 187 ? 9.312 13.703 -7.793 1 96.88 187 GLN B O 1
ATOM 3094 N N . MET B 1 188 ? 9.594 11.43 -8.047 1 98.25 188 MET B N 1
ATOM 3095 C CA . MET B 1 188 ? 8.656 11.367 -9.172 1 98.25 188 MET B CA 1
ATOM 3096 C C . MET B 1 188 ? 7.262 10.984 -8.695 1 98.25 188 MET B C 1
ATOM 3098 O O . MET B 1 188 ? 7.113 10.195 -7.758 1 98.25 188 MET B O 1
ATOM 3102 N N . TYR B 1 189 ? 6.305 11.555 -9.352 1 98.81 189 TYR B N 1
ATOM 3103 C CA . TYR B 1 189 ? 4.887 11.273 -9.156 1 98.81 189 TYR B CA 1
ATOM 3104 C C . TYR B 1 189 ? 4.219 10.898 -10.477 1 98.81 189 TYR B C 1
ATOM 3106 O O . TYR B 1 189 ? 4.77 11.141 -11.555 1 98.81 189 TYR B O 1
ATOM 3114 N N . THR B 1 190 ? 3.051 10.258 -10.375 1 98.88 190 THR B N 1
ATOM 3115 C CA . THR B 1 190 ? 2.277 9.945 -11.57 1 98.88 190 THR B CA 1
ATOM 3116 C C . THR B 1 190 ? 0.852 10.469 -11.445 1 98.88 190 THR B C 1
ATOM 3118 O O . THR B 1 190 ? 0.282 10.492 -10.352 1 98.88 190 THR B O 1
ATOM 3121 N N . LYS B 1 191 ? 0.341 11.008 -12.516 1 98.88 191 LYS B N 1
ATOM 3122 C CA . LYS B 1 191 ? -1.099 11.125 -12.727 1 98.88 191 LYS B CA 1
ATOM 3123 C C . LYS B 1 191 ? -1.662 9.867 -13.391 1 98.88 191 LYS B C 1
ATOM 3125 O O . LYS B 1 191 ? -1.611 9.727 -14.609 1 98.88 191 LYS B O 1
ATOM 3130 N N . PRO B 1 192 ? -2.258 8.977 -12.57 1 98.81 192 PRO B N 1
ATOM 3131 C CA . PRO B 1 192 ? -2.518 7.617 -13.047 1 98.81 192 PRO B CA 1
ATOM 3132 C C . PRO B 1 192 ? -3.588 7.57 -14.141 1 98.81 192 PRO B C 1
ATOM 3134 O O . PRO B 1 192 ? -3.678 6.586 -14.875 1 98.81 192 PRO B O 1
ATOM 3137 N N . LEU B 1 193 ? -4.391 8.578 -14.305 1 98.62 193 LEU B N 1
ATOM 3138 C CA . LEU B 1 193 ? -5.438 8.594 -15.32 1 98.62 193 LEU B CA 1
ATOM 3139 C C . LEU B 1 193 ? -4.855 8.898 -16.703 1 98.62 193 LEU B C 1
ATOM 3141 O O . LEU B 1 193 ? -5.551 8.773 -17.719 1 98.62 193 LEU B O 1
ATOM 3145 N N . GLY B 1 194 ? -3.582 9.258 -16.734 1 98.56 194 GLY B N 1
ATOM 3146 C CA . GLY B 1 194 ? -2.957 9.648 -17.984 1 98.56 194 GLY B CA 1
ATOM 3147 C C . GLY B 1 194 ? -2.865 8.516 -18.984 1 98.56 194 GLY B C 1
ATOM 3148 O O . GLY B 1 194 ? -2.76 8.75 -20.188 1 98.56 194 GLY B O 1
ATOM 3149 N N . ASP B 1 195 ? -2.807 7.273 -18.562 1 98.69 195 ASP B N 1
ATOM 3150 C CA . ASP B 1 195 ? -2.77 6.062 -19.391 1 98.69 195 ASP B CA 1
ATOM 3151 C C . ASP B 1 195 ? -3.385 4.879 -18.641 1 98.69 195 ASP B C 1
ATOM 3153 O O . ASP B 1 195 ? -2.729 4.262 -17.797 1 98.69 195 ASP B O 1
ATOM 3157 N N . VAL B 1 196 ? -4.629 4.59 -18.969 1 98.69 196 VAL B N 1
ATOM 3158 C CA . VAL B 1 196 ? -5.375 3.561 -18.25 1 98.69 196 VAL B CA 1
ATOM 3159 C C . VAL B 1 196 ? -5.84 2.486 -19.234 1 98.69 196 VAL B C 1
ATOM 3161 O O . VAL B 1 196 ? -5.918 2.732 -20.438 1 98.69 196 VAL B O 1
ATOM 3164 N N . PHE B 1 197 ? -6.094 1.278 -18.703 1 98.5 197 PHE B N 1
ATOM 3165 C CA . PHE B 1 197 ? -6.68 0.197 -19.484 1 98.5 197 PHE B CA 1
ATOM 3166 C C . PHE B 1 197 ? -7.516 -0.722 -18.594 1 98.5 197 PHE B C 1
ATOM 3168 O O . PHE B 1 197 ? -7.379 -0.704 -17.375 1 98.5 197 PHE B O 1
ATOM 3175 N N . GLU B 1 198 ? -8.383 -1.448 -19.234 1 97.94 198 GLU B N 1
ATOM 3176 C CA . GLU B 1 198 ? -9.297 -2.34 -18.531 1 97.94 198 GLU B CA 1
ATOM 3177 C C . GLU B 1 198 ? -8.93 -3.803 -18.766 1 97.94 198 GLU B C 1
ATOM 3179 O O . GLU B 1 198 ? -8.578 -4.191 -19.875 1 97.94 198 GLU B O 1
ATOM 3184 N N . LEU B 1 199 ? -8.914 -4.633 -17.719 1 96.88 199 LEU B N 1
ATOM 3185 C CA . LEU B 1 199 ? -8.828 -6.086 -17.828 1 96.88 199 LEU B CA 1
ATOM 3186 C C . LEU B 1 199 ? -10.008 -6.75 -17.125 1 96.88 199 LEU B C 1
ATOM 3188 O O . LEU B 1 199 ? -10.141 -6.664 -15.906 1 96.88 199 LEU B O 1
ATOM 3192 N N . VAL B 1 200 ? -10.828 -7.473 -17.844 1 91.12 200 VAL B N 1
ATOM 3193 C CA . VAL B 1 200 ? -11.992 -8.156 -17.297 1 91.12 200 VAL B CA 1
ATOM 3194 C C . VAL B 1 200 ? -11.578 -9.508 -16.719 1 91.12 200 VAL B C 1
ATOM 3196 O O . VAL B 1 200 ? -10.891 -10.289 -17.375 1 91.12 200 VAL B O 1
ATOM 3199 N N . ARG B 1 201 ? -11.906 -9.688 -15.43 1 82.94 201 ARG B N 1
ATOM 3200 C CA . ARG B 1 201 ? -11.617 -10.969 -14.789 1 82.94 201 ARG B CA 1
ATOM 3201 C C . ARG B 1 201 ? -12.477 -12.086 -15.375 1 82.94 201 ARG B C 1
ATOM 3203 O O . ARG B 1 201 ? -13.672 -11.898 -15.602 1 82.94 201 ARG B O 1
ATOM 3210 N N . LYS B 1 202 ? -11.812 -13.242 -1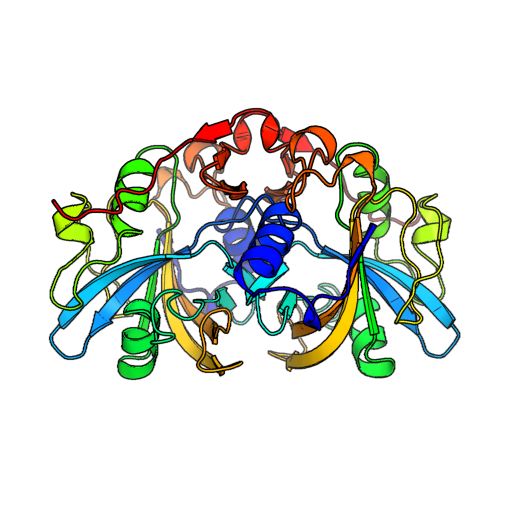5.727 1 71.5 202 LYS B N 1
ATOM 3211 C CA . LYS B 1 202 ? -12.555 -14.398 -16.219 1 71.5 202 LYS B CA 1
ATOM 3212 C C . LYS B 1 202 ? -13.266 -15.125 -15.086 1 71.5 202 LYS B C 1
ATOM 3214 O O . LYS B 1 202 ? -12.648 -15.461 -14.07 1 71.5 202 LYS B O 1
ATOM 3219 N N . THR B 1 203 ? -14.484 -14.891 -14.68 1 63.81 203 THR B N 1
ATOM 3220 C CA . THR B 1 203 ? -15.211 -15.547 -13.609 1 63.81 203 THR B CA 1
ATOM 3221 C C . THR B 1 203 ? -15.445 -17.016 -13.938 1 63.81 203 THR B C 1
ATOM 3223 O O . THR B 1 203 ? -15.406 -17.875 -13.047 1 63.81 203 THR B O 1
ATOM 3226 N N . ASN B 1 204 ? -16.234 -17.406 -14.93 1 51.94 204 ASN B N 1
ATOM 3227 C CA . ASN B 1 204 ? -16.859 -18.703 -15.109 1 51.94 204 ASN B CA 1
ATOM 3228 C C . ASN B 1 204 ? -15.906 -19.703 -15.773 1 51.94 204 ASN B C 1
ATOM 3230 O O . ASN B 1 204 ? -15.328 -19.406 -16.812 1 51.94 204 ASN B O 1
ATOM 3234 N N . LEU B 1 205 ? -15.133 -20.453 -14.875 1 48.28 205 LEU B N 1
ATOM 3235 C CA . LEU B 1 205 ? -14.602 -21.625 -15.555 1 48.28 205 LEU B CA 1
ATOM 3236 C C . LEU B 1 205 ? -15.68 -22.312 -16.391 1 48.28 205 LEU B C 1
ATOM 3238 O O . LEU B 1 205 ? -16.75 -22.656 -15.875 1 48.28 205 LEU B O 1
ATOM 3242 N N . ARG B 1 206 ? -15.812 -21.859 -17.625 1 37.81 206 ARG B N 1
ATOM 3243 C CA . ARG B 1 206 ? -16.672 -22.672 -18.469 1 37.81 206 ARG B CA 1
ATOM 3244 C C . ARG B 1 206 ? -16.25 -24.141 -18.422 1 37.81 206 ARG B C 1
ATOM 3246 O O . ARG B 1 206 ? -15.07 -24.453 -18.281 1 37.81 206 ARG B O 1
#